Protein AF-0000000086967952 (afdb_homodimer)

Sequence (700 aa):
MKISDSVQDWIVLNVNISAYYRINYDQNYCRKLAKVLEDDPKVIPSVSRLQLIADATHLTWLNHTGYEAPLYLTKYLAKEDDPTVWTMALDALGISNRGFLLRDPELFPVVKQYLLPRIRPIFHYYANLFRESPEALQMNPYIIHDIEGILRTACWFGLRDCLDLASEFFNKWMNNSKHEAPVCFSSTICCYGVSLGNEEEWEFLWNIFQKNETEDEYKSNILFALSCTRIPWLLQRYLHSIHNYRTNEPFVVLRAIHYVVKSEIGFWTAWTFMSENWSDLSFGLTMEGLMTTITTDIQIQMVQVFLNNTLGPEEKIEATETMMKEKYENEKIKKILTRMVMWLKENMDNMKISDSVQDWIVLNVNISAYYRINYDQNYCRKLAKVLEDDPKVIPSVSRLQLIADATHLTWLNHTGYEAPLYLTKYLAKEDDPTVWTMALDALGISNRGFLLRDPELFPVVKQYLLPRIRPIFHYYANLFRESPEALQMNPYIIHDIEGILRTACWFGLRDCLDLASEFFNKWMNNSKHEAPVCFSSTICCYGVSLGNEEEWEFLWNIFQKNETEDEYKSNILFALSCTRIPWLLQRYLHSIHNYRTNEPFVVLRAIHYVVKSEIGFWTAWTFMSENWSDLSFGLTMEGLMTTITTDIQIQMVQVFLNNTLGPEEKIEATETMMKEKYENEKIKKILTRMVMWLKENMDN

InterPro domains:
  IPR024571 ERAP1-like C-terminal domain [PF11838] (10-283)
  IPR050344 Peptidase M1 family aminopeptidases [PTHR11533] (9-310)

Structure (mmCIF, N/CA/C/O backbone):
data_AF-0000000086967952-model_v1
#
loop_
_entity.id
_entity.type
_entity.pdbx_description
1 polymer 'Aminopeptidase Q-like'
#
loop_
_atom_site.group_PDB
_atom_site.id
_atom_site.type_symbol
_atom_site.label_atom_id
_atom_site.label_alt_id
_atom_site.label_comp_id
_atom_site.label_asym_id
_atom_site.label_entity_id
_atom_site.label_seq_id
_atom_site.pdbx_PDB_ins_code
_atom_site.Cartn_x
_atom_site.Cartn_y
_atom_site.Cartn_z
_atom_site.occupancy
_atom_site.B_iso_or_equiv
_atom_site.auth_seq_id
_atom_site.auth_comp_id
_atom_site.auth_asym_id
_atom_site.auth_atom_id
_atom_site.pdbx_PDB_model_num
ATOM 1 N N . MET A 1 1 ? 5.637 -47.875 -30.391 1 31.23 1 MET A N 1
ATOM 2 C CA . MET A 1 1 ? 5.082 -48.531 -29.203 1 31.23 1 MET A CA 1
ATOM 3 C C . MET A 1 1 ? 3.617 -48.125 -29.016 1 31.23 1 MET A C 1
ATOM 5 O O . MET A 1 1 ? 3.285 -46.938 -28.953 1 31.23 1 MET A O 1
ATOM 9 N N . LYS A 1 2 ? 2.775 -48.812 -29.344 1 41.47 2 LYS A N 1
ATOM 10 C CA . LYS A 1 2 ? 1.324 -48.719 -29.219 1 41.47 2 LYS A CA 1
ATOM 11 C C . LYS A 1 2 ? 0.904 -48.75 -27.75 1 41.47 2 LYS A C 1
ATOM 13 O O . LYS A 1 2 ? 1.16 -49.719 -27.031 1 41.47 2 LYS A O 1
ATOM 18 N N . ILE A 1 3 ? 0.894 -47.625 -27.031 1 41.28 3 ILE A N 1
ATOM 19 C CA . ILE A 1 3 ? 0.482 -47.469 -25.656 1 41.28 3 ILE A CA 1
ATOM 20 C C . ILE A 1 3 ? -0.929 -48.031 -25.453 1 41.28 3 ILE A C 1
ATOM 22 O O . ILE A 1 3 ? -1.86 -47.625 -26.156 1 41.28 3 ILE A O 1
ATOM 26 N N . SER A 1 4 ? -1.045 -49.188 -24.953 1 42.72 4 SER A N 1
ATOM 27 C CA . SER A 1 4 ? -2.348 -49.75 -24.594 1 42.72 4 SER A CA 1
ATOM 28 C C . SER A 1 4 ? -3.172 -48.75 -23.781 1 42.72 4 SER A C 1
ATOM 30 O O . SER A 1 4 ? -2.623 -47.812 -23.188 1 42.72 4 SER A O 1
ATOM 32 N N . ASP A 1 5 ? -4.496 -48.656 -23.891 1 46.09 5 ASP A N 1
ATOM 33 C CA . ASP A 1 5 ? -5.492 -47.781 -23.281 1 46.09 5 ASP A CA 1
ATOM 34 C C . ASP A 1 5 ? -5.383 -47.812 -21.75 1 46.09 5 ASP A C 1
ATOM 36 O O . ASP A 1 5 ? -6.219 -47.25 -21.047 1 46.09 5 ASP A O 1
ATOM 40 N N . SER A 1 6 ? -4.469 -48.688 -21.141 1 47.28 6 SER A N 1
ATOM 41 C CA . SER A 1 6 ? -4.418 -48.812 -19.688 1 47.28 6 SER A CA 1
ATOM 42 C C . SER A 1 6 ? -3.564 -47.688 -19.078 1 47.28 6 SER A C 1
ATOM 44 O O . SER A 1 6 ? -2.543 -47.312 -19.656 1 47.28 6 SER A O 1
ATOM 46 N N . VAL A 1 7 ? -3.992 -46.969 -18.078 1 51.47 7 VAL A N 1
ATOM 47 C CA . VAL A 1 7 ? -3.346 -45.906 -17.312 1 51.47 7 VAL A CA 1
ATOM 48 C C . VAL A 1 7 ? -1.919 -46.312 -16.969 1 51.47 7 VAL A C 1
ATOM 50 O O . VAL A 1 7 ? -0.998 -45.5 -17.016 1 51.47 7 VAL A O 1
ATOM 53 N N . GLN A 1 8 ? -1.688 -47.656 -16.641 1 50.16 8 GLN A N 1
ATOM 54 C CA . GLN A 1 8 ? -0.388 -48.156 -16.219 1 50.16 8 GLN A CA 1
ATOM 55 C C . GLN A 1 8 ? 0.634 -48.062 -17.344 1 50.16 8 GLN A C 1
ATOM 57 O O . GLN A 1 8 ? 1.801 -47.75 -17.109 1 50.16 8 GLN A O 1
ATOM 62 N N . ASP A 1 9 ? 0.24 -48.438 -18.359 1 50.38 9 ASP A N 1
ATOM 63 C CA . ASP A 1 9 ? 1.176 -48.469 -19.469 1 50.38 9 ASP A CA 1
ATOM 64 C C . ASP A 1 9 ? 1.677 -47.094 -19.828 1 50.38 9 ASP A C 1
ATOM 66 O O . ASP A 1 9 ? 2.848 -46.906 -20.172 1 50.38 9 ASP A O 1
ATOM 70 N N . TRP A 1 10 ? 0.834 -46.219 -19.656 1 48.19 10 TRP A N 1
ATOM 71 C CA . TRP A 1 10 ? 1.134 -44.875 -20.125 1 48.19 10 TRP A CA 1
ATOM 72 C C . TRP A 1 10 ? 2.035 -44.125 -19.125 1 48.19 10 TRP A C 1
ATOM 74 O O . TRP A 1 10 ? 2.854 -43.312 -19.531 1 48.19 10 TRP A O 1
ATOM 84 N N . ILE A 1 11 ? 1.85 -44.438 -17.891 1 51.56 11 ILE A N 1
ATOM 85 C CA . ILE A 1 11 ? 2.742 -43.906 -16.859 1 51.56 11 ILE A CA 1
ATOM 86 C C . ILE A 1 11 ? 4.184 -44.312 -17.172 1 51.56 11 ILE A C 1
ATOM 88 O O . ILE A 1 11 ? 5.098 -43.5 -17.062 1 51.56 11 ILE A O 1
ATOM 92 N N . VAL A 1 12 ? 4.363 -45.562 -17.531 1 48.16 12 VAL A N 1
ATOM 93 C CA . VAL A 1 12 ? 5.684 -46.125 -17.812 1 48.16 12 VAL A CA 1
ATOM 94 C C . VAL A 1 12 ? 6.293 -45.406 -19.016 1 48.16 12 VAL A C 1
ATOM 96 O O . VAL A 1 12 ? 7.5 -45.156 -19.047 1 48.16 12 VAL A O 1
ATOM 99 N N . LEU A 1 13 ? 5.484 -45.062 -19.875 1 46.88 13 LEU A N 1
ATOM 100 C CA . LEU A 1 13 ? 6.02 -44.438 -21.078 1 46.88 13 LEU A CA 1
ATOM 101 C C . LEU A 1 13 ? 6.574 -43.062 -20.797 1 46.88 13 LEU A C 1
ATOM 103 O O . LEU A 1 13 ? 7.605 -42.656 -21.344 1 46.88 13 LEU A O 1
ATOM 107 N N . ASN A 1 14 ? 5.871 -42.25 -20.078 1 49.47 14 ASN A N 1
ATOM 108 C CA . ASN A 1 14 ? 6.309 -40.875 -19.828 1 49.47 14 ASN A CA 1
ATOM 109 C C . ASN A 1 14 ? 7.523 -40.812 -18.906 1 49.47 14 ASN A C 1
ATOM 111 O O . ASN A 1 14 ? 8.266 -39.844 -18.906 1 49.47 14 ASN A O 1
ATOM 115 N N . VAL A 1 15 ? 7.672 -41.781 -17.969 1 48.03 15 VAL A N 1
ATOM 116 C CA . VAL A 1 15 ? 8.852 -41.781 -17.109 1 48.03 15 VAL A CA 1
ATOM 117 C C . VAL A 1 15 ? 10.094 -42.094 -17.938 1 48.03 15 VAL A C 1
ATOM 119 O O . VAL A 1 15 ? 11.188 -41.625 -17.625 1 48.03 15 VAL A O 1
ATOM 122 N N . ASN A 1 16 ? 10.055 -43.125 -18.797 1 42.69 16 ASN A N 1
ATOM 123 C CA . ASN A 1 16 ? 11.242 -43.594 -19.5 1 42.69 16 ASN A CA 1
ATOM 124 C C . ASN A 1 16 ? 11.508 -42.75 -20.75 1 42.69 16 ASN A C 1
ATOM 126 O O . ASN A 1 16 ? 12.445 -43.031 -21.5 1 42.69 16 ASN A O 1
ATOM 130 N N . ILE A 1 17 ? 10.531 -42.125 -21.328 1 40.09 17 ILE A N 1
ATOM 131 C CA . ILE A 1 17 ? 10.82 -41.5 -22.609 1 40.09 17 ILE A CA 1
ATOM 132 C C . ILE A 1 17 ? 11.547 -40.188 -22.406 1 40.09 17 ILE A C 1
ATOM 134 O O . ILE A 1 17 ? 10.984 -39.219 -21.859 1 40.09 17 ILE A O 1
ATOM 138 N N . SER A 1 18 ? 12.766 -40.219 -22.219 1 38.41 18 SER A N 1
ATOM 139 C CA . SER A 1 18 ? 13.703 -39.125 -22.234 1 38.41 18 SER A CA 1
ATOM 140 C C . SER A 1 18 ? 13.336 -38.094 -23.328 1 38.41 18 SER A C 1
ATOM 142 O O . SER A 1 18 ? 13.938 -37.031 -23.406 1 38.41 18 SER A O 1
ATOM 144 N N . ALA A 1 19 ? 13.102 -38.594 -24.719 1 35.44 19 ALA A N 1
ATOM 145 C CA . ALA A 1 19 ? 13.18 -37.781 -25.938 1 35.44 19 ALA A CA 1
ATOM 146 C C . ALA A 1 19 ? 12.023 -36.812 -26.016 1 35.44 19 ALA A C 1
ATOM 148 O O . ALA A 1 19 ? 10.984 -37 -25.391 1 35.44 19 ALA A O 1
ATOM 149 N N . TYR A 1 20 ? 12.203 -35.719 -26.906 1 36.72 20 TYR A N 1
ATOM 150 C CA . TYR A 1 20 ? 11.531 -34.5 -27.375 1 36.72 20 TYR A CA 1
ATOM 151 C C . TYR A 1 20 ? 10.086 -34.812 -27.766 1 36.72 20 TYR A C 1
ATOM 153 O O . TYR A 1 20 ? 9.406 -33.969 -28.359 1 36.72 20 TYR A O 1
ATOM 161 N N . TYR A 1 21 ? 9.672 -36.094 -27.828 1 37.47 21 TYR A N 1
ATOM 162 C CA . TYR A 1 21 ? 8.352 -36.156 -28.438 1 37.47 21 TYR A CA 1
ATOM 163 C C . TYR A 1 21 ? 7.289 -35.625 -27.484 1 37.47 21 TYR A C 1
ATOM 165 O O . TYR A 1 21 ? 7.121 -36.156 -26.375 1 37.47 21 TYR A O 1
ATOM 173 N N . ARG A 1 22 ? 7.086 -34.312 -27.5 1 46.03 22 ARG A N 1
ATOM 174 C CA . ARG A 1 22 ? 5.973 -33.656 -26.844 1 46.03 22 ARG A CA 1
ATOM 175 C C . ARG A 1 22 ? 4.668 -34.406 -27.062 1 46.03 22 ARG A C 1
ATOM 177 O O . ARG A 1 22 ? 4.219 -34.562 -28.188 1 46.03 22 ARG A O 1
ATOM 184 N N . ILE A 1 23 ? 4.398 -35.438 -26.344 1 45.5 23 ILE A N 1
ATOM 185 C CA . ILE A 1 23 ? 3.146 -36.188 -26.312 1 45.5 23 ILE A CA 1
ATOM 186 C C . ILE A 1 23 ? 1.966 -35.219 -26.312 1 45.5 23 ILE A C 1
ATOM 188 O O . ILE A 1 23 ? 1.955 -34.25 -25.562 1 45.5 23 ILE A O 1
ATOM 192 N N . ASN A 1 24 ? 1.401 -35.094 -27.484 1 51.66 24 ASN A N 1
ATOM 193 C CA . ASN A 1 24 ? 0.141 -34.375 -27.547 1 51.66 24 ASN A CA 1
ATOM 194 C C . ASN A 1 24 ? -0.802 -34.781 -26.422 1 51.66 24 ASN A C 1
ATOM 196 O O . ASN A 1 24 ? -1.411 -35.844 -26.469 1 51.66 24 ASN A O 1
ATOM 200 N N . TYR A 1 25 ? -0.466 -34.281 -25.281 1 56.78 25 TYR A N 1
ATOM 201 C CA . TYR A 1 25 ? -1.356 -34.531 -24.156 1 56.78 25 TYR A CA 1
ATOM 202 C C . TYR A 1 25 ? -2.758 -34 -24.453 1 56.78 25 TYR A C 1
ATOM 204 O O . TYR A 1 25 ? -3 -32.781 -24.391 1 56.78 25 TYR A O 1
ATOM 212 N N . ASP A 1 26 ? -3.555 -34.906 -25.141 1 66.06 26 ASP A N 1
ATOM 213 C CA . ASP A 1 26 ? -4.965 -34.562 -25.312 1 66.06 26 ASP A CA 1
ATOM 214 C C . ASP A 1 26 ? -5.656 -34.375 -23.969 1 66.06 26 ASP A C 1
ATOM 216 O O . ASP A 1 26 ? -5.156 -34.812 -22.938 1 66.06 26 ASP A O 1
ATOM 220 N N . GLN A 1 27 ? -6.582 -33.562 -23.859 1 73.5 27 GLN A N 1
ATOM 221 C CA . GLN A 1 27 ? -7.367 -33.219 -22.688 1 73.5 27 GLN A CA 1
ATOM 222 C C . GLN A 1 27 ? -7.867 -34.469 -21.953 1 73.5 27 GLN A C 1
ATOM 224 O O . GLN A 1 27 ? -7.852 -34.5 -20.719 1 73.5 27 GLN A O 1
ATOM 229 N N . ASN A 1 28 ? -8.211 -35.406 -22.719 1 75.44 28 ASN A N 1
ATOM 230 C CA . ASN A 1 28 ? -8.758 -36.625 -22.109 1 75.44 28 ASN A CA 1
ATOM 231 C C . ASN A 1 28 ? -7.68 -37.406 -21.359 1 75.44 28 ASN A C 1
ATOM 233 O O . ASN A 1 28 ? -7.941 -37.938 -20.297 1 75.44 28 ASN A O 1
ATOM 237 N N . TYR A 1 29 ? -6.562 -37.344 -21.969 1 75.88 29 TYR A N 1
ATOM 238 C CA . TYR A 1 29 ? -5.438 -38.031 -21.328 1 75.88 29 TYR A CA 1
ATOM 239 C C . TYR A 1 29 ? -5.09 -37.375 -20 1 75.88 29 TYR A C 1
ATOM 241 O O . TYR A 1 29 ? -4.926 -38.062 -18.984 1 75.88 29 TYR A O 1
ATOM 249 N N . CYS A 1 30 ? -5.059 -36.156 -19.969 1 79.19 30 CYS A N 1
ATOM 250 C CA . CYS A 1 30 ? -4.707 -35.406 -18.766 1 79.19 30 CYS A CA 1
ATOM 251 C C . CYS A 1 30 ? -5.766 -35.594 -17.672 1 79.19 30 CYS A C 1
ATOM 253 O O . CYS A 1 30 ? -5.441 -35.656 -16.5 1 79.19 30 CYS A O 1
ATOM 255 N N . ARG A 1 31 ? -6.91 -35.75 -18.078 1 82.94 31 ARG A N 1
ATOM 256 C CA . ARG A 1 31 ? -8 -35.969 -17.141 1 82.94 31 ARG A CA 1
ATOM 257 C C . ARG A 1 31 ? -7.871 -37.312 -16.453 1 82.94 31 ARG A C 1
ATOM 259 O O . ARG A 1 31 ? -8.086 -37.406 -15.234 1 82.94 31 ARG A O 1
ATOM 266 N N . LYS A 1 32 ? -7.559 -38.281 -17.188 1 83.62 32 LYS A N 1
ATOM 267 C CA . LYS A 1 32 ? -7.398 -39.625 -16.641 1 83.62 32 LYS A CA 1
ATOM 268 C C . LYS A 1 32 ? -6.203 -39.688 -15.688 1 83.62 32 LYS A C 1
ATOM 270 O O . LYS A 1 32 ? -6.285 -40.281 -14.609 1 83.62 32 LYS A O 1
ATOM 275 N N . LEU A 1 33 ? -5.188 -39.062 -16.172 1 84.88 33 LEU A N 1
ATOM 276 C CA . LEU A 1 33 ? -3.986 -39.062 -15.344 1 84.88 33 LEU A CA 1
ATOM 277 C C . LEU A 1 33 ? -4.238 -38.312 -14.039 1 84.88 33 LEU A C 1
ATOM 279 O O . LEU A 1 33 ? -3.725 -38.719 -12.984 1 84.88 33 LEU A O 1
ATOM 283 N N . ALA A 1 34 ? -4.973 -37.281 -14.125 1 88.25 34 ALA A N 1
ATOM 284 C CA . ALA A 1 34 ? -5.309 -36.5 -12.938 1 88.25 34 ALA A CA 1
ATOM 285 C C . ALA A 1 34 ? -6.043 -37.375 -11.906 1 88.25 34 ALA A C 1
ATOM 287 O O . ALA A 1 34 ? -5.766 -37.281 -10.711 1 88.25 34 ALA A O 1
ATOM 288 N N . LYS A 1 35 ? -6.895 -38.188 -12.359 1 88.94 35 LYS A N 1
ATOM 289 C CA . LYS A 1 35 ? -7.645 -39.062 -11.461 1 88.94 35 LYS A CA 1
ATOM 290 C C . LYS A 1 35 ? -6.727 -40.062 -10.766 1 88.94 35 LYS A C 1
ATOM 292 O O . LYS A 1 35 ? -6.887 -40.344 -9.57 1 88.94 35 LYS A O 1
ATOM 297 N N . VAL A 1 36 ? -5.824 -40.531 -11.508 1 88.81 36 VAL A N 1
ATOM 298 C CA . VAL A 1 36 ? -4.848 -41.469 -10.953 1 88.81 36 VAL A CA 1
ATOM 299 C C . VAL A 1 36 ? -4.023 -40.781 -9.875 1 88.81 36 VAL A C 1
ATOM 301 O O . VAL A 1 36 ? -3.801 -41.312 -8.797 1 88.81 36 VAL A O 1
ATOM 304 N N . LEU A 1 37 ? -3.656 -39.594 -10.219 1 92.19 37 LEU A N 1
ATOM 305 C CA . LEU A 1 37 ? -2.812 -38.844 -9.297 1 92.19 37 LEU A CA 1
ATOM 306 C C . LEU A 1 37 ? -3.604 -38.406 -8.07 1 92.19 37 LEU A C 1
ATOM 308 O O . LEU A 1 37 ? -3.049 -38.312 -6.973 1 92.19 37 LEU A O 1
ATOM 312 N N . GLU A 1 38 ? -4.84 -38.125 -8.203 1 92.75 38 GLU A N 1
ATOM 313 C CA . GLU A 1 38 ? -5.688 -37.781 -7.07 1 92.75 38 GLU A CA 1
ATOM 314 C C . GLU A 1 38 ? -5.812 -38.938 -6.086 1 92.75 38 GLU A C 1
ATOM 316 O O . GLU A 1 38 ? -5.965 -38.719 -4.883 1 92.75 38 GLU A O 1
ATOM 321 N N . ASP A 1 39 ? -5.73 -40.031 -6.676 1 91.75 39 ASP A N 1
ATOM 322 C CA . ASP A 1 39 ? -5.789 -41.219 -5.809 1 91.75 39 ASP A CA 1
ATOM 323 C C . ASP A 1 39 ? -4.457 -41.438 -5.094 1 91.75 39 ASP A C 1
ATOM 325 O O . ASP A 1 39 ? -4.426 -41.594 -3.873 1 91.75 39 ASP A O 1
ATOM 329 N N . ASP A 1 40 ? -3.387 -41.5 -5.902 1 93.44 40 ASP A N 1
ATOM 330 C CA . ASP A 1 40 ? -2.055 -41.625 -5.328 1 93.44 40 ASP A CA 1
ATOM 331 C C . ASP A 1 40 ? -0.988 -41.062 -6.25 1 93.44 40 ASP A C 1
ATOM 333 O O . ASP A 1 40 ? -0.538 -41.719 -7.188 1 93.44 40 ASP A O 1
ATOM 337 N N . PRO A 1 41 ? -0.465 -39.906 -5.863 1 93.38 41 PRO A N 1
ATOM 338 C CA . PRO A 1 41 ? 0.535 -39.281 -6.734 1 93.38 41 PRO A CA 1
ATOM 339 C C . PRO A 1 41 ? 1.824 -40.094 -6.824 1 93.38 41 PRO A C 1
ATOM 341 O O . PRO A 1 41 ? 2.561 -39.969 -7.809 1 93.38 41 PRO A O 1
ATOM 344 N N . LYS A 1 42 ? 2.049 -40.938 -5.918 1 92.12 42 LYS A N 1
ATOM 345 C CA . LYS A 1 42 ? 3.326 -41.656 -5.832 1 92.12 42 LYS A CA 1
ATOM 346 C C . LYS A 1 42 ? 3.41 -42.781 -6.867 1 92.12 42 LYS A C 1
ATOM 348 O O . LYS A 1 42 ? 4.488 -43.312 -7.121 1 92.12 42 LYS A O 1
ATOM 353 N N . VAL A 1 43 ? 2.248 -43.031 -7.484 1 89.19 43 VAL A N 1
ATOM 354 C CA . VAL A 1 43 ? 2.24 -44.062 -8.531 1 89.19 43 VAL A CA 1
ATOM 355 C C . VAL A 1 43 ? 3.1 -43.594 -9.711 1 89.19 43 VAL A C 1
ATOM 357 O O . VAL A 1 43 ? 3.623 -44.406 -10.461 1 89.19 43 VAL A O 1
ATOM 360 N N . ILE A 1 44 ? 3.234 -42.25 -9.828 1 88.31 44 ILE A N 1
ATOM 361 C CA . ILE A 1 44 ? 4.078 -41.656 -10.852 1 88.31 44 ILE A CA 1
ATOM 362 C C . ILE A 1 44 ? 5.258 -40.938 -10.188 1 88.31 44 ILE A C 1
ATOM 364 O O . ILE A 1 44 ? 5.074 -40.125 -9.289 1 88.31 44 ILE A O 1
ATOM 368 N N . PRO A 1 45 ? 6.434 -41.312 -10.609 1 91.44 45 PRO A N 1
ATOM 369 C CA . PRO A 1 45 ? 7.594 -40.656 -10.016 1 91.44 45 PRO A CA 1
ATOM 370 C C . PRO A 1 45 ? 7.543 -39.125 -10.141 1 91.44 45 PRO A C 1
ATOM 372 O O . PRO A 1 45 ? 6.957 -38.625 -11.094 1 91.44 45 PRO A O 1
ATOM 375 N N . SER A 1 46 ? 8.188 -38.438 -9.25 1 91.31 46 SER A N 1
ATOM 376 C CA . SER A 1 46 ? 8.148 -36.969 -9.18 1 91.31 46 SER A CA 1
ATOM 377 C C . SER A 1 46 ? 8.656 -36.344 -10.477 1 91.31 46 SER A C 1
ATOM 379 O O . SER A 1 46 ? 8.086 -35.375 -10.969 1 91.31 46 SER A O 1
ATOM 381 N N . VAL A 1 47 ? 9.766 -36.875 -11 1 90.19 47 VAL A N 1
ATOM 382 C CA . VAL A 1 47 ? 10.352 -36.344 -12.219 1 90.19 47 VAL A CA 1
ATOM 383 C C . VAL A 1 47 ? 9.336 -36.438 -13.359 1 90.19 47 VAL A C 1
ATOM 385 O O . VAL A 1 47 ? 9.227 -35.5 -14.164 1 90.19 47 VAL A O 1
ATOM 388 N N . SER A 1 48 ? 8.586 -37.5 -13.336 1 86.88 48 SER A N 1
ATOM 389 C CA . SER A 1 48 ? 7.578 -37.688 -14.375 1 86.88 48 SER A CA 1
ATOM 390 C C . SER A 1 48 ? 6.391 -36.75 -14.172 1 86.88 48 SER A C 1
ATOM 392 O O . SER A 1 48 ? 5.816 -36.25 -15.141 1 86.88 48 SER A O 1
ATOM 394 N N . ARG A 1 49 ? 5.996 -36.594 -12.992 1 91.38 49 ARG A N 1
ATOM 395 C CA . ARG A 1 49 ? 4.926 -35.656 -12.711 1 91.38 49 ARG A CA 1
ATOM 396 C C . ARG A 1 49 ? 5.32 -34.25 -13.125 1 91.38 49 ARG A C 1
ATOM 398 O O . ARG A 1 49 ? 4.512 -33.5 -13.695 1 91.38 49 ARG A O 1
ATOM 405 N N . LEU A 1 50 ? 6.586 -33.906 -12.883 1 90.69 50 LEU A N 1
ATOM 406 C CA . LEU A 1 50 ? 7.129 -32.625 -13.297 1 90.69 50 LEU A CA 1
ATOM 407 C C . LEU A 1 50 ? 7.047 -32.438 -14.812 1 90.69 50 LEU A C 1
ATOM 409 O O . LEU A 1 50 ? 6.598 -31.406 -15.305 1 90.69 50 LEU A O 1
ATOM 413 N N . GLN A 1 51 ? 7.441 -33.438 -15.453 1 85.94 51 GLN A N 1
ATOM 414 C CA . GLN A 1 51 ? 7.445 -33.406 -16.922 1 85.94 51 GLN A CA 1
ATOM 415 C C . GLN A 1 51 ? 6.023 -33.344 -17.469 1 85.94 51 GLN A C 1
ATOM 417 O O . GLN A 1 51 ? 5.781 -32.688 -18.469 1 85.94 51 GLN A O 1
ATOM 422 N N . LEU A 1 52 ? 5.156 -34.062 -16.844 1 85.12 52 LEU A N 1
ATOM 423 C CA . LEU A 1 52 ? 3.758 -34.094 -17.25 1 85.12 52 LEU A CA 1
ATOM 424 C C . LEU A 1 52 ? 3.176 -32.656 -17.219 1 85.12 52 LEU A C 1
ATOM 426 O O . LEU A 1 52 ? 2.543 -32.219 -18.188 1 85.12 52 LEU A O 1
ATOM 430 N N . ILE A 1 53 ? 3.4 -31.938 -16.156 1 88.06 53 ILE A N 1
ATOM 431 C CA . ILE A 1 53 ? 2.871 -30.578 -16.016 1 88.06 53 ILE A CA 1
ATOM 432 C C . ILE A 1 53 ? 3.561 -29.656 -17 1 88.06 53 ILE A C 1
ATOM 434 O O . ILE A 1 53 ? 2.904 -28.844 -17.656 1 88.06 53 ILE A O 1
ATOM 438 N N . ALA A 1 54 ? 4.828 -29.812 -17.172 1 85.25 54 ALA A N 1
ATOM 439 C CA . ALA A 1 54 ? 5.59 -28.984 -18.109 1 85.25 54 ALA A CA 1
ATOM 440 C C . ALA A 1 54 ? 5.09 -29.172 -19.531 1 85.25 54 ALA A C 1
ATOM 442 O O . ALA A 1 54 ? 4.859 -28.188 -20.25 1 85.25 54 ALA A O 1
ATOM 443 N N . ASP A 1 55 ? 4.91 -30.359 -19.906 1 81.31 55 ASP A N 1
ATOM 444 C CA . ASP A 1 55 ? 4.469 -30.672 -21.266 1 81.31 55 ASP A CA 1
ATOM 445 C C . ASP A 1 55 ? 3.047 -30.172 -21.516 1 81.31 55 ASP A C 1
ATOM 447 O O . ASP A 1 55 ? 2.756 -29.609 -22.562 1 81.31 55 ASP A O 1
ATOM 451 N N . ALA A 1 56 ? 2.199 -30.469 -20.562 1 81.19 56 ALA A N 1
ATOM 452 C CA . ALA A 1 56 ? 0.814 -30.031 -20.703 1 81.19 56 ALA A CA 1
ATOM 453 C C . ALA A 1 56 ? 0.728 -28.516 -20.828 1 81.19 56 ALA A C 1
ATOM 455 O O . ALA A 1 56 ? -0.107 -28 -21.562 1 81.19 56 ALA A O 1
ATOM 456 N N . THR A 1 57 ? 1.565 -27.797 -20.125 1 81.75 57 THR A N 1
ATOM 457 C CA . THR A 1 57 ? 1.557 -26.344 -20.125 1 81.75 57 THR A CA 1
ATOM 458 C C . THR A 1 57 ? 2.115 -25.812 -21.453 1 81.75 57 THR A C 1
ATOM 460 O O . THR A 1 57 ? 1.602 -24.828 -22 1 81.75 57 THR A O 1
ATOM 463 N N 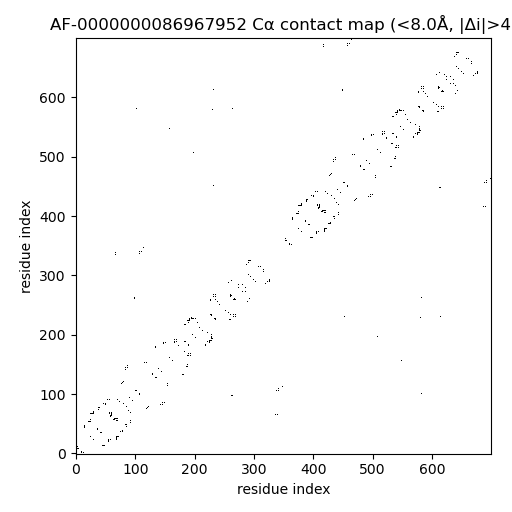. HIS A 1 58 ? 3.121 -26.359 -21.891 1 75.25 58 HIS A N 1
ATOM 464 C CA . HIS A 1 58 ? 3.738 -25.953 -23.141 1 75.25 58 HIS A CA 1
ATOM 465 C C . HIS A 1 58 ? 2.754 -26.062 -24.312 1 75.25 58 HIS A C 1
ATOM 467 O O . HIS A 1 58 ? 2.686 -25.172 -25.156 1 75.25 58 HIS A O 1
ATOM 473 N N . LEU A 1 59 ? 2.018 -27.016 -24.344 1 65.38 59 LEU A N 1
ATOM 474 C CA . LEU A 1 59 ? 1.069 -27.25 -25.438 1 65.38 59 LEU A CA 1
ATOM 475 C C . LEU A 1 59 ? -0.067 -26.234 -25.391 1 65.38 59 LEU A C 1
ATOM 477 O O . LEU A 1 59 ? -0.529 -25.766 -26.438 1 65.38 59 LEU A O 1
ATOM 481 N N . THR A 1 60 ? -0.483 -25.906 -24.141 1 65.25 60 THR A N 1
ATOM 482 C CA . THR A 1 60 ? -1.578 -24.953 -23.969 1 65.25 60 THR A CA 1
ATOM 483 C C . THR A 1 60 ? -1.152 -23.547 -24.391 1 65.25 60 THR A C 1
ATOM 485 O O . THR A 1 60 ? -1.897 -22.844 -25.078 1 65.25 60 THR A O 1
ATOM 488 N N . TRP A 1 61 ? 0.017 -23.188 -24.031 1 64 61 TRP A N 1
ATOM 489 C CA . TRP A 1 61 ? 0.482 -21.828 -24.312 1 64 61 TRP A CA 1
ATOM 490 C C . TRP A 1 61 ? 0.832 -21.672 -25.797 1 64 61 TRP A C 1
ATOM 492 O O . TRP A 1 61 ? 0.647 -20.594 -26.359 1 64 61 TRP A O 1
ATOM 502 N N . LEU A 1 62 ? 1.345 -22.75 -26.375 1 56.59 62 LEU A N 1
ATOM 503 C CA . LEU A 1 62 ? 1.732 -22.703 -27.781 1 56.59 62 LEU A CA 1
ATOM 504 C C . LEU A 1 62 ? 0.505 -22.734 -28.688 1 56.59 62 LEU A C 1
ATOM 506 O O . LEU A 1 62 ? 0.451 -22.016 -29.688 1 56.59 62 LEU A O 1
ATOM 510 N N . ASN A 1 63 ? -0.323 -23.609 -28.422 1 55.47 63 ASN A N 1
ATOM 511 C CA . ASN A 1 63 ? -1.359 -23.844 -29.422 1 55.47 63 ASN A CA 1
ATOM 512 C C . ASN A 1 63 ? -2.658 -23.125 -29.062 1 55.47 63 ASN A C 1
ATOM 514 O O . ASN A 1 63 ? -3.625 -23.172 -29.828 1 55.47 63 ASN A O 1
ATOM 518 N N . HIS A 1 64 ? -2.594 -22.344 -28.047 1 56.72 64 HIS A N 1
ATOM 519 C CA . HIS A 1 64 ? -3.783 -21.641 -27.578 1 56.72 64 HIS A CA 1
ATOM 520 C C . HIS A 1 64 ? -4.988 -22.578 -27.531 1 56.72 64 HIS A C 1
ATOM 522 O O . HIS A 1 64 ? -6.125 -22.141 -27.734 1 56.72 64 HIS A O 1
ATOM 528 N N . THR A 1 65 ? -4.703 -23.906 -27.844 1 54.47 65 THR A N 1
ATOM 529 C CA . THR A 1 65 ? -5.777 -24.891 -27.781 1 54.47 65 THR A CA 1
ATOM 530 C C . THR A 1 65 ? -5.598 -25.812 -26.578 1 54.47 65 THR A C 1
ATOM 532 O O . THR A 1 65 ? -4.477 -26.016 -26.109 1 54.47 65 THR A O 1
ATOM 535 N N . GLY A 1 66 ? -6.719 -26.156 -25.922 1 59.38 66 GLY A N 1
ATOM 536 C CA . GLY A 1 66 ? -6.727 -27.188 -24.891 1 59.38 66 GLY A CA 1
ATOM 537 C C . GLY A 1 66 ? -6.309 -26.672 -23.531 1 59.38 66 GLY A C 1
ATOM 538 O O . GLY A 1 66 ? -5.531 -27.312 -22.828 1 59.38 66 GLY A O 1
ATOM 539 N N . TYR A 1 67 ? -6.734 -25.516 -23.203 1 65.56 67 TYR A N 1
ATOM 540 C CA . TYR A 1 67 ? -6.34 -24.734 -22.031 1 65.56 67 TYR A CA 1
ATOM 541 C C . TYR A 1 67 ? -6.688 -25.484 -20.75 1 65.56 67 TYR A C 1
ATOM 543 O O . TYR A 1 67 ? -6.117 -25.219 -19.688 1 65.56 67 TYR A O 1
ATOM 551 N N . GLU A 1 68 ? -7.25 -26.594 -20.969 1 77.44 68 GLU A N 1
ATOM 552 C CA . GLU A 1 68 ? -7.773 -27.203 -19.75 1 77.44 68 GLU A CA 1
ATOM 553 C C . GLU A 1 68 ? -6.852 -28.312 -19.25 1 77.44 68 GLU A C 1
ATOM 555 O O . GLU A 1 68 ? -6.887 -28.672 -18.062 1 77.44 68 GLU A O 1
ATOM 560 N N . ALA A 1 69 ? -5.988 -28.828 -20.125 1 78 69 ALA A N 1
ATOM 561 C CA . ALA A 1 69 ? -5.211 -30.016 -19.781 1 78 69 ALA A CA 1
ATOM 562 C C . ALA A 1 69 ? -4.336 -29.766 -18.562 1 78 69 ALA A C 1
ATOM 564 O O . ALA A 1 69 ? -4.402 -30.516 -17.578 1 78 69 ALA A O 1
ATOM 565 N N . PRO A 1 70 ? -3.596 -28.719 -18.594 1 82.69 70 PRO A N 1
ATOM 566 C CA . PRO A 1 70 ? -2.768 -28.5 -17.406 1 82.69 70 PRO A CA 1
ATOM 567 C C . PRO A 1 70 ? -3.596 -28.234 -16.141 1 82.69 70 PRO A C 1
ATOM 569 O O . PRO A 1 70 ? -3.164 -28.562 -15.039 1 82.69 70 PRO A O 1
ATOM 572 N N . LEU A 1 71 ? -4.73 -27.781 -16.328 1 88.94 71 LEU A N 1
ATOM 573 C CA . LEU A 1 71 ? -5.57 -27.406 -15.195 1 88.94 71 LEU A CA 1
ATOM 574 C C . LEU A 1 71 ? -6.105 -28.641 -14.484 1 88.94 71 LEU A C 1
ATOM 576 O O . LEU A 1 71 ? -6.215 -28.672 -13.258 1 88.94 71 LEU A O 1
ATOM 580 N N . TYR A 1 72 ? -6.332 -29.703 -15.242 1 88.25 72 TYR A N 1
ATOM 581 C CA . TYR A 1 72 ? -6.77 -30.953 -14.625 1 88.25 72 TYR A CA 1
ATOM 582 C C . TYR A 1 72 ? -5.688 -31.531 -13.719 1 88.25 72 TYR A C 1
ATOM 584 O O . TYR A 1 72 ? -5.984 -32.125 -12.688 1 88.25 72 TYR A O 1
ATOM 592 N N . LEU A 1 73 ? -4.5 -31.25 -14.102 1 89.94 73 LEU A N 1
ATOM 593 C CA . LEU A 1 73 ? -3.375 -31.812 -13.352 1 89.94 73 LEU A CA 1
ATOM 594 C C . LEU A 1 73 ? -3.152 -31.047 -12.055 1 89.94 73 LEU A C 1
ATOM 596 O O . LEU A 1 73 ? -2.348 -31.453 -11.219 1 89.94 73 LEU A O 1
ATOM 600 N N . THR A 1 74 ? -3.859 -29.984 -11.859 1 93.12 74 THR A N 1
ATOM 601 C CA . THR A 1 74 ? -3.711 -29.234 -10.617 1 93.12 74 THR A CA 1
ATOM 602 C C . THR A 1 74 ? -4.637 -29.781 -9.539 1 93.12 74 THR A C 1
ATOM 604 O O . THR A 1 74 ? -4.488 -29.469 -8.352 1 93.12 74 THR A O 1
ATOM 607 N N . LYS A 1 75 ? -5.5 -30.641 -9.867 1 92.81 75 LYS A N 1
ATOM 608 C CA . LYS A 1 75 ? -6.516 -31.141 -8.945 1 92.81 75 LYS A CA 1
ATOM 609 C C . LYS A 1 75 ? -5.883 -31.984 -7.836 1 92.81 75 LYS A C 1
ATOM 611 O O . LYS A 1 75 ? -6.379 -31.984 -6.707 1 92.81 75 LYS A O 1
ATOM 616 N N . TYR A 1 76 ? -4.758 -32.594 -8.102 1 94.69 76 TYR A N 1
ATOM 617 C CA . TYR A 1 76 ? -4.199 -33.531 -7.117 1 94.69 76 TYR A CA 1
ATOM 618 C C . TYR A 1 76 ? -3.17 -32.812 -6.234 1 94.69 76 TYR A C 1
ATOM 620 O O . TYR A 1 76 ? -2.582 -33.438 -5.344 1 94.69 76 TYR A O 1
ATOM 628 N N . LEU A 1 77 ? -3.01 -31.547 -6.422 1 96.19 77 LEU A N 1
ATOM 629 C CA . LEU A 1 77 ? -1.886 -30.828 -5.836 1 96.19 77 LEU A CA 1
ATOM 630 C C . LEU A 1 77 ? -1.959 -30.859 -4.312 1 96.19 77 LEU A C 1
ATOM 632 O O . LEU A 1 77 ? -0.944 -30.672 -3.637 1 96.19 77 LEU A O 1
ATOM 636 N N . ALA A 1 78 ? -3.049 -31.078 -3.717 1 95.81 78 ALA A N 1
ATOM 637 C CA . ALA A 1 78 ? -3.184 -31.141 -2.264 1 95.81 78 ALA A CA 1
ATOM 638 C C . ALA A 1 78 ? -2.357 -32.281 -1.692 1 95.81 78 ALA A C 1
ATOM 640 O O . ALA A 1 78 ? -1.949 -32.25 -0.529 1 95.81 78 ALA A O 1
ATOM 641 N N . LYS A 1 79 ? -2.082 -33.281 -2.572 1 96.5 79 LYS A N 1
ATOM 642 C CA . LYS A 1 79 ? -1.353 -34.469 -2.127 1 96.5 79 LYS A CA 1
ATOM 643 C C . LYS A 1 79 ? 0.084 -34.438 -2.643 1 96.5 79 LYS A C 1
ATOM 645 O O . LYS A 1 79 ? 0.851 -35.375 -2.385 1 96.5 79 LYS A O 1
ATOM 650 N N . GLU A 1 80 ? 0.471 -33.438 -3.436 1 97.19 80 GLU A N 1
ATOM 651 C CA . GLU A 1 80 ? 1.829 -33.312 -3.957 1 97.19 80 GLU A CA 1
ATOM 652 C C . GLU A 1 80 ? 2.789 -32.812 -2.887 1 97.19 80 GLU A C 1
ATOM 654 O O . GLU A 1 80 ? 2.564 -31.734 -2.301 1 97.19 80 GLU A O 1
ATOM 659 N N . ASP A 1 81 ? 3.873 -33.531 -2.65 1 94.81 81 ASP A N 1
ATOM 660 C CA . ASP A 1 81 ? 4.777 -33.125 -1.578 1 94.81 81 ASP A CA 1
ATOM 661 C C . ASP A 1 81 ? 6.152 -32.75 -2.131 1 94.81 81 ASP A C 1
ATOM 663 O O . ASP A 1 81 ? 7.09 -32.5 -1.365 1 94.81 81 ASP A O 1
ATOM 667 N N . ASP A 1 82 ? 6.324 -32.812 -3.453 1 94.88 82 ASP A N 1
ATOM 668 C CA . ASP A 1 82 ? 7.566 -32.375 -4.086 1 94.88 82 ASP A CA 1
ATOM 669 C C . ASP A 1 82 ? 7.523 -30.875 -4.418 1 94.88 82 ASP A C 1
ATOM 671 O O . ASP A 1 82 ? 6.723 -30.438 -5.246 1 94.88 82 ASP A O 1
ATOM 675 N N . PRO A 1 83 ? 8.422 -30.125 -3.814 1 94.25 83 PRO A N 1
ATOM 676 C CA . PRO A 1 83 ? 8.375 -28.688 -4.027 1 94.25 83 PRO A CA 1
ATOM 677 C C . PRO A 1 83 ? 8.68 -28.281 -5.469 1 94.25 83 PRO A C 1
ATOM 679 O O . PRO A 1 83 ? 8.172 -27.281 -5.957 1 94.25 83 PRO A O 1
ATOM 682 N N . THR A 1 84 ? 9.445 -29.078 -6.16 1 93.5 84 THR A N 1
ATOM 683 C CA . THR A 1 84 ? 9.781 -28.781 -7.543 1 93.5 84 THR A CA 1
ATOM 684 C C . THR A 1 84 ? 8.555 -28.922 -8.445 1 93.5 84 THR A C 1
ATOM 686 O O . THR A 1 84 ? 8.352 -28.109 -9.359 1 93.5 84 THR A O 1
ATOM 689 N N . VAL A 1 85 ? 7.789 -29.922 -8.188 1 94.62 85 VAL A N 1
ATOM 690 C CA . VAL A 1 85 ? 6.555 -30.125 -8.938 1 94.62 85 VAL A CA 1
ATOM 691 C C . VAL A 1 85 ? 5.59 -28.969 -8.664 1 94.62 85 VAL A C 1
ATOM 693 O O . VAL A 1 85 ? 4.941 -28.469 -9.586 1 94.62 85 VAL A O 1
ATOM 696 N N . TRP A 1 86 ? 5.551 -28.531 -7.43 1 95.44 86 TRP A N 1
ATOM 697 C CA . TRP A 1 86 ? 4.707 -27.406 -7.059 1 95.44 86 TRP A CA 1
ATOM 698 C C . TRP A 1 86 ? 5.129 -26.141 -7.805 1 95.44 86 TRP A C 1
ATOM 700 O O . TRP A 1 86 ? 4.285 -25.406 -8.305 1 95.44 86 TRP A O 1
ATOM 710 N N . THR A 1 87 ? 6.406 -25.938 -7.883 1 93.19 87 THR A N 1
ATOM 711 C CA . THR A 1 87 ? 6.906 -24.75 -8.586 1 93.19 87 THR A CA 1
ATOM 712 C C . THR A 1 87 ? 6.469 -24.781 -10.047 1 93.19 87 THR A C 1
ATOM 714 O O . THR A 1 87 ? 6.027 -23.766 -10.578 1 93.19 87 THR A O 1
ATOM 717 N N . MET A 1 88 ? 6.574 -25.906 -10.609 1 91.38 88 MET A N 1
ATOM 718 C CA . MET A 1 88 ? 6.152 -26.062 -11.992 1 91.38 88 MET A CA 1
ATOM 719 C C . MET A 1 88 ? 4.66 -25.797 -12.141 1 91.38 88 MET A C 1
ATOM 721 O O . MET A 1 88 ? 4.23 -25.141 -13.094 1 91.38 88 MET A O 1
ATOM 725 N N . ALA A 1 89 ? 3.865 -26.312 -11.273 1 93.06 89 ALA A N 1
ATOM 726 C CA . ALA A 1 89 ? 2.418 -26.125 -11.312 1 93.06 89 ALA A CA 1
ATOM 727 C C . ALA A 1 89 ? 2.049 -24.656 -11.141 1 93.06 89 ALA A C 1
ATOM 729 O O . ALA A 1 89 ? 1.182 -24.141 -11.852 1 93.06 89 ALA A O 1
ATOM 730 N N . LEU A 1 90 ? 2.723 -23.953 -10.211 1 92.81 90 LEU A N 1
ATOM 731 C CA . LEU A 1 90 ? 2.461 -22.531 -9.977 1 92.81 90 LEU A CA 1
ATOM 732 C C . LEU A 1 90 ? 2.82 -21.703 -11.203 1 92.81 90 LEU A C 1
ATOM 734 O O . LEU A 1 90 ? 2.084 -20.781 -11.578 1 92.81 90 LEU A O 1
ATOM 738 N N . ASP A 1 91 ? 3.842 -22.047 -11.805 1 87.94 91 ASP A N 1
ATOM 739 C CA . ASP A 1 91 ? 4.242 -21.359 -13.039 1 87.94 91 ASP A CA 1
ATOM 740 C C . ASP A 1 91 ? 3.227 -21.609 -14.148 1 87.94 91 ASP A C 1
ATOM 742 O O . ASP A 1 91 ? 2.895 -20.688 -14.906 1 87.94 91 ASP A O 1
ATOM 746 N N . ALA A 1 92 ? 2.807 -22.812 -14.25 1 83.88 92 ALA A N 1
ATOM 747 C CA . ALA A 1 92 ? 1.83 -23.188 -15.266 1 83.88 92 ALA A CA 1
ATOM 748 C C . ALA A 1 92 ? 0.531 -22.406 -15.094 1 83.88 92 ALA A C 1
ATOM 750 O O . ALA A 1 92 ? -0.134 -22.062 -16.078 1 83.88 92 ALA A O 1
ATOM 751 N N . LEU A 1 93 ? 0.199 -22.094 -13.867 1 86.19 93 LEU A N 1
ATOM 752 C CA . LEU A 1 93 ? -1.025 -21.359 -13.562 1 86.19 93 LEU A CA 1
ATOM 753 C C . LEU A 1 93 ? -0.804 -19.859 -13.695 1 86.19 93 LEU A C 1
ATOM 755 O O . LEU A 1 93 ? -1.743 -19.062 -13.547 1 86.19 93 LEU A O 1
ATOM 759 N N . GLY A 1 94 ? 0.408 -19.422 -13.961 1 82.38 94 GLY A N 1
ATOM 760 C CA . GLY A 1 94 ? 0.706 -18 -14.156 1 82.38 94 GLY A CA 1
ATOM 761 C C . GLY A 1 94 ? 0.694 -17.203 -12.867 1 82.38 94 GLY A C 1
ATOM 762 O O . GLY A 1 94 ? 0.392 -16.016 -12.875 1 82.38 94 GLY A O 1
ATOM 763 N N . ILE A 1 95 ? 1.021 -17.812 -11.727 1 84.81 95 ILE A N 1
ATOM 764 C CA . ILE A 1 95 ? 0.986 -17.172 -10.422 1 84.81 95 ILE A CA 1
ATOM 765 C C . ILE A 1 95 ? 2.035 -16.062 -10.367 1 84.81 95 ILE A C 1
ATOM 767 O O . ILE A 1 95 ? 1.886 -15.086 -9.625 1 84.81 95 ILE A O 1
ATOM 771 N N . SER A 1 96 ? 3.033 -16.219 -11.25 1 76.81 96 SER A N 1
ATOM 772 C CA . SER A 1 96 ? 4.086 -15.219 -11.312 1 76.81 96 SER A CA 1
ATOM 773 C C . SER A 1 96 ? 3.58 -13.922 -11.945 1 76.81 96 SER A C 1
ATOM 775 O O . SER A 1 96 ? 4.223 -12.875 -11.828 1 76.81 96 SER A O 1
ATOM 777 N N . ASN A 1 97 ? 2.459 -13.992 -12.594 1 73.25 97 ASN A N 1
ATOM 778 C CA . ASN A 1 97 ? 1.862 -12.805 -13.203 1 73.25 97 ASN A CA 1
ATOM 779 C C . ASN A 1 97 ? 0.927 -12.094 -12.234 1 73.25 97 ASN A C 1
ATOM 781 O O . ASN A 1 97 ? -0.22 -11.797 -12.57 1 73.25 97 ASN A O 1
ATOM 785 N N . ARG A 1 98 ? 1.458 -11.672 -11.203 1 72.19 98 ARG A N 1
ATOM 786 C CA . ARG A 1 98 ? 0.688 -11.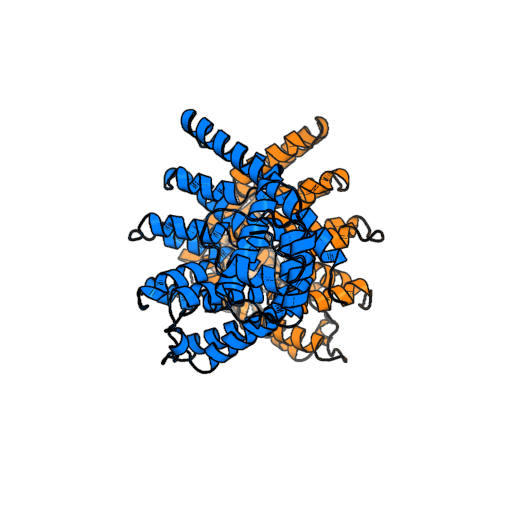109 -10.102 1 72.19 98 ARG A CA 1
ATOM 787 C C . ARG A 1 98 ? -0.005 -9.812 -10.523 1 72.19 98 ARG A C 1
ATOM 789 O O . ARG A 1 98 ? -1.143 -9.555 -10.125 1 72.19 98 ARG A O 1
ATOM 796 N N . GLY A 1 99 ? 0.649 -9.133 -11.344 1 72.19 99 GLY A N 1
ATOM 797 C CA . GLY A 1 99 ? 0.067 -7.867 -11.766 1 72.19 99 GLY A CA 1
ATOM 798 C C . GLY A 1 99 ? -1.277 -8.031 -12.453 1 72.19 99 GLY A C 1
ATOM 799 O O . GLY A 1 99 ? -2.219 -7.285 -12.164 1 72.19 99 GLY A O 1
ATOM 800 N N . PHE A 1 100 ? -1.406 -9.07 -13.219 1 72.56 100 PHE A N 1
ATOM 801 C CA . PHE A 1 100 ? -2.658 -9.328 -13.922 1 72.56 100 PHE A CA 1
ATOM 802 C C . PHE A 1 100 ? -3.707 -9.898 -12.969 1 72.56 100 PHE A C 1
ATOM 804 O O . PHE A 1 100 ? -4.879 -9.508 -13.023 1 72.56 100 PHE A O 1
ATOM 811 N N . LEU A 1 101 ? -3.236 -10.688 -12.195 1 77.56 101 LEU A N 1
ATOM 812 C CA . LEU A 1 101 ? -4.16 -11.352 -11.289 1 77.56 101 LEU A CA 1
ATOM 813 C C . LEU A 1 101 ? -4.777 -10.359 -10.312 1 77.56 101 LEU A C 1
ATOM 815 O O . LEU A 1 101 ? -5.949 -10.477 -9.953 1 77.56 101 LEU A O 1
ATOM 819 N N . LEU A 1 102 ? -4.012 -9.359 -9.984 1 74.56 102 LEU A N 1
ATOM 820 C CA . LEU A 1 102 ? -4.453 -8.414 -8.961 1 74.56 102 LEU A CA 1
ATOM 821 C C . LEU A 1 102 ? -5.352 -7.34 -9.57 1 74.56 102 LEU A C 1
ATOM 823 O O . LEU A 1 102 ? -6.156 -6.727 -8.867 1 74.56 102 LEU A O 1
ATOM 827 N N . ARG A 1 103 ? -5.199 -7.156 -10.75 1 69.56 103 ARG A N 1
ATOM 828 C CA . ARG A 1 103 ? -5.926 -6.062 -11.391 1 69.56 103 ARG A CA 1
ATOM 829 C C . ARG A 1 103 ? -7.395 -6.426 -11.594 1 69.56 103 ARG A C 1
ATOM 831 O O . ARG A 1 103 ? -8.273 -5.566 -11.508 1 69.56 103 ARG A O 1
ATOM 838 N N . ASP A 1 104 ? -7.508 -7.648 -11.875 1 70.31 104 ASP A N 1
ATOM 839 C CA . ASP A 1 104 ? -8.891 -8.094 -12.047 1 70.31 104 ASP A CA 1
ATOM 840 C C . ASP A 1 104 ? -9.484 -8.555 -10.727 1 70.31 104 ASP A C 1
ATOM 842 O O . ASP A 1 104 ? -8.992 -9.508 -10.117 1 70.31 104 ASP A O 1
ATOM 846 N N . PRO A 1 105 ? -10.5 -7.801 -10.305 1 73.94 105 PRO A N 1
ATOM 847 C CA . PRO A 1 105 ? -11.07 -8.109 -8.992 1 73.94 105 PRO A CA 1
ATOM 848 C C . PRO A 1 105 ? -11.602 -9.539 -8.906 1 73.94 105 PRO A C 1
ATOM 850 O O . PRO A 1 105 ? -11.828 -10.047 -7.801 1 73.94 105 PRO A O 1
ATOM 853 N N . GLU A 1 106 ? -11.758 -10.164 -10.008 1 77.38 106 GLU A N 1
ATOM 854 C CA . GLU A 1 106 ? -12.367 -11.484 -9.984 1 77.38 106 GLU A CA 1
ATOM 855 C C . GLU A 1 106 ? -11.312 -12.578 -10.117 1 77.38 106 GLU A C 1
ATOM 857 O O . GLU A 1 106 ? -11.531 -13.719 -9.703 1 77.38 106 GLU A O 1
ATOM 862 N N . LEU A 1 107 ? -10.242 -12.234 -10.648 1 85.38 107 LEU A N 1
ATOM 863 C CA . LEU A 1 107 ? -9.266 -13.266 -10.977 1 85.38 107 LEU A CA 1
ATOM 864 C C . LEU A 1 107 ? -8.555 -13.773 -9.727 1 85.38 107 LEU A C 1
ATOM 866 O O . LEU A 1 107 ? -8.617 -14.961 -9.406 1 85.38 107 LEU A O 1
ATOM 870 N N . PHE A 1 108 ? -8.094 -12.867 -8.93 1 89.19 108 PHE A N 1
ATOM 871 C CA . PHE A 1 108 ? -7.273 -13.227 -7.773 1 89.19 108 PHE A CA 1
ATOM 872 C C . PHE A 1 108 ? -8.094 -14.008 -6.758 1 89.19 108 PHE A C 1
ATOM 874 O O . PHE A 1 108 ? -7.664 -15.07 -6.293 1 89.19 108 PHE A O 1
ATOM 881 N N . PRO A 1 109 ? -9.32 -13.57 -6.461 1 89.69 109 PRO A N 1
ATOM 882 C CA . PRO A 1 109 ? -10.086 -14.305 -5.457 1 89.69 109 PRO A CA 1
ATOM 883 C C . PRO A 1 109 ? -10.367 -15.75 -5.867 1 89.69 109 PRO A C 1
ATOM 885 O O . PRO A 1 109 ? -10.359 -16.656 -5.023 1 89.69 109 PRO A O 1
ATOM 888 N N . VAL A 1 110 ? -10.586 -15.969 -7.117 1 91.88 110 VAL A N 1
ATOM 889 C CA . VAL A 1 110 ? -10.898 -17.312 -7.605 1 91.88 110 VAL A CA 1
ATOM 890 C C . VAL A 1 110 ? -9.656 -18.188 -7.516 1 91.88 110 VAL A C 1
ATOM 892 O O . VAL A 1 110 ? -9.727 -19.328 -7.043 1 91.88 110 VAL A O 1
ATOM 895 N N . VAL A 1 111 ? -8.57 -17.688 -7.977 1 92.62 111 VAL A N 1
ATOM 896 C CA . VAL A 1 111 ? -7.312 -18.438 -7.926 1 92.62 111 VAL A CA 1
ATOM 897 C C . VAL A 1 111 ? -6.965 -18.75 -6.473 1 92.62 111 VAL A C 1
ATOM 899 O O . VAL A 1 111 ? -6.59 -19.875 -6.152 1 92.62 111 VAL A O 1
ATOM 902 N N . LYS A 1 112 ? -7.102 -17.766 -5.648 1 92.88 112 LYS A N 1
ATOM 903 C CA . LYS A 1 112 ? -6.836 -17.922 -4.223 1 92.88 112 LYS A CA 1
ATOM 904 C C . LYS A 1 112 ? -7.699 -19.016 -3.619 1 92.88 112 LYS A C 1
ATOM 906 O O . LYS A 1 112 ? -7.188 -19.922 -2.949 1 92.88 112 LYS A O 1
ATOM 911 N N . GLN A 1 113 ? -8.938 -18.969 -3.848 1 93.44 113 GLN A N 1
ATOM 912 C CA . GLN A 1 113 ? -9.883 -19.938 -3.289 1 93.44 113 GLN A CA 1
ATOM 913 C C . GLN A 1 113 ? -9.562 -21.359 -3.762 1 93.44 113 GLN A C 1
ATOM 915 O O . GLN A 1 113 ? -9.695 -22.312 -3 1 93.44 113 GLN A O 1
ATOM 920 N N . TYR A 1 114 ? -9.133 -21.484 -4.922 1 94.75 114 TYR A N 1
ATOM 921 C CA . TYR A 1 114 ? -8.859 -22.781 -5.527 1 94.75 114 TYR A CA 1
ATOM 922 C C . TYR A 1 114 ? -7.551 -23.359 -5.004 1 94.75 114 TYR A C 1
ATOM 924 O O . TYR A 1 114 ? -7.48 -24.547 -4.684 1 94.75 114 TYR A O 1
ATOM 932 N N . LEU A 1 115 ? -6.555 -22.547 -4.922 1 95.38 115 LEU A N 1
ATOM 933 C CA . LEU A 1 115 ? -5.207 -23.062 -4.695 1 95.38 115 LEU A CA 1
ATOM 934 C C . LEU A 1 115 ? -4.895 -23.125 -3.205 1 95.38 115 LEU A C 1
ATOM 936 O O . LEU A 1 115 ? -4.055 -23.922 -2.777 1 95.38 115 LEU A O 1
ATOM 940 N N . LEU A 1 116 ? -5.531 -22.328 -2.371 1 95.88 116 LEU A N 1
ATOM 941 C CA . LEU A 1 116 ? -5.195 -22.219 -0.956 1 95.88 116 LEU A CA 1
ATOM 942 C C . LEU A 1 116 ? -5.344 -23.562 -0.262 1 95.88 116 LEU A C 1
ATOM 944 O O . LEU A 1 116 ? -4.426 -24.031 0.42 1 95.88 116 LEU A O 1
ATOM 948 N N . PRO A 1 117 ? -6.473 -24.266 -0.458 1 95.56 117 PRO A N 1
ATOM 949 C CA . PRO A 1 117 ? -6.594 -25.578 0.198 1 95.56 117 PRO A CA 1
ATOM 950 C C . PRO A 1 117 ? -5.559 -26.578 -0.302 1 95.56 117 PRO A C 1
ATOM 952 O O . PRO A 1 117 ? -5.211 -27.516 0.418 1 95.56 117 PRO A O 1
ATOM 955 N N . ARG A 1 118 ? -5.102 -26.406 -1.46 1 96.56 118 ARG A N 1
ATOM 956 C CA . ARG A 1 118 ? -4.176 -27.344 -2.078 1 96.56 118 ARG A CA 1
ATOM 957 C C . ARG A 1 118 ? -2.742 -27.078 -1.628 1 96.56 118 ARG A C 1
ATOM 959 O O . ARG A 1 118 ? -1.96 -28.016 -1.457 1 96.56 118 ARG A O 1
ATOM 966 N N . ILE A 1 119 ? -2.426 -25.859 -1.388 1 97.44 119 ILE A N 1
ATOM 967 C CA . ILE A 1 119 ? -1.047 -25.516 -1.062 1 97.44 119 ILE A CA 1
ATOM 968 C C . ILE A 1 119 ? -0.819 -25.656 0.44 1 97.44 119 ILE A C 1
ATOM 970 O O . ILE A 1 119 ? 0.324 -25.734 0.896 1 97.44 119 ILE A O 1
ATOM 974 N N . ARG A 1 120 ? -1.799 -25.703 1.261 1 97.38 120 ARG A N 1
ATOM 975 C CA . ARG A 1 120 ? -1.75 -25.688 2.719 1 97.38 120 ARG A CA 1
ATOM 976 C C . ARG A 1 120 ? -0.919 -26.844 3.252 1 97.38 120 ARG A C 1
ATOM 978 O O . ARG A 1 120 ? -0.041 -26.656 4.094 1 97.38 120 ARG A O 1
ATOM 985 N N . PRO A 1 121 ? -1.159 -28.078 2.721 1 97.56 121 PRO A N 1
ATOM 986 C CA . PRO A 1 121 ? -0.415 -29.203 3.297 1 97.56 121 PRO A CA 1
ATOM 987 C C . PRO A 1 121 ? 1.096 -29.062 3.123 1 97.56 121 PRO A C 1
ATOM 989 O O . PRO A 1 121 ? 1.852 -29.234 4.082 1 97.56 121 PRO A O 1
ATOM 992 N N . ILE A 1 122 ? 1.546 -28.766 1.938 1 97 122 ILE A N 1
ATOM 993 C CA . ILE A 1 122 ? 2.984 -28.688 1.71 1 97 122 ILE A CA 1
ATOM 994 C C . ILE A 1 122 ? 3.549 -27.453 2.43 1 97 122 ILE A C 1
ATOM 996 O O . ILE A 1 122 ? 4.672 -27.5 2.941 1 97 122 ILE A O 1
ATOM 1000 N N . PHE A 1 123 ? 2.85 -26.422 2.496 1 97.12 123 PHE A N 1
ATOM 1001 C CA . PHE A 1 123 ? 3.273 -25.25 3.25 1 97.12 123 PHE A CA 1
ATOM 1002 C C . PHE A 1 123 ? 3.531 -25.609 4.711 1 97.12 123 PHE A C 1
ATOM 1004 O O . PHE A 1 123 ? 4.578 -25.281 5.262 1 97.12 123 PHE A O 1
ATOM 1011 N N . HIS A 1 124 ? 2.566 -26.25 5.332 1 97 124 HIS A N 1
ATOM 1012 C CA . HIS A 1 124 ? 2.684 -26.562 6.754 1 97 124 HIS A CA 1
ATOM 1013 C C . HIS A 1 124 ? 3.871 -27.484 7.023 1 97 124 HIS A C 1
ATOM 1015 O O . HIS A 1 124 ? 4.531 -27.359 8.055 1 97 124 HIS A O 1
ATOM 1021 N N . TYR A 1 125 ? 4.094 -28.328 6.07 1 93.69 125 TYR A N 1
ATOM 1022 C CA . TYR A 1 125 ? 5.258 -29.188 6.215 1 93.69 125 TYR A CA 1
ATOM 1023 C C . TYR A 1 125 ? 6.535 -28.359 6.344 1 93.69 125 TYR A C 1
ATOM 1025 O O . TYR A 1 125 ? 7.301 -28.547 7.297 1 93.69 125 TYR A O 1
ATOM 1033 N N . TYR A 1 126 ? 6.699 -27.469 5.469 1 91.69 126 TYR A N 1
ATOM 1034 C CA . TYR A 1 126 ? 7.945 -26.703 5.461 1 91.69 126 TYR A CA 1
ATOM 1035 C C . TYR A 1 126 ? 7.938 -25.641 6.551 1 91.69 126 TYR A C 1
ATOM 1037 O O . TYR A 1 126 ? 8.984 -25.312 7.121 1 91.69 126 TYR A O 1
ATOM 1045 N N . ALA A 1 127 ? 6.801 -25.031 6.824 1 92.56 127 ALA A N 1
ATOM 1046 C CA . ALA A 1 127 ? 6.703 -24.078 7.934 1 92.56 127 ALA A CA 1
ATOM 1047 C C . ALA A 1 127 ? 7.152 -24.719 9.242 1 92.56 127 ALA A C 1
ATOM 1049 O O . ALA A 1 127 ? 7.883 -24.109 10.023 1 92.56 127 ALA A O 1
ATOM 1050 N N . ASN A 1 128 ? 6.703 -25.969 9.43 1 91.31 128 ASN A N 1
ATOM 1051 C CA . ASN A 1 128 ? 7.102 -26.688 10.625 1 91.31 128 ASN A CA 1
ATOM 1052 C C . ASN A 1 128 ? 8.602 -26.984 10.625 1 91.31 128 ASN A C 1
ATOM 1054 O O . ASN A 1 128 ? 9.25 -26.922 11.672 1 91.31 128 ASN A O 1
ATOM 1058 N N . LEU A 1 129 ? 9.062 -27.281 9.484 1 88.19 129 LEU A N 1
ATOM 1059 C CA . LEU A 1 129 ? 10.492 -27.516 9.367 1 88.19 129 LEU A CA 1
ATOM 1060 C C . LEU A 1 129 ? 11.289 -26.266 9.711 1 88.19 129 LEU A C 1
ATOM 1062 O O . LEU A 1 129 ? 12.328 -26.344 10.367 1 88.19 129 LEU A O 1
ATOM 1066 N N . PHE A 1 130 ? 10.836 -25.109 9.281 1 85.75 130 PHE A N 1
ATOM 1067 C CA . PHE A 1 130 ? 11.492 -23.844 9.578 1 85.75 130 PHE A CA 1
ATOM 1068 C C . PHE A 1 130 ? 11.484 -23.562 11.078 1 85.75 130 PHE A C 1
ATOM 1070 O O . PHE A 1 130 ? 12.477 -23.078 11.625 1 85.75 130 PHE A O 1
ATOM 1077 N N . ARG A 1 131 ? 10.43 -23.891 11.695 1 85.31 131 ARG A N 1
ATOM 1078 C CA . ARG A 1 131 ? 10.305 -23.641 13.125 1 85.31 131 ARG A CA 1
ATOM 1079 C C . ARG A 1 131 ? 11.234 -24.547 13.93 1 85.31 131 ARG A C 1
ATOM 1081 O O . ARG A 1 131 ? 11.844 -24.125 14.906 1 85.31 131 ARG A O 1
ATOM 1088 N N . GLU A 1 132 ? 11.281 -25.766 13.516 1 83.56 132 GLU A N 1
ATOM 1089 C CA . GLU A 1 132 ? 12.031 -26.766 14.266 1 83.56 132 GLU A CA 1
ATOM 1090 C C . GLU A 1 132 ? 13.531 -26.656 14.008 1 83.56 132 GLU A C 1
ATOM 1092 O O . GLU A 1 132 ? 14.336 -26.875 14.914 1 83.56 132 GLU A O 1
ATOM 1097 N N . SER A 1 133 ? 13.914 -26.438 12.766 1 75.88 133 SER A N 1
ATOM 1098 C CA . SER A 1 133 ? 15.336 -26.422 12.422 1 75.88 133 SER A CA 1
ATOM 1099 C C . SER A 1 133 ? 15.656 -25.312 11.43 1 75.88 133 SER A C 1
ATOM 1101 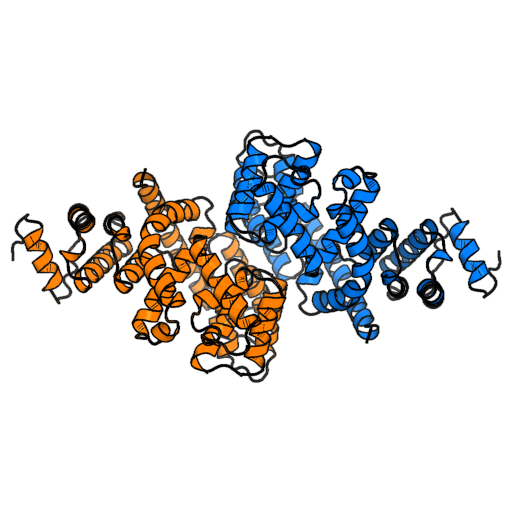O O . SER A 1 133 ? 15.672 -25.531 10.219 1 75.88 133 SER A O 1
ATOM 1103 N N . PRO A 1 134 ? 15.961 -24.219 12.023 1 63.75 134 PRO A N 1
ATOM 1104 C CA . PRO A 1 134 ? 16.297 -23.156 11.07 1 63.75 134 PRO A CA 1
ATOM 1105 C C . PRO A 1 134 ? 17.5 -23.5 10.195 1 63.75 134 PRO A C 1
ATOM 1107 O O . PRO A 1 134 ? 17.625 -22.969 9.086 1 63.75 134 PRO A O 1
ATOM 1110 N N . GLU A 1 135 ? 18.297 -24.531 10.664 1 62.44 135 GLU A N 1
ATOM 1111 C CA . GLU A 1 135 ? 19.453 -25 9.898 1 62.44 135 GLU A CA 1
ATOM 1112 C C . GLU A 1 135 ? 19 -25.797 8.672 1 62.44 135 GLU A C 1
ATOM 1114 O O . GLU A 1 135 ? 19.781 -25.984 7.73 1 62.44 135 GLU A O 1
ATOM 1119 N N . ALA A 1 136 ? 17.906 -26.344 8.867 1 58.25 136 ALA A N 1
ATOM 1120 C CA . ALA A 1 136 ? 17.359 -27.078 7.734 1 58.25 136 ALA A CA 1
ATOM 1121 C C . ALA A 1 136 ? 17.375 -26.234 6.465 1 58.25 136 ALA A C 1
ATOM 1123 O O . ALA A 1 136 ? 17.266 -26.766 5.355 1 58.25 136 ALA A O 1
ATOM 1124 N N . LEU A 1 137 ? 17.625 -24.906 6.73 1 59.25 137 LEU A N 1
ATOM 1125 C CA . LEU A 1 137 ? 17.781 -23.922 5.664 1 59.25 137 LEU A CA 1
ATOM 1126 C C . LEU A 1 137 ? 19.047 -24.219 4.848 1 59.25 137 LEU A C 1
ATOM 1128 O O . LEU A 1 137 ? 19.234 -23.656 3.768 1 59.25 137 LEU A O 1
ATOM 1132 N N . GLN A 1 138 ? 19.797 -25.031 5.531 1 59.34 138 GLN A N 1
ATOM 1133 C CA . GLN A 1 138 ? 21.016 -25.406 4.812 1 59.34 138 GLN A CA 1
ATOM 1134 C C . GLN A 1 138 ? 20.734 -26.453 3.748 1 59.34 138 GLN A C 1
ATOM 1136 O O . GLN A 1 138 ? 21.656 -27.094 3.24 1 59.34 138 GLN A O 1
ATOM 1141 N N . MET A 1 139 ? 19.594 -26.422 3.379 1 59.97 139 MET A N 1
ATOM 1142 C CA . MET A 1 139 ? 19.109 -27.328 2.336 1 59.97 139 MET A CA 1
ATOM 1143 C C . MET A 1 139 ? 19.672 -26.938 0.975 1 59.97 139 MET A C 1
ATOM 1145 O O . MET A 1 139 ? 20.25 -25.859 0.826 1 59.97 139 MET A O 1
ATOM 1149 N N . ASN A 1 140 ? 19.703 -27.859 0.089 1 67.81 140 ASN A N 1
ATOM 1150 C CA . ASN A 1 140 ? 20.047 -27.656 -1.312 1 67.81 140 ASN A CA 1
ATOM 1151 C C . ASN A 1 140 ? 19.438 -26.375 -1.867 1 67.81 140 ASN A C 1
ATOM 1153 O O . ASN A 1 140 ? 18.234 -26.156 -1.735 1 67.81 140 ASN A O 1
ATOM 1157 N N . PRO A 1 141 ? 20.297 -25.516 -2.293 1 71.56 141 PRO A N 1
ATOM 1158 C CA . PRO A 1 141 ? 19.844 -24.219 -2.791 1 71.56 141 PRO A CA 1
ATOM 1159 C C . PRO A 1 141 ? 18.672 -24.344 -3.766 1 71.56 141 PRO A C 1
ATOM 1161 O O . PRO A 1 141 ? 17.812 -23.469 -3.824 1 71.56 141 PRO A O 1
ATOM 1164 N N . TYR A 1 142 ? 18.672 -25.438 -4.484 1 71.44 142 TYR A N 1
ATOM 1165 C CA . TYR A 1 142 ? 17.609 -25.609 -5.469 1 71.44 142 TYR A CA 1
ATOM 1166 C C . TYR A 1 142 ? 16.281 -25.859 -4.785 1 71.44 142 TYR A C 1
ATOM 1168 O O . TYR A 1 142 ? 15.242 -25.344 -5.223 1 71.44 142 TYR A O 1
ATOM 1176 N N . ILE A 1 143 ? 16.359 -26.5 -3.777 1 81.56 143 ILE A N 1
ATOM 1177 C CA . ILE A 1 143 ? 15.125 -26.844 -3.082 1 81.56 143 ILE A CA 1
ATOM 1178 C C . ILE A 1 143 ? 14.617 -25.625 -2.312 1 81.56 143 ILE A C 1
ATOM 1180 O O . ILE A 1 143 ? 13.406 -25.438 -2.172 1 81.56 143 ILE A O 1
ATOM 1184 N N . ILE A 1 144 ? 15.562 -24.781 -2.059 1 85.19 144 ILE A N 1
ATOM 1185 C CA . ILE A 1 144 ? 15.203 -23.594 -1.283 1 85.19 144 ILE A CA 1
ATOM 1186 C C . ILE A 1 144 ? 14.375 -22.641 -2.146 1 85.19 144 ILE A C 1
ATOM 1188 O O . ILE A 1 144 ? 13.43 -22.016 -1.665 1 85.19 144 ILE A O 1
ATOM 1192 N N . HIS A 1 145 ? 14.797 -22.578 -3.387 1 88.38 145 HIS A N 1
ATOM 1193 C CA . HIS A 1 145 ? 14.062 -21.734 -4.324 1 88.38 145 HIS A CA 1
ATOM 1194 C C . HIS A 1 145 ? 12.609 -22.172 -4.441 1 88.38 145 HIS A C 1
ATOM 1196 O O . HIS A 1 145 ? 11.695 -21.344 -4.434 1 88.38 145 HIS A O 1
ATOM 1202 N N . ASP A 1 146 ? 12.445 -23.5 -4.539 1 92.44 146 ASP A N 1
ATOM 1203 C CA . ASP A 1 146 ? 11.109 -24.062 -4.676 1 92.44 146 ASP A CA 1
ATOM 1204 C C . ASP A 1 146 ? 10.289 -23.844 -3.408 1 92.44 146 ASP A C 1
ATOM 1206 O O . ASP A 1 146 ? 9.109 -23.484 -3.475 1 92.44 146 ASP A O 1
ATOM 1210 N N . ILE A 1 147 ? 10.938 -24.016 -2.34 1 92.44 147 ILE A N 1
ATOM 1211 C CA . ILE A 1 147 ? 10.273 -23.828 -1.056 1 92.44 147 ILE A CA 1
ATOM 1212 C C . ILE A 1 147 ? 9.859 -22.375 -0.891 1 92.44 147 ILE A C 1
ATOM 1214 O O . ILE A 1 147 ? 8.742 -22.078 -0.453 1 92.44 147 ILE A O 1
ATOM 1218 N N . GLU A 1 148 ? 10.711 -21.453 -1.311 1 91.88 148 GLU A N 1
ATOM 1219 C CA . GLU A 1 148 ? 10.406 -20.031 -1.247 1 91.88 148 GLU A CA 1
ATOM 1220 C C . GLU A 1 148 ? 9.18 -19.688 -2.092 1 91.88 148 GLU A C 1
ATOM 1222 O O . GLU A 1 148 ? 8.359 -18.844 -1.697 1 91.88 148 GLU A O 1
ATOM 1227 N N . GLY A 1 149 ? 9.125 -20.344 -3.24 1 93.12 149 GLY A N 1
ATOM 1228 C CA . GLY A 1 149 ? 7.965 -20.125 -4.09 1 93.12 149 GLY A CA 1
ATOM 1229 C C . GLY A 1 149 ? 6.66 -20.531 -3.434 1 93.12 149 GLY A C 1
ATOM 1230 O O . GLY A 1 149 ? 5.656 -19.828 -3.551 1 93.12 149 GLY A O 1
ATOM 1231 N N . ILE A 1 150 ? 6.695 -21.625 -2.75 1 95.31 150 ILE A N 1
ATOM 1232 C CA . ILE A 1 150 ? 5.523 -22.141 -2.055 1 95.31 150 ILE A CA 1
ATOM 1233 C C . ILE A 1 150 ? 5.148 -21.203 -0.911 1 95.31 150 ILE A C 1
ATOM 1235 O O . ILE A 1 150 ? 3.98 -20.828 -0.761 1 95.31 150 ILE A O 1
ATOM 1239 N N . LEU A 1 151 ? 6.156 -20.797 -0.156 1 95.56 151 LEU A N 1
ATOM 1240 C CA . LEU A 1 151 ? 5.914 -19.891 0.962 1 95.56 151 LEU A CA 1
ATOM 1241 C C . LEU A 1 151 ? 5.371 -18.562 0.472 1 95.56 151 LEU A C 1
ATOM 1243 O O . LEU A 1 151 ? 4.402 -18.031 1.027 1 95.56 151 LEU A O 1
ATOM 1247 N N . ARG A 1 152 ? 5.93 -18.062 -0.563 1 94.94 152 ARG A N 1
ATOM 1248 C CA . ARG A 1 152 ? 5.523 -16.781 -1.124 1 94.94 152 ARG A CA 1
ATOM 1249 C C . ARG A 1 152 ? 4.07 -16.812 -1.583 1 94.94 152 ARG A C 1
ATOM 1251 O O . ARG A 1 152 ? 3.309 -15.883 -1.322 1 94.94 152 ARG A O 1
ATOM 1258 N N . THR A 1 153 ? 3.734 -17.859 -2.213 1 96.12 153 THR A N 1
ATOM 1259 C CA . THR A 1 153 ? 2.371 -18 -2.711 1 96.12 153 THR A CA 1
ATOM 1260 C C . THR A 1 153 ? 1.381 -18.094 -1.556 1 96.12 153 THR A C 1
ATOM 1262 O O . THR A 1 153 ? 0.335 -17.453 -1.566 1 96.12 153 THR A O 1
ATOM 1265 N N . ALA A 1 154 ? 1.728 -18.891 -0.558 1 96.94 154 ALA A N 1
ATOM 1266 C CA . ALA A 1 154 ? 0.856 -19.062 0.604 1 96.94 154 ALA A CA 1
ATOM 1267 C C . ALA A 1 154 ? 0.653 -17.734 1.326 1 96.94 154 ALA A C 1
ATOM 1269 O O . ALA A 1 154 ? -0.472 -17.375 1.691 1 96.94 154 ALA A O 1
ATOM 1270 N N . CYS A 1 155 ? 1.715 -16.984 1.503 1 96.25 155 CYS A N 1
ATOM 1271 C CA . CYS A 1 155 ? 1.632 -15.688 2.172 1 96.25 155 CYS A CA 1
ATOM 1272 C C . CYS A 1 155 ? 0.867 -14.68 1.321 1 96.25 155 CYS A C 1
ATOM 1274 O O . CYS A 1 155 ? 0.066 -13.906 1.842 1 96.25 155 CYS A O 1
ATOM 1276 N N . TRP A 1 156 ? 1.095 -14.719 0.069 1 93.44 156 TRP A N 1
ATOM 1277 C CA . TRP A 1 156 ? 0.405 -13.805 -0.84 1 93.44 156 TRP A CA 1
ATOM 1278 C C . TRP A 1 156 ? -1.103 -14.031 -0.794 1 93.44 156 TRP A C 1
ATOM 1280 O O . TRP A 1 156 ? -1.88 -13.078 -0.847 1 93.44 156 TRP A O 1
ATOM 1290 N N . PHE A 1 157 ? -1.488 -15.289 -0.639 1 94.25 157 PHE A N 1
ATOM 1291 C CA . PHE A 1 157 ? -2.904 -15.625 -0.565 1 94.25 157 PHE A CA 1
ATOM 1292 C C . PHE A 1 157 ? -3.49 -15.219 0.782 1 94.25 157 PHE A C 1
ATOM 1294 O O . PHE A 1 157 ? -4.707 -15.273 0.979 1 94.25 157 PHE A O 1
ATOM 1301 N N . GLY A 1 158 ? -2.676 -14.836 1.704 1 93.06 158 GLY A N 1
ATOM 1302 C CA . GLY A 1 158 ? -3.162 -14.375 2.996 1 93.06 158 GLY A CA 1
ATOM 1303 C C . GLY A 1 158 ? -3.355 -15.5 3.994 1 93.06 158 GLY A C 1
ATOM 1304 O O . GLY A 1 158 ? -4.129 -15.367 4.945 1 93.06 158 GLY A O 1
ATOM 1305 N N . LEU A 1 159 ? -2.701 -16.641 3.725 1 96.38 159 LEU A N 1
ATOM 1306 C CA . LEU A 1 159 ? -2.768 -17.703 4.711 1 96.38 159 LEU A CA 1
ATOM 1307 C C . LEU A 1 159 ? -2.256 -17.234 6.066 1 96.38 159 LEU A C 1
ATOM 1309 O O . LEU A 1 159 ? -1.075 -16.922 6.211 1 96.38 159 LEU A O 1
ATOM 1313 N N . ARG A 1 160 ? -3.061 -17.266 7.066 1 94.69 160 ARG A N 1
ATOM 1314 C CA . ARG A 1 160 ? -2.748 -16.703 8.375 1 94.69 160 ARG A CA 1
ATOM 1315 C C . ARG A 1 160 ? -1.51 -17.375 8.977 1 94.69 160 ARG A C 1
ATOM 1317 O O . ARG A 1 160 ? -0.66 -16.688 9.562 1 94.69 160 ARG A O 1
ATOM 1324 N N . ASP A 1 161 ? -1.402 -18.641 8.797 1 96.5 161 ASP A N 1
ATOM 1325 C CA . ASP A 1 161 ? -0.264 -19.359 9.352 1 96.5 161 ASP A CA 1
ATOM 1326 C C . ASP A 1 161 ? 1.049 -18.875 8.742 1 96.5 161 ASP A C 1
ATOM 1328 O O . ASP A 1 161 ? 2.084 -18.859 9.414 1 96.5 161 ASP A O 1
ATOM 1332 N N . CYS A 1 162 ? 0.974 -18.594 7.52 1 97.44 162 CYS A N 1
ATOM 1333 C CA . CYS A 1 162 ? 2.176 -18.078 6.863 1 97.44 162 CYS A CA 1
ATOM 1334 C C . CYS A 1 162 ? 2.533 -16.688 7.375 1 97.44 162 CYS A C 1
ATOM 1336 O O . CYS A 1 162 ? 3.699 -16.422 7.668 1 97.44 162 CYS A O 1
ATOM 1338 N N . LEU A 1 163 ? 1.546 -15.859 7.465 1 96.69 163 LEU A N 1
ATOM 1339 C CA . LEU A 1 163 ? 1.754 -14.508 7.969 1 96.69 163 LEU A CA 1
ATOM 1340 C C . LEU A 1 163 ? 2.254 -14.531 9.406 1 96.69 163 LEU A C 1
ATOM 1342 O O . LEU A 1 163 ? 3.158 -13.773 9.766 1 96.69 163 LEU A O 1
ATOM 1346 N N . ASP A 1 164 ? 1.721 -15.414 10.188 1 95.56 164 ASP A N 1
ATOM 1347 C CA . ASP A 1 164 ? 2.176 -15.586 11.562 1 95.56 164 ASP A CA 1
ATOM 1348 C C . ASP A 1 164 ? 3.631 -16.047 11.602 1 95.56 164 ASP A C 1
ATOM 1350 O O . ASP A 1 164 ? 4.406 -15.586 12.445 1 95.56 164 ASP A O 1
ATOM 1354 N N . LEU A 1 165 ? 3.961 -16.984 10.734 1 95.31 165 LEU A N 1
ATOM 1355 C CA . LEU A 1 165 ? 5.332 -17.484 10.664 1 95.31 165 LEU A CA 1
ATOM 1356 C C . LEU A 1 165 ? 6.309 -16.344 10.422 1 95.31 165 LEU A C 1
ATOM 1358 O O . LEU A 1 165 ? 7.332 -16.234 11.102 1 95.31 165 LEU A O 1
ATOM 1362 N N . ALA A 1 166 ? 5.984 -15.492 9.461 1 95.81 166 ALA A N 1
ATOM 1363 C CA . ALA A 1 166 ? 6.832 -14.344 9.133 1 95.81 166 ALA A CA 1
ATOM 1364 C C . ALA A 1 166 ? 6.973 -13.414 10.336 1 95.81 166 ALA A C 1
ATOM 1366 O O . ALA A 1 166 ? 8.078 -12.992 10.68 1 95.81 166 ALA A O 1
ATOM 1367 N N . SER A 1 167 ? 5.852 -13.094 10.969 1 94.25 167 SER A N 1
ATOM 1368 C CA . SER A 1 167 ? 5.852 -12.195 12.117 1 94.25 167 SER A CA 1
ATOM 1369 C C . SER A 1 167 ? 6.648 -12.789 13.273 1 94.25 167 SER A C 1
ATOM 1371 O O . SER A 1 167 ? 7.359 -12.062 13.977 1 94.25 167 SER A O 1
ATOM 1373 N N . GLU A 1 168 ? 6.523 -14.062 13.484 1 92.81 168 GLU A N 1
ATOM 1374 C CA . GLU A 1 168 ? 7.238 -14.758 14.562 1 92.81 168 GLU A CA 1
ATOM 1375 C C . GLU A 1 168 ? 8.75 -14.625 14.391 1 92.81 168 GLU A C 1
ATOM 1377 O O . GLU A 1 168 ? 9.453 -14.25 15.328 1 92.81 168 GLU A O 1
ATOM 1382 N N . PHE A 1 169 ? 9.227 -14.969 13.242 1 91.5 169 PHE A N 1
ATOM 1383 C CA . PHE A 1 169 ? 10.656 -14.898 12.984 1 91.5 169 PHE A CA 1
ATOM 1384 C C . PHE A 1 169 ? 11.156 -13.461 13.07 1 91.5 169 PHE A C 1
ATOM 1386 O O . PHE A 1 169 ? 12.203 -13.195 13.664 1 91.5 169 PHE A O 1
ATOM 1393 N N . PHE A 1 170 ? 10.43 -12.578 12.523 1 93.31 170 PHE A N 1
ATOM 1394 C CA . PHE A 1 170 ? 10.867 -11.188 12.508 1 93.31 170 PHE A CA 1
ATOM 1395 C C . PHE A 1 170 ? 10.922 -10.625 13.922 1 93.31 170 PHE A C 1
ATOM 1397 O O . PHE A 1 170 ? 11.844 -9.883 14.266 1 93.31 170 PHE A O 1
ATOM 1404 N N . ASN A 1 171 ? 9.883 -10.922 14.695 1 92.25 171 ASN A N 1
ATOM 1405 C CA . ASN A 1 171 ? 9.883 -10.5 16.094 1 92.25 171 ASN A CA 1
ATOM 1406 C C . ASN A 1 171 ? 11.102 -11.047 16.844 1 92.25 171 ASN A C 1
ATOM 1408 O O . ASN A 1 171 ? 11.703 -10.344 17.656 1 92.25 171 ASN A O 1
ATOM 1412 N N . LYS A 1 172 ? 11.461 -12.258 16.578 1 90.56 172 LYS A N 1
ATOM 1413 C CA . LYS A 1 172 ? 12.641 -12.852 17.188 1 90.56 172 LYS A CA 1
ATOM 1414 C C . LYS A 1 172 ? 13.914 -12.125 16.75 1 90.56 172 LYS A C 1
ATOM 1416 O O . LYS A 1 172 ? 14.805 -11.875 17.562 1 90.56 172 LYS A O 1
ATOM 1421 N N . TRP A 1 173 ? 14.031 -11.82 15.492 1 90.25 173 TRP A N 1
ATOM 1422 C CA . TRP A 1 173 ? 15.195 -11.117 14.977 1 90.25 173 TRP A CA 1
ATOM 1423 C C . TRP A 1 173 ? 15.344 -9.75 15.641 1 90.25 173 TRP A C 1
ATOM 1425 O O . TRP A 1 173 ? 16.453 -9.32 15.961 1 90.25 173 TRP A O 1
ATOM 1435 N N . MET A 1 174 ? 14.297 -9.102 15.828 1 92.12 174 MET A N 1
ATOM 1436 C CA . MET A 1 174 ? 14.328 -7.738 16.344 1 92.12 174 MET A CA 1
ATOM 1437 C C . MET A 1 174 ? 14.586 -7.734 17.844 1 92.12 174 MET A C 1
ATOM 1439 O O . MET A 1 174 ? 15.203 -6.801 18.375 1 92.12 174 MET A O 1
ATOM 1443 N N . ASN A 1 175 ? 14.102 -8.68 18.562 1 89.44 175 ASN A N 1
ATOM 1444 C CA . ASN A 1 175 ? 14.156 -8.656 20.031 1 89.44 175 ASN A CA 1
ATOM 1445 C C . ASN A 1 175 ? 15.328 -9.484 20.562 1 89.44 175 ASN A C 1
ATOM 1447 O O . ASN A 1 175 ? 15.695 -9.367 21.719 1 89.44 175 ASN A O 1
ATOM 1451 N N . ASN A 1 176 ? 15.789 -10.391 19.781 1 77.5 176 ASN A N 1
ATOM 1452 C CA . ASN A 1 176 ? 16.859 -11.242 20.297 1 77.5 176 ASN A CA 1
ATOM 1453 C C . ASN A 1 176 ? 18.188 -10.961 19.594 1 77.5 176 ASN A C 1
ATOM 1455 O O . ASN A 1 176 ? 18.219 -10.82 18.375 1 77.5 176 ASN A O 1
ATOM 1459 N N . SER A 1 177 ? 19.141 -10.688 20.359 1 65.5 177 SER A N 1
ATOM 1460 C CA . SER A 1 177 ? 20.469 -10.422 19.812 1 65.5 177 SER A CA 1
ATOM 1461 C C . SER A 1 177 ? 21.109 -11.695 19.281 1 65.5 177 SER A C 1
ATOM 1463 O O . SER A 1 177 ? 21.906 -11.648 18.344 1 65.5 177 SER A O 1
ATOM 1465 N N . LYS A 1 178 ? 20.938 -12.82 19.938 1 66.44 178 LYS A N 1
ATOM 1466 C CA . LYS A 1 178 ? 21.5 -14.078 19.453 1 66.44 178 LYS A CA 1
ATOM 1467 C C . LYS A 1 178 ? 20.531 -14.805 18.516 1 66.44 178 LYS A C 1
ATOM 1469 O O . LYS A 1 178 ? 19.531 -15.352 18.969 1 66.44 178 LYS A O 1
ATOM 1474 N N . HIS A 1 179 ? 20.734 -14.344 17.203 1 61.56 179 HIS A N 1
ATOM 1475 C CA . HIS A 1 179 ? 19.781 -14.844 16.219 1 61.56 179 HIS A CA 1
ATOM 1476 C C . HIS A 1 179 ? 19.922 -16.344 16.031 1 61.56 179 HIS A C 1
ATOM 1478 O O . HIS A 1 179 ? 20.984 -16.828 15.625 1 61.56 179 HIS A O 1
ATOM 1484 N N . GLU A 1 180 ? 18.906 -17.109 16.469 1 67.19 180 GLU A N 1
ATOM 1485 C CA . GLU A 1 180 ? 18.875 -18.531 16.188 1 67.19 180 GLU A CA 1
ATOM 1486 C C . GLU A 1 180 ? 18.969 -18.812 14.695 1 67.19 180 GLU A C 1
ATOM 1488 O O . GLU A 1 180 ? 19.594 -19.797 14.273 1 67.19 180 GLU A O 1
ATOM 1493 N N . ALA A 1 181 ? 18.359 -17.969 13.906 1 77.06 181 ALA A N 1
ATOM 1494 C CA . ALA A 1 181 ? 18.422 -18 12.453 1 77.06 181 ALA A CA 1
ATOM 1495 C C . ALA A 1 181 ? 18.984 -16.703 11.898 1 77.06 181 ALA A C 1
ATOM 1497 O O . ALA A 1 181 ? 18.688 -15.617 12.422 1 77.06 181 ALA A O 1
ATOM 1498 N N . PRO A 1 182 ? 19.781 -16.891 10.969 1 83.75 182 PRO A N 1
ATOM 1499 C CA . PRO A 1 182 ? 20.297 -15.641 10.398 1 83.75 182 PRO A CA 1
ATOM 1500 C C . PRO A 1 182 ? 19.188 -14.703 9.906 1 83.75 182 PRO A C 1
ATOM 1502 O O . PRO A 1 182 ? 18.172 -15.164 9.391 1 83.75 182 PRO A O 1
ATOM 1505 N N . VAL A 1 183 ? 19.422 -13.516 10.078 1 88 183 VAL A N 1
ATOM 1506 C CA . VAL A 1 183 ? 18.453 -12.523 9.641 1 88 183 VAL A CA 1
ATOM 1507 C C . VAL A 1 183 ? 18.234 -12.641 8.133 1 88 183 VAL A C 1
ATOM 1509 O O . VAL A 1 183 ? 19.203 -12.695 7.363 1 88 183 VAL A O 1
ATOM 1512 N N . CYS A 1 184 ? 16.984 -12.82 7.762 1 90.06 184 CYS A N 1
ATOM 1513 C CA . CYS A 1 184 ? 16.547 -12.898 6.375 1 90.06 184 CYS A CA 1
ATOM 1514 C C . CYS A 1 184 ? 17.125 -14.133 5.684 1 90.06 184 CYS A C 1
ATOM 1516 O O . CYS A 1 184 ? 17.578 -14.047 4.543 1 90.06 184 CYS A O 1
ATOM 1518 N N . PHE A 1 185 ? 17.172 -15.227 6.359 1 87.62 185 PHE A N 1
ATOM 1519 C CA . PHE A 1 185 ? 17.562 -16.5 5.746 1 87.62 185 PHE A CA 1
ATOM 1520 C C . PHE A 1 185 ? 16.562 -16.891 4.672 1 87.62 185 PHE A C 1
ATOM 1522 O O . PHE A 1 185 ? 16.906 -17.609 3.73 1 87.62 185 PHE A O 1
ATOM 1529 N N . SER A 1 186 ? 15.43 -16.516 4.816 1 90.69 186 SER A N 1
ATOM 1530 C CA . SER A 1 186 ? 14.367 -16.703 3.84 1 90.69 186 SER A CA 1
ATOM 1531 C C . SER A 1 186 ? 13.891 -15.367 3.279 1 90.69 186 SER A C 1
ATOM 1533 O O . SER A 1 186 ? 13.453 -14.492 4.031 1 90.69 186 SER A O 1
ATOM 1535 N N . SER A 1 187 ? 13.906 -15.258 2.018 1 92.62 187 SER A N 1
ATOM 1536 C CA . SER A 1 187 ? 13.477 -14.023 1.371 1 92.62 187 SER A CA 1
ATOM 1537 C C . SER A 1 187 ? 12 -13.75 1.61 1 92.62 187 SER A C 1
ATOM 1539 O O . SER A 1 187 ? 11.594 -12.609 1.819 1 92.62 187 SER A O 1
ATOM 1541 N N . THR A 1 188 ? 11.203 -14.812 1.669 1 95 188 THR A N 1
ATOM 1542 C CA . THR A 1 188 ? 9.766 -14.68 1.843 1 95 188 THR A CA 1
ATOM 1543 C C . THR A 1 188 ? 9.43 -14.258 3.271 1 95 188 THR A C 1
ATOM 1545 O O . THR A 1 188 ? 8.641 -13.336 3.482 1 95 188 THR A O 1
ATOM 1548 N N . ILE A 1 189 ? 10.047 -14.938 4.211 1 93.75 189 ILE A N 1
ATOM 1549 C CA . ILE A 1 189 ? 9.789 -14.617 5.609 1 93.75 189 ILE A CA 1
ATOM 1550 C C . ILE A 1 189 ? 10.211 -13.172 5.895 1 93.75 189 ILE A C 1
ATOM 1552 O O . ILE A 1 189 ? 9.484 -12.43 6.555 1 93.75 189 ILE A O 1
ATOM 1556 N N . CYS A 1 190 ? 11.305 -12.828 5.359 1 95.38 190 CYS A N 1
ATOM 1557 C CA . CYS A 1 190 ? 11.805 -11.477 5.559 1 95.38 190 CYS A CA 1
ATOM 1558 C C . CYS A 1 190 ? 10.898 -10.453 4.891 1 95.38 190 CYS A C 1
ATOM 1560 O O . CYS A 1 190 ? 10.57 -9.422 5.48 1 95.38 190 CYS A O 1
ATOM 1562 N N . CYS A 1 191 ? 10.477 -10.727 3.693 1 97.31 191 CYS A N 1
ATOM 1563 C CA . CYS A 1 191 ? 9.586 -9.844 2.938 1 97.31 191 CYS A CA 1
ATOM 1564 C C . CYS A 1 191 ? 8.281 -9.617 3.686 1 97.31 191 CYS A C 1
ATOM 1566 O O . CYS A 1 191 ? 7.859 -8.477 3.877 1 97.31 191 CYS A O 1
ATOM 1568 N N . TYR A 1 192 ? 7.688 -10.641 4.141 1 97.12 192 TYR A N 1
ATOM 1569 C CA . TYR A 1 192 ? 6.391 -10.5 4.793 1 97.12 192 TYR A CA 1
ATOM 1570 C C . TYR A 1 192 ? 6.555 -10 6.227 1 97.12 192 TYR A C 1
ATOM 1572 O O . TYR A 1 192 ? 5.617 -9.445 6.809 1 97.12 192 TYR A O 1
ATOM 1580 N N . GLY A 1 193 ? 7.734 -10.203 6.809 1 96 193 GLY A N 1
ATOM 1581 C CA . GLY A 1 193 ? 8.016 -9.523 8.062 1 96 193 GLY A CA 1
ATOM 1582 C C . GLY A 1 193 ? 7.969 -8.016 7.953 1 96 193 GLY A C 1
ATOM 1583 O O . GLY A 1 193 ? 7.422 -7.34 8.828 1 96 193 GLY A O 1
ATOM 1584 N N . VAL A 1 194 ? 8.477 -7.512 6.848 1 97.06 194 VAL A N 1
ATOM 1585 C CA . VAL A 1 194 ? 8.492 -6.074 6.594 1 97.06 194 VAL A CA 1
ATOM 1586 C C . VAL A 1 194 ? 7.098 -5.621 6.152 1 97.06 194 VAL A C 1
ATOM 1588 O O . VAL A 1 194 ? 6.609 -4.578 6.602 1 97.06 194 VAL A O 1
ATOM 1591 N N . SER A 1 195 ? 6.5 -6.406 5.312 1 96.25 195 SER A N 1
ATOM 1592 C CA . SER A 1 195 ? 5.191 -6.078 4.754 1 96.25 195 SER A CA 1
ATOM 1593 C C . SER A 1 195 ? 4.145 -5.918 5.855 1 96.25 195 SER A C 1
ATOM 1595 O O . SER A 1 195 ? 3.275 -5.051 5.77 1 96.25 195 SER A O 1
ATOM 1597 N N . LEU A 1 196 ? 4.219 -6.715 6.867 1 94.06 196 LEU A N 1
ATOM 1598 C CA . LEU A 1 196 ? 3.223 -6.734 7.93 1 94.06 196 LEU A CA 1
ATOM 1599 C C . LEU A 1 196 ? 3.561 -5.715 9.016 1 94.06 196 LEU A C 1
ATOM 1601 O O . LEU A 1 196 ? 2.723 -5.402 9.859 1 94.06 196 LEU A O 1
ATOM 1605 N N . GLY A 1 197 ? 4.727 -5.199 8.898 1 92.38 197 GLY A N 1
ATOM 1606 C CA . GLY A 1 197 ? 5.176 -4.273 9.922 1 92.38 197 GLY A CA 1
ATOM 1607 C C . GLY A 1 197 ? 5.016 -2.818 9.531 1 92.38 197 GLY A C 1
ATOM 1608 O O . GLY A 1 197 ? 4.277 -2.5 8.594 1 92.38 197 GLY A O 1
ATOM 1609 N N . ASN A 1 198 ? 5.559 -2.004 10.391 1 92.56 198 ASN A N 1
ATOM 1610 C CA . ASN A 1 198 ? 5.574 -0.562 10.172 1 92.56 198 ASN A CA 1
ATOM 1611 C C . ASN A 1 198 ? 6.996 -0.038 9.992 1 92.56 198 ASN A C 1
ATOM 1613 O O . ASN A 1 198 ? 7.871 -0.752 9.5 1 92.56 198 ASN A O 1
ATOM 1617 N N . GLU A 1 199 ? 7.168 1.204 10.242 1 93.31 199 GLU A N 1
ATOM 1618 C CA . GLU A 1 199 ? 8.461 1.857 10.047 1 93.31 199 GLU A CA 1
ATOM 1619 C C . GLU A 1 199 ? 9.547 1.196 10.883 1 93.31 199 GLU A C 1
ATOM 1621 O O . GLU A 1 199 ? 10.695 1.077 10.445 1 93.31 199 GLU A O 1
ATOM 1626 N N . GLU A 1 200 ? 9.211 0.747 12.039 1 93.38 200 GLU A N 1
ATOM 1627 C CA . GLU A 1 200 ? 10.195 0.158 12.938 1 93.38 200 GLU A CA 1
ATOM 1628 C C . GLU A 1 200 ? 10.82 -1.094 12.336 1 93.38 200 GLU A C 1
ATOM 1630 O O . GLU A 1 200 ? 12.039 -1.28 12.398 1 93.38 200 GLU A O 1
ATOM 1635 N N . GLU A 1 201 ? 10.07 -1.995 11.812 1 95 201 GLU A N 1
ATOM 1636 C CA . GLU A 1 201 ? 10.562 -3.215 11.188 1 95 201 GLU A CA 1
ATOM 1637 C C . GLU A 1 201 ? 11.438 -2.895 9.977 1 95 201 GLU A C 1
ATOM 1639 O O . GLU A 1 201 ? 12.484 -3.52 9.773 1 95 201 GLU A O 1
ATOM 1644 N N . TRP A 1 202 ? 11.031 -1.915 9.203 1 96.56 202 TRP A N 1
ATOM 1645 C CA . TRP A 1 202 ? 11.789 -1.502 8.023 1 96.56 202 TRP A CA 1
ATOM 1646 C C . TRP A 1 202 ? 13.141 -0.925 8.422 1 96.56 202 TRP A C 1
ATOM 1648 O O . TRP A 1 202 ? 14.164 -1.265 7.82 1 96.56 202 TRP A O 1
ATOM 1658 N N . GLU A 1 203 ? 13.086 -0.081 9.492 1 95.38 203 GLU A N 1
ATOM 1659 C CA . GLU A 1 203 ? 14.32 0.532 9.977 1 95.38 203 GLU A CA 1
ATOM 1660 C C . GLU A 1 203 ? 15.289 -0.522 10.492 1 95.38 203 GLU A C 1
ATOM 1662 O O . GLU A 1 203 ? 16.5 -0.382 10.336 1 95.38 203 GLU A O 1
ATOM 1667 N N . PHE A 1 204 ? 14.812 -1.487 11.109 1 94.81 204 PHE A N 1
ATOM 1668 C CA . PHE A 1 204 ? 15.641 -2.582 11.602 1 94.81 204 PHE A CA 1
ATOM 1669 C C . PHE A 1 204 ? 16.453 -3.195 10.469 1 94.81 204 PHE A C 1
ATOM 1671 O O . PHE A 1 204 ? 17.672 -3.314 10.57 1 94.81 204 PHE A O 1
ATOM 1678 N N . LEU A 1 205 ? 15.828 -3.566 9.359 1 94.94 205 LEU A N 1
ATOM 1679 C CA . LEU A 1 205 ? 16.516 -4.176 8.219 1 94.94 205 LEU A CA 1
ATOM 1680 C C . LEU A 1 205 ? 17.406 -3.162 7.516 1 94.94 205 LEU A C 1
ATOM 1682 O O . LEU A 1 205 ? 18.5 -3.506 7.051 1 94.94 205 LEU A O 1
ATOM 1686 N N . TRP A 1 206 ? 16.922 -1.936 7.398 1 94.44 206 TRP A N 1
ATOM 1687 C CA . TRP A 1 206 ? 17.703 -0.886 6.746 1 94.44 206 TRP A CA 1
ATOM 1688 C C . TRP A 1 206 ? 19.031 -0.68 7.449 1 94.44 206 TRP A C 1
ATOM 1690 O O . TRP A 1 206 ? 20.078 -0.544 6.793 1 94.44 206 TRP A O 1
ATOM 1700 N N . ASN A 1 207 ? 18.969 -0.678 8.781 1 92.81 207 ASN A N 1
ATOM 1701 C CA . ASN A 1 207 ? 20.188 -0.523 9.562 1 92.81 207 ASN A CA 1
ATOM 1702 C C . ASN A 1 207 ? 21.172 -1.677 9.32 1 92.81 207 ASN A C 1
ATOM 1704 O O . ASN A 1 207 ? 22.375 -1.463 9.203 1 92.81 207 ASN A O 1
ATOM 1708 N N . ILE A 1 208 ? 20.688 -2.818 9.266 1 90.88 208 ILE A N 1
ATOM 1709 C CA . ILE A 1 208 ? 21.516 -3.984 8.984 1 90.88 208 ILE A CA 1
ATOM 1710 C C . ILE A 1 208 ? 22.125 -3.863 7.59 1 90.88 208 ILE A C 1
ATOM 1712 O O . ILE A 1 208 ? 23.312 -4.152 7.391 1 90.88 208 ILE A O 1
ATOM 1716 N N . PHE A 1 209 ? 21.344 -3.445 6.637 1 90.38 209 PHE A N 1
ATOM 1717 C CA . PHE A 1 209 ? 21.797 -3.301 5.258 1 90.38 209 PHE A CA 1
ATOM 1718 C C . PHE A 1 209 ? 22.922 -2.273 5.156 1 90.38 209 PHE A C 1
ATOM 1720 O O . PHE A 1 209 ? 23.922 -2.51 4.492 1 90.38 209 PHE A O 1
ATOM 1727 N N . GLN A 1 210 ? 22.75 -1.19 5.836 1 87.19 210 GLN A N 1
ATOM 1728 C CA . GLN A 1 210 ? 23.719 -0.097 5.77 1 87.19 210 GLN A CA 1
ATOM 1729 C C . GLN A 1 210 ? 25.031 -0.49 6.426 1 87.19 210 GLN A C 1
ATOM 1731 O O . GLN A 1 210 ? 26.109 -0.114 5.945 1 87.19 210 GLN A O 1
ATOM 1736 N N . LYS A 1 211 ? 24.938 -1.147 7.48 1 84.38 211 LYS A N 1
ATOM 1737 C CA . LYS A 1 211 ? 26.141 -1.507 8.242 1 84.38 211 LYS A CA 1
ATOM 1738 C C . LYS A 1 211 ? 26.844 -2.709 7.625 1 84.38 211 LYS A C 1
ATOM 1740 O O . LYS A 1 211 ? 27.953 -3.057 8.023 1 84.38 211 LYS A O 1
ATOM 1745 N N . ASN A 1 212 ? 26.25 -3.27 6.633 1 75 212 ASN A N 1
ATOM 1746 C CA . ASN A 1 212 ? 26.797 -4.445 5.969 1 75 212 ASN A CA 1
ATOM 1747 C C . ASN A 1 212 ? 27.094 -5.562 6.965 1 75 212 ASN A C 1
ATOM 1749 O O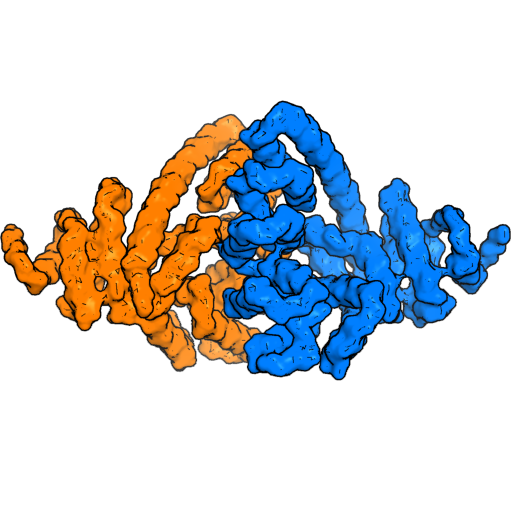 . ASN A 1 212 ? 28.141 -6.211 6.887 1 75 212 ASN A O 1
ATOM 1753 N N . GLU A 1 213 ? 26.328 -5.734 7.898 1 68.56 213 GLU A N 1
ATOM 1754 C CA . GLU A 1 213 ? 26.547 -6.66 9.008 1 68.56 213 GLU A CA 1
ATOM 1755 C C . GLU A 1 213 ? 26.016 -8.055 8.672 1 68.56 213 GLU A C 1
ATOM 1757 O O . GLU A 1 213 ? 26.125 -8.977 9.492 1 68.56 213 GLU A O 1
ATOM 1762 N N . THR A 1 214 ? 25.531 -8.18 7.438 1 68.75 214 THR A N 1
ATOM 1763 C CA . THR A 1 214 ? 24.938 -9.469 7.109 1 68.75 214 THR A CA 1
ATOM 1764 C C . THR A 1 214 ? 25.812 -10.234 6.129 1 68.75 214 THR A C 1
ATOM 1766 O O . THR A 1 214 ? 26.625 -9.633 5.414 1 68.75 214 THR A O 1
ATOM 1769 N N . GLU A 1 215 ? 25.656 -11.523 6.324 1 73.69 215 GLU A N 1
ATOM 1770 C CA . GLU A 1 215 ? 26.375 -12.383 5.371 1 73.69 215 GLU A CA 1
ATOM 1771 C C . GLU A 1 215 ? 25.969 -12.055 3.936 1 73.69 215 GLU A C 1
ATOM 1773 O O . GLU A 1 215 ? 24.812 -11.734 3.668 1 73.69 215 GLU A O 1
ATOM 1778 N N . ASP A 1 216 ? 26.859 -12.172 3.086 1 73.69 216 ASP A N 1
ATOM 1779 C CA . ASP A 1 216 ? 26.703 -11.797 1.685 1 73.69 216 ASP A CA 1
ATOM 1780 C C . ASP A 1 216 ? 25.516 -12.516 1.055 1 73.69 216 ASP A C 1
ATOM 1782 O O . ASP A 1 216 ? 24.797 -11.938 0.232 1 73.69 216 ASP A O 1
ATOM 1786 N N . GLU A 1 217 ? 25.328 -13.688 1.646 1 75.62 217 GLU A N 1
ATOM 1787 C CA . GLU A 1 217 ? 24.312 -14.531 1.035 1 75.62 217 GLU A CA 1
ATOM 1788 C C . GLU A 1 217 ? 22.906 -13.977 1.276 1 75.62 217 GLU A C 1
ATOM 1790 O O . GLU A 1 217 ? 22 -14.219 0.489 1 75.62 217 GLU A O 1
ATOM 1795 N N . TYR A 1 218 ? 22.844 -13.133 2.324 1 82.69 218 TYR A N 1
ATOM 1796 C CA . TYR A 1 218 ? 21.5 -12.703 2.689 1 82.69 218 TYR A CA 1
ATOM 1797 C C . TYR A 1 218 ? 21.297 -11.234 2.361 1 82.69 218 TYR A C 1
ATOM 1799 O O . TYR A 1 218 ? 20.188 -10.703 2.518 1 82.69 218 TYR A O 1
ATOM 1807 N N . LYS A 1 219 ? 22.25 -10.602 1.795 1 86.31 219 LYS A N 1
ATOM 1808 C CA . LYS A 1 219 ? 22.156 -9.188 1.453 1 86.31 219 LYS A CA 1
ATOM 1809 C C . LYS A 1 219 ? 21.078 -8.945 0.399 1 86.31 219 LYS A C 1
ATOM 1811 O O . LYS A 1 219 ? 20.328 -7.973 0.481 1 86.31 219 LYS A O 1
ATOM 1816 N N . SER A 1 220 ? 21.078 -9.898 -0.476 1 89.75 220 SER A N 1
ATOM 1817 C CA . SER A 1 220 ? 20.078 -9.773 -1.526 1 89.75 220 SER A CA 1
ATOM 1818 C C . SER A 1 220 ? 18.672 -9.938 -0.964 1 89.75 220 SER A C 1
ATOM 1820 O O . SER A 1 220 ? 17.734 -9.266 -1.413 1 89.75 220 SER A O 1
ATOM 1822 N N . ASN A 1 221 ? 18.547 -10.836 0.042 1 93 221 ASN A N 1
ATOM 1823 C CA . ASN A 1 221 ? 17.25 -11.023 0.68 1 93 221 ASN A CA 1
ATOM 1824 C C . ASN A 1 221 ? 16.812 -9.773 1.439 1 93 221 ASN A C 1
ATOM 1826 O O . ASN A 1 221 ? 15.625 -9.422 1.437 1 93 221 ASN A O 1
ATOM 1830 N N . ILE A 1 222 ? 17.766 -9.133 2.004 1 94.69 222 ILE A N 1
ATOM 1831 C CA . ILE A 1 222 ? 17.469 -7.922 2.764 1 94.69 222 ILE A CA 1
ATOM 1832 C C . ILE A 1 222 ? 17.047 -6.805 1.809 1 94.69 222 ILE A C 1
ATOM 1834 O O . ILE A 1 222 ? 16.047 -6.125 2.039 1 94.69 222 ILE A O 1
ATOM 1838 N N . LEU A 1 223 ? 17.844 -6.68 0.706 1 94.31 223 LEU A N 1
ATOM 1839 C CA . LEU A 1 223 ? 17.5 -5.684 -0.302 1 94.31 223 LEU A CA 1
ATOM 1840 C C . LEU A 1 223 ? 16.094 -5.91 -0.841 1 94.31 223 LEU A C 1
ATOM 1842 O O . LEU A 1 223 ? 15.312 -4.965 -0.977 1 94.31 223 LEU A O 1
ATOM 1846 N N . PHE A 1 224 ? 15.766 -7.137 -1.074 1 95.56 224 PHE A N 1
ATOM 1847 C CA . PHE A 1 224 ? 14.445 -7.5 -1.573 1 95.56 224 PHE A CA 1
ATOM 1848 C C . PHE A 1 224 ? 13.367 -7.199 -0.534 1 95.56 224 PHE A C 1
ATOM 1850 O O . PHE A 1 224 ? 12.344 -6.598 -0.853 1 95.56 224 PHE A O 1
ATOM 1857 N N . ALA A 1 225 ? 13.578 -7.531 0.694 1 97.38 225 ALA A N 1
ATOM 1858 C CA . ALA A 1 225 ? 12.602 -7.387 1.767 1 97.38 225 ALA A CA 1
ATOM 1859 C C . ALA A 1 225 ? 12.266 -5.918 2.012 1 97.38 225 ALA A C 1
ATOM 1861 O O . ALA A 1 225 ? 11.125 -5.578 2.328 1 97.38 225 ALA A O 1
ATOM 1862 N N . LEU A 1 226 ? 13.234 -5.059 1.853 1 97.12 226 LEU A N 1
ATOM 1863 C CA . LEU A 1 226 ? 13.016 -3.633 2.053 1 97.12 226 LEU A CA 1
ATOM 1864 C C . LEU A 1 226 ? 12.016 -3.088 1.038 1 97.12 226 LEU A C 1
ATOM 1866 O O . LEU A 1 226 ? 11.305 -2.123 1.32 1 97.12 226 LEU A O 1
ATOM 1870 N N . SER A 1 227 ? 11.898 -3.701 -0.126 1 96.69 227 SER A N 1
ATOM 1871 C CA . SER A 1 227 ? 10.969 -3.273 -1.164 1 96.69 227 SER A CA 1
ATOM 1872 C C . SER A 1 227 ? 9.57 -3.838 -0.921 1 96.69 227 SER A C 1
ATOM 1874 O O . SER A 1 227 ? 8.625 -3.5 -1.638 1 96.69 227 SER A O 1
ATOM 1876 N N . CYS A 1 228 ? 9.406 -4.641 0.116 1 96.75 228 CYS A N 1
ATOM 1877 C CA . CYS A 1 228 ? 8.148 -5.328 0.36 1 96.75 228 CYS A CA 1
ATOM 1878 C C . CYS A 1 228 ? 7.242 -4.5 1.266 1 96.75 228 CYS A C 1
ATOM 1880 O O . CYS A 1 228 ? 6.102 -4.887 1.533 1 96.75 228 CYS A O 1
ATOM 1882 N N . THR A 1 229 ? 7.672 -3.33 1.733 1 96.25 229 THR A N 1
ATOM 1883 C CA . THR A 1 229 ? 6.895 -2.508 2.652 1 96.25 229 THR A CA 1
ATOM 1884 C C . THR A 1 229 ? 5.602 -2.035 1.993 1 96.25 229 THR A C 1
ATOM 1886 O O . THR A 1 229 ? 5.578 -1.741 0.796 1 96.25 229 THR A O 1
ATOM 1889 N N . ARG A 1 230 ? 4.598 -1.962 2.807 1 93.31 230 ARG A N 1
ATOM 1890 C CA . ARG A 1 230 ? 3.305 -1.479 2.33 1 93.31 230 ARG A CA 1
ATOM 1891 C C . ARG A 1 230 ? 3.146 0.014 2.596 1 93.31 230 ARG A C 1
ATOM 1893 O O . ARG A 1 230 ? 2.039 0.551 2.514 1 93.31 230 ARG A O 1
ATOM 1900 N N . ILE A 1 231 ? 4.184 0.675 2.932 1 91.12 231 ILE A N 1
ATOM 1901 C CA . ILE A 1 231 ? 4.191 2.102 3.238 1 91.12 231 ILE A CA 1
ATOM 1902 C C . ILE A 1 231 ? 4.883 2.867 2.111 1 91.12 231 ILE A C 1
ATOM 1904 O O . ILE A 1 231 ? 6.102 2.785 1.955 1 91.12 231 ILE A O 1
ATOM 1908 N N . PRO A 1 232 ? 4.203 3.686 1.402 1 88.5 232 PRO A N 1
ATOM 1909 C CA . PRO A 1 232 ? 4.719 4.285 0.171 1 88.5 232 PRO A CA 1
ATOM 1910 C C . PRO A 1 232 ? 5.941 5.168 0.415 1 88.5 232 PRO A C 1
ATOM 1912 O O . PRO A 1 232 ? 6.902 5.129 -0.361 1 88.5 232 PRO A O 1
ATOM 1915 N N . TRP A 1 233 ? 5.945 6 1.466 1 88.69 233 TRP A N 1
ATOM 1916 C CA . TRP A 1 233 ? 7.074 6.902 1.652 1 88.69 233 TRP A CA 1
ATOM 1917 C C . TRP A 1 233 ? 8.359 6.121 1.924 1 88.69 233 TRP A C 1
ATOM 1919 O O . TRP A 1 233 ? 9.453 6.574 1.576 1 88.69 233 TRP A O 1
ATOM 1929 N N . LEU A 1 234 ? 8.227 4.977 2.512 1 92.88 234 LEU A N 1
ATOM 1930 C CA . LEU A 1 234 ? 9.398 4.148 2.748 1 92.88 234 LEU A CA 1
ATOM 1931 C C . LEU A 1 234 ? 9.93 3.574 1.438 1 92.88 234 LEU A C 1
ATOM 1933 O O . LEU A 1 234 ? 11.141 3.389 1.281 1 92.88 234 LEU A O 1
ATOM 1937 N N . LEU A 1 235 ? 9.047 3.254 0.469 1 92.81 235 LEU A N 1
ATOM 1938 C CA . LEU A 1 235 ? 9.484 2.805 -0.849 1 92.81 235 LEU A CA 1
ATOM 1939 C C . LEU A 1 235 ? 10.242 3.908 -1.573 1 92.81 235 LEU A C 1
ATOM 1941 O O . LEU A 1 235 ? 11.25 3.639 -2.24 1 92.81 235 LEU A O 1
ATOM 1945 N N . GLN A 1 236 ? 9.75 5.094 -1.394 1 89.75 236 GLN A N 1
ATOM 1946 C CA . GLN A 1 236 ? 10.453 6.23 -1.972 1 89.75 236 GLN A CA 1
ATOM 1947 C C . GLN A 1 236 ? 11.844 6.391 -1.354 1 89.75 236 GLN A C 1
ATOM 1949 O O . GLN A 1 236 ? 12.828 6.582 -2.07 1 89.75 236 GLN A O 1
ATOM 1954 N N . ARG A 1 237 ? 11.844 6.355 -0.092 1 91.19 237 ARG A N 1
ATOM 1955 C CA . ARG A 1 237 ? 13.125 6.441 0.608 1 91.19 237 ARG A CA 1
ATOM 1956 C C . ARG A 1 237 ? 14.062 5.32 0.175 1 91.19 237 ARG A C 1
ATOM 1958 O O . ARG A 1 237 ? 15.258 5.543 -0.004 1 91.19 237 ARG A O 1
ATOM 1965 N N . TYR A 1 238 ? 13.555 4.133 0.047 1 94.88 238 TYR A N 1
ATOM 1966 C CA . TYR A 1 238 ? 14.305 2.963 -0.397 1 94.88 238 TYR A CA 1
ATOM 1967 C C . TYR A 1 238 ? 14.992 3.227 -1.732 1 94.88 238 TYR A C 1
ATOM 1969 O O . TYR A 1 238 ? 16.203 3.07 -1.854 1 94.88 238 TYR A O 1
ATOM 1977 N N . LEU A 1 239 ? 14.281 3.736 -2.725 1 92.06 239 LEU A N 1
ATOM 1978 C CA . LEU A 1 239 ? 14.82 3.977 -4.059 1 92.06 239 LEU A CA 1
ATOM 1979 C C . LEU A 1 239 ? 15.852 5.102 -4.031 1 92.06 239 LEU A C 1
ATOM 1981 O O . LEU A 1 239 ? 16.938 4.961 -4.59 1 92.06 239 LEU A O 1
ATOM 1985 N N . HIS A 1 240 ? 15.523 6.133 -3.312 1 90 240 HIS A N 1
ATOM 1986 C CA . HIS A 1 240 ? 16.422 7.285 -3.281 1 90 240 HIS A CA 1
ATOM 1987 C C . HIS A 1 240 ? 17.703 6.969 -2.516 1 90 240 HIS A C 1
ATOM 1989 O O . HIS A 1 240 ? 18.797 7.355 -2.936 1 90 240 HIS A O 1
ATOM 1995 N N . SER A 1 241 ? 17.562 6.277 -1.414 1 90.44 241 SER A N 1
ATOM 1996 C CA . SER A 1 241 ? 18.719 5.938 -0.606 1 90.44 241 SER A CA 1
ATOM 1997 C C . SER A 1 241 ? 19.656 5 -1.357 1 90.44 241 SER A C 1
ATOM 1999 O O . SER A 1 241 ? 20.891 5.164 -1.303 1 90.44 241 SER A O 1
ATOM 2001 N N . ILE A 1 242 ? 19.094 4.031 -2.033 1 90.75 242 ILE A N 1
ATOM 2002 C CA . ILE A 1 242 ? 19.906 3.088 -2.789 1 90.75 242 ILE A CA 1
ATOM 2003 C C . ILE A 1 242 ? 20.578 3.803 -3.965 1 90.75 242 ILE A C 1
ATOM 2005 O O . ILE A 1 242 ? 21.734 3.535 -4.293 1 90.75 242 ILE A O 1
ATOM 2009 N N . HIS A 1 243 ? 19.875 4.715 -4.605 1 88.81 243 HIS A N 1
ATOM 2010 C CA . HIS A 1 243 ? 20.391 5.465 -5.742 1 88.81 243 HIS A CA 1
ATOM 2011 C C . HIS A 1 243 ? 21.516 6.414 -5.312 1 88.81 243 HIS A C 1
ATOM 2013 O O . HIS A 1 243 ? 22.5 6.59 -6.035 1 88.81 243 HIS A O 1
ATOM 2019 N N . ASN A 1 244 ? 21.328 7.039 -4.199 1 83.38 244 ASN A N 1
ATOM 2020 C CA . ASN A 1 244 ? 22.266 8.047 -3.738 1 83.38 244 ASN A CA 1
ATOM 2021 C C . ASN A 1 244 ? 23.516 7.406 -3.115 1 83.38 244 ASN A C 1
ATOM 2023 O O . ASN A 1 244 ? 24.531 8.07 -2.922 1 83.38 244 ASN A O 1
ATOM 2027 N N . TYR A 1 245 ? 23.328 6.238 -2.791 1 75.25 245 TYR A N 1
ATOM 2028 C CA . TYR A 1 245 ? 24.469 5.586 -2.172 1 75.25 245 TYR A CA 1
ATOM 2029 C C . TYR A 1 245 ? 25.562 5.312 -3.199 1 75.25 245 TYR A C 1
ATOM 2031 O O . TYR A 1 245 ? 25.375 4.52 -4.125 1 75.25 245 TYR A O 1
ATOM 2039 N N . ARG A 1 246 ? 26.484 6.188 -3.197 1 61.03 246 ARG A N 1
ATOM 2040 C CA . ARG A 1 246 ? 27.562 6.316 -4.164 1 61.03 246 ARG A CA 1
ATOM 2041 C C . ARG A 1 246 ? 28.234 4.973 -4.41 1 61.03 246 ARG A C 1
ATOM 2043 O O . ARG A 1 246 ? 28.734 4.707 -5.512 1 61.03 246 ARG A O 1
ATOM 2050 N N . THR A 1 247 ? 28.219 4.215 -3.428 1 63.28 247 THR A N 1
ATOM 2051 C CA . THR A 1 247 ? 29.016 2.998 -3.615 1 63.28 247 THR A CA 1
ATOM 2052 C C . THR A 1 247 ? 28.172 1.905 -4.27 1 63.28 247 THR A C 1
ATOM 2054 O O . THR A 1 247 ? 28.688 0.846 -4.629 1 63.28 247 THR A O 1
ATOM 2057 N N . ASN A 1 248 ? 26.984 2.328 -4.5 1 63.81 248 ASN A N 1
ATOM 2058 C CA . ASN A 1 248 ? 26.172 1.244 -5.059 1 63.81 248 ASN A CA 1
ATOM 2059 C C . ASN A 1 248 ? 26.391 1.104 -6.562 1 63.81 248 ASN A C 1
ATOM 2061 O O . ASN A 1 248 ? 26.438 2.104 -7.281 1 63.81 248 ASN A O 1
ATOM 2065 N N . GLU A 1 249 ? 26.625 -0.104 -6.82 1 73.5 249 GLU A N 1
ATOM 2066 C CA . GLU A 1 249 ? 26.734 -0.484 -8.227 1 73.5 249 GLU A CA 1
ATOM 2067 C C . GLU A 1 249 ? 25.422 -0.258 -8.969 1 73.5 249 GLU A C 1
ATOM 2069 O O . GLU A 1 249 ? 24.344 -0.423 -8.398 1 73.5 249 GLU A O 1
ATOM 2074 N N . PRO A 1 250 ? 25.516 0.217 -10.109 1 78.06 250 PRO A N 1
ATOM 2075 C CA . PRO A 1 250 ? 24.328 0.435 -10.945 1 78.06 250 PRO A CA 1
ATOM 2076 C C . PRO A 1 250 ? 23.391 -0.767 -10.961 1 78.06 250 PRO A C 1
ATOM 2078 O O . PRO A 1 250 ? 22.172 -0.6 -11.031 1 78.06 250 PRO A O 1
ATOM 2081 N N . PHE A 1 251 ? 24.016 -1.872 -10.75 1 81.56 251 PHE A N 1
ATOM 2082 C CA . PHE A 1 251 ? 23.219 -3.086 -10.797 1 81.56 251 PHE A CA 1
ATOM 2083 C C . PHE A 1 251 ? 22.297 -3.184 -9.578 1 81.56 251 PHE A C 1
ATOM 2085 O O . PHE A 1 251 ? 21.188 -3.688 -9.672 1 81.56 251 PHE A O 1
ATOM 2092 N N . VAL A 1 252 ? 22.75 -2.646 -8.469 1 86.12 252 VAL A N 1
ATOM 2093 C CA . VAL A 1 252 ? 21.969 -2.691 -7.238 1 86.12 252 VAL A CA 1
ATOM 2094 C C . VAL A 1 252 ? 20.766 -1.762 -7.363 1 86.12 252 VAL A C 1
ATOM 2096 O O . VAL A 1 252 ? 19.656 -2.1 -6.922 1 86.12 252 VAL A O 1
ATOM 2099 N N . VAL A 1 253 ? 20.984 -0.627 -8.016 1 86.44 253 VAL A N 1
ATOM 2100 C CA . VAL A 1 253 ? 19.906 0.332 -8.227 1 86.44 253 VAL A CA 1
ATOM 2101 C C . VAL A 1 253 ? 18.859 -0.264 -9.164 1 86.44 253 VAL A C 1
ATOM 2103 O O . VAL A 1 253 ? 17.656 -0.162 -8.906 1 86.44 253 VAL A O 1
ATOM 2106 N N . LEU A 1 254 ? 19.344 -0.928 -10.172 1 84.19 254 LEU A N 1
ATOM 2107 C CA . LEU A 1 254 ? 18.438 -1.54 -11.133 1 84.19 254 LEU A CA 1
ATOM 2108 C C . LEU A 1 254 ? 17.625 -2.646 -10.484 1 84.19 254 LEU A C 1
ATOM 2110 O O . LEU A 1 254 ? 16.422 -2.758 -10.727 1 84.19 254 LEU A O 1
ATOM 2114 N N . ARG A 1 255 ? 18.219 -3.404 -9.68 1 88 255 ARG A N 1
ATOM 2115 C CA . ARG A 1 255 ? 17.531 -4.473 -8.969 1 88 255 ARG A CA 1
ATOM 2116 C C . ARG A 1 255 ? 16.484 -3.906 -8.016 1 88 255 ARG A C 1
ATOM 2118 O O . ARG A 1 255 ? 15.375 -4.438 -7.918 1 88 255 ARG A O 1
ATOM 2125 N N . ALA A 1 256 ? 16.812 -2.832 -7.363 1 91.56 256 ALA A N 1
ATOM 2126 C CA . ALA A 1 256 ? 15.891 -2.186 -6.438 1 91.56 256 ALA A CA 1
ATOM 2127 C C . ALA A 1 256 ? 14.648 -1.68 -7.168 1 91.56 256 ALA A C 1
ATOM 2129 O O . ALA A 1 256 ? 13.531 -1.87 -6.695 1 91.56 256 ALA A O 1
ATOM 2130 N N . ILE A 1 257 ? 14.852 -1.13 -8.32 1 89.06 257 ILE A N 1
ATOM 2131 C CA . ILE A 1 257 ? 13.734 -0.626 -9.117 1 89.06 257 ILE A CA 1
ATOM 2132 C C . ILE A 1 257 ? 12.852 -1.789 -9.562 1 89.06 257 ILE A C 1
ATOM 2134 O O . ILE A 1 257 ? 11.617 -1.698 -9.508 1 89.06 257 ILE A O 1
ATOM 2138 N N . HIS A 1 258 ? 13.492 -2.877 -9.898 1 87 258 HIS A N 1
ATOM 2139 C CA . HIS A 1 258 ? 12.758 -4.062 -10.328 1 87 258 HIS A CA 1
ATOM 2140 C C . HIS A 1 258 ? 11.906 -4.625 -9.188 1 87 258 HIS A C 1
ATOM 2142 O O . HIS A 1 258 ? 10.758 -5.02 -9.406 1 87 258 HIS A O 1
ATOM 2148 N N . TYR A 1 259 ? 12.469 -4.629 -8.023 1 90.88 259 TYR A N 1
ATOM 2149 C CA . TYR A 1 259 ? 11.727 -5.117 -6.863 1 90.88 259 TYR A CA 1
ATOM 2150 C C . TYR A 1 259 ? 10.508 -4.246 -6.59 1 90.88 259 TYR A C 1
ATOM 2152 O O . TYR A 1 259 ? 9.422 -4.758 -6.328 1 90.88 259 TYR A O 1
ATOM 2160 N N . VAL A 1 260 ? 10.633 -2.934 -6.742 1 91.44 260 VAL A N 1
ATOM 2161 C CA . VAL A 1 260 ? 9.555 -2 -6.406 1 91.44 260 VAL A CA 1
ATOM 2162 C C . VAL A 1 260 ? 8.469 -2.055 -7.48 1 91.44 260 VAL A C 1
ATOM 2164 O O . VAL A 1 260 ? 7.281 -2.064 -7.164 1 91.44 260 VAL A O 1
ATOM 2167 N N . VAL A 1 261 ? 8.883 -2.188 -8.711 1 85.25 261 VAL A N 1
ATOM 2168 C CA . VAL A 1 261 ? 7.906 -2.205 -9.797 1 85.25 261 VAL A CA 1
ATOM 2169 C C . VAL A 1 261 ? 7.047 -3.463 -9.695 1 85.25 261 VAL A C 1
ATOM 2171 O O . VAL A 1 261 ? 5.859 -3.438 -10.023 1 85.25 261 VAL A O 1
ATOM 2174 N N . LYS A 1 262 ? 7.645 -4.496 -9.195 1 82.88 262 LYS A N 1
ATOM 2175 C CA . LYS A 1 262 ? 6.949 -5.777 -9.133 1 82.88 262 LYS A CA 1
ATOM 2176 C C . LYS A 1 262 ? 6.145 -5.902 -7.84 1 82.88 262 LYS A C 1
ATOM 2178 O O . LYS A 1 262 ? 5.324 -6.809 -7.699 1 82.88 262 LYS A O 1
ATOM 2183 N N . SER A 1 263 ? 6.418 -4.984 -6.957 1 87.81 263 SER A N 1
ATOM 2184 C CA . SER A 1 263 ? 5.656 -5.008 -5.711 1 87.81 263 SER A CA 1
ATOM 2185 C C . SER A 1 263 ? 4.215 -4.566 -5.938 1 87.81 263 SER A C 1
ATOM 2187 O O . SER A 1 263 ? 3.91 -3.908 -6.934 1 87.81 263 SER A O 1
ATOM 2189 N N . GLU A 1 264 ? 3.367 -4.918 -5.07 1 82.44 264 GLU A N 1
ATOM 2190 C CA . GLU A 1 264 ? 1.938 -4.688 -5.258 1 82.44 264 GLU A CA 1
ATOM 2191 C C . GLU A 1 264 ? 1.609 -3.199 -5.219 1 82.44 264 GLU A C 1
ATOM 2193 O O . GLU A 1 264 ? 0.671 -2.748 -5.879 1 82.44 264 GLU A O 1
ATOM 2198 N N . ILE A 1 265 ? 2.363 -2.402 -4.473 1 87.88 265 ILE A N 1
ATOM 2199 C CA . ILE A 1 265 ? 1.988 -1.003 -4.305 1 87.88 265 ILE A CA 1
ATOM 2200 C C . ILE A 1 265 ? 3.055 -0.104 -4.93 1 87.88 265 ILE A C 1
ATOM 2202 O O . ILE A 1 265 ? 2.957 1.123 -4.859 1 87.88 265 ILE A O 1
ATOM 2206 N N . GLY A 1 266 ? 4.047 -0.667 -5.504 1 86.81 266 GLY A N 1
ATOM 2207 C CA . GLY A 1 266 ? 5.246 0.096 -5.805 1 86.81 266 GLY A CA 1
ATOM 2208 C C . GLY A 1 266 ? 5.258 0.662 -7.211 1 86.81 266 GLY A C 1
ATOM 2209 O O . GLY A 1 266 ? 6.16 1.422 -7.574 1 86.81 266 GLY A O 1
ATOM 2210 N N . PHE A 1 267 ? 4.285 0.323 -7.992 1 78.81 267 PHE A N 1
ATOM 2211 C CA . PHE A 1 267 ? 4.324 0.691 -9.406 1 78.81 267 PHE A CA 1
ATOM 2212 C C . PHE A 1 267 ? 4.438 2.203 -9.57 1 78.81 267 PHE A C 1
ATOM 2214 O O . PHE A 1 267 ? 5.324 2.691 -10.266 1 78.81 267 PHE A O 1
ATOM 2221 N N . TRP A 1 268 ? 3.627 2.846 -8.906 1 79 268 TRP A N 1
ATOM 2222 C CA . TRP A 1 268 ? 3.596 4.297 -9.055 1 79 268 TRP A CA 1
ATOM 2223 C C . TRP A 1 268 ? 4.875 4.926 -8.508 1 79 268 TRP A C 1
ATOM 2225 O O . TRP A 1 268 ? 5.418 5.859 -9.109 1 79 268 TRP A O 1
ATOM 2235 N N . THR A 1 269 ? 5.297 4.43 -7.449 1 84.56 269 THR A N 1
ATOM 2236 C CA . THR A 1 269 ? 6.535 4.914 -6.848 1 84.56 269 THR A CA 1
ATOM 2237 C C . THR A 1 269 ? 7.715 4.703 -7.793 1 84.56 269 THR A C 1
ATOM 2239 O O . THR A 1 269 ? 8.523 5.613 -7.992 1 84.56 269 THR A O 1
ATOM 2242 N N . ALA A 1 270 ? 7.781 3.521 -8.359 1 84.81 270 ALA A N 1
ATOM 2243 C CA . ALA A 1 270 ? 8.867 3.207 -9.289 1 84.81 270 ALA A CA 1
ATOM 2244 C C . ALA A 1 270 ? 8.797 4.09 -10.531 1 84.81 270 ALA A C 1
ATOM 2246 O O . ALA A 1 270 ? 9.82 4.609 -10.984 1 84.81 270 ALA A O 1
ATOM 2247 N N . TRP A 1 271 ? 7.621 4.215 -11.016 1 78.56 271 TRP A N 1
ATOM 2248 C CA . TRP A 1 271 ? 7.418 5.039 -12.203 1 78.56 271 TRP A CA 1
ATOM 2249 C C . TRP A 1 271 ? 7.848 6.477 -11.945 1 78.56 271 TRP A C 1
ATOM 2251 O O . TRP A 1 271 ? 8.531 7.086 -12.773 1 78.56 271 TRP A O 1
ATOM 2261 N N . THR A 1 272 ? 7.398 7.051 -10.906 1 78.88 272 THR A N 1
ATOM 2262 C CA . THR A 1 272 ? 7.758 8.422 -10.547 1 78.88 272 THR A CA 1
ATOM 2263 C C . THR A 1 272 ? 9.266 8.555 -10.375 1 78.88 272 THR A C 1
ATOM 2265 O O . THR A 1 272 ? 9.867 9.5 -10.891 1 78.88 272 THR A O 1
ATOM 2268 N N . PHE A 1 273 ? 9.82 7.668 -9.719 1 85.06 273 PHE A N 1
ATOM 2269 C CA . PHE A 1 273 ? 11.258 7.691 -9.484 1 85.06 273 PHE A CA 1
ATOM 2270 C C . PHE A 1 273 ? 12.023 7.633 -10.797 1 85.06 273 PHE A C 1
ATOM 2272 O O . PHE A 1 273 ? 12.961 8.414 -11.016 1 85.06 273 PHE A O 1
ATOM 2279 N N . MET A 1 274 ? 11.648 6.711 -11.641 1 82.38 274 MET A N 1
ATOM 2280 C CA . MET A 1 274 ? 12.336 6.523 -12.906 1 82.38 274 MET A CA 1
ATOM 2281 C C . MET A 1 274 ? 12.172 7.746 -13.805 1 82.38 274 MET A C 1
ATOM 2283 O O . MET A 1 274 ? 13.109 8.141 -14.508 1 82.38 274 MET A O 1
ATOM 2287 N N . SER A 1 275 ? 11 8.289 -13.805 1 77.12 275 SER A N 1
ATOM 2288 C CA . SER A 1 275 ? 10.742 9.461 -14.625 1 77.12 275 SER A CA 1
ATOM 2289 C C . SER A 1 275 ? 11.57 10.656 -14.156 1 77.12 275 SER A C 1
ATOM 2291 O O . SER A 1 275 ? 12.023 11.461 -14.969 1 77.12 275 SER A O 1
ATOM 2293 N N . GLU A 1 276 ? 11.719 10.781 -12.906 1 78.62 276 GLU A N 1
ATOM 2294 C CA . GLU A 1 276 ? 12.438 11.922 -12.352 1 78.62 276 GLU A CA 1
ATOM 2295 C C . GLU A 1 276 ? 13.945 11.719 -12.43 1 78.62 276 GLU A C 1
ATOM 2297 O O . GLU A 1 276 ? 14.711 12.688 -12.414 1 78.62 276 GLU A O 1
ATOM 2302 N N . ASN A 1 277 ? 14.375 10.5 -12.477 1 80.94 277 ASN A N 1
ATOM 2303 C CA . ASN A 1 277 ? 15.805 10.195 -12.492 1 80.94 277 ASN A CA 1
ATOM 2304 C C . ASN A 1 277 ? 16.219 9.508 -13.789 1 80.94 277 ASN A C 1
ATOM 2306 O O . ASN A 1 277 ? 17.188 8.742 -13.805 1 80.94 277 ASN A O 1
ATOM 2310 N N . TRP A 1 278 ? 15.57 9.805 -14.797 1 77.94 278 TRP A N 1
ATOM 2311 C CA . TRP A 1 278 ? 15.742 9.109 -16.062 1 77.94 278 TRP A CA 1
ATOM 2312 C C . TRP A 1 278 ? 17.156 9.297 -16.609 1 77.94 278 TRP A C 1
ATOM 2314 O O . TRP A 1 278 ? 17.719 8.375 -17.203 1 77.94 278 TRP A O 1
ATOM 2324 N N . SER A 1 279 ? 17.703 10.367 -16.391 1 77.69 279 SER A N 1
ATOM 2325 C CA . SER A 1 279 ? 19.016 10.688 -16.938 1 77.69 279 SER A CA 1
ATOM 2326 C C . SER A 1 279 ? 20.109 9.836 -16.297 1 77.69 279 SER A C 1
ATOM 2328 O O . SER A 1 279 ? 21.141 9.57 -16.906 1 77.69 279 SER A O 1
ATOM 2330 N N . ASP A 1 280 ? 19.844 9.367 -15.109 1 79.44 280 ASP A N 1
ATOM 2331 C CA . ASP A 1 280 ? 20.844 8.625 -14.344 1 79.44 280 ASP A CA 1
ATOM 2332 C C . ASP A 1 280 ? 20.672 7.117 -14.523 1 79.44 280 ASP A C 1
ATOM 2334 O O . ASP A 1 280 ? 21.516 6.328 -14.117 1 79.44 280 ASP A O 1
ATOM 2338 N N . LEU A 1 281 ? 19.578 6.758 -15.203 1 82.25 281 LEU A N 1
ATOM 2339 C CA . LEU A 1 281 ? 19.25 5.34 -15.305 1 82.25 281 LEU A CA 1
ATOM 2340 C C . LEU A 1 281 ? 19.469 4.832 -16.719 1 82.25 281 LEU A C 1
ATOM 2342 O O . LEU A 1 281 ? 19.344 5.594 -17.688 1 82.25 281 LEU A O 1
ATOM 2346 N N . SER A 1 282 ? 19.922 3.57 -16.812 1 78.25 282 SER A N 1
ATOM 2347 C CA . SER A 1 282 ? 20.078 2.979 -18.141 1 78.25 282 SER A CA 1
ATOM 2348 C C . SER A 1 282 ? 18.734 2.834 -18.844 1 78.25 282 SER A C 1
ATOM 2350 O O . SER A 1 282 ? 17.734 2.527 -18.219 1 78.25 282 SER A O 1
ATOM 2352 N N . PHE A 1 283 ? 18.781 3.092 -20.125 1 76.19 283 PHE A N 1
ATOM 2353 C CA . PHE A 1 283 ? 17.578 3.043 -20.969 1 76.19 283 PHE A CA 1
ATOM 2354 C C . PHE A 1 283 ? 16.938 1.665 -20.906 1 76.19 283 PHE A C 1
ATOM 2356 O O . PHE A 1 283 ? 15.727 1.551 -20.734 1 76.19 283 PHE A O 1
ATOM 2363 N N . GLY A 1 284 ? 17.734 0.648 -21.047 1 71.19 284 GLY A N 1
ATOM 2364 C CA . GLY A 1 284 ? 17.203 -0.71 -21.078 1 71.19 284 GLY A CA 1
ATOM 2365 C C . GLY A 1 284 ? 16.453 -1.089 -19.812 1 71.19 284 GLY A C 1
ATOM 2366 O O . GLY A 1 284 ? 15.375 -1.676 -19.875 1 71.19 284 GLY A O 1
ATOM 2367 N N . LEU A 1 285 ? 16.938 -0.658 -18.781 1 70.88 285 LEU A N 1
ATOM 2368 C CA . LEU A 1 285 ? 16.344 -1.008 -17.484 1 70.88 285 LEU A CA 1
ATOM 2369 C C . LEU A 1 285 ? 15.07 -0.21 -17.234 1 70.88 285 LEU A C 1
ATOM 2371 O O . LEU A 1 285 ? 14.078 -0.753 -16.734 1 70.88 285 LEU A O 1
ATOM 2375 N N . THR A 1 286 ? 15.188 1.003 -17.578 1 74.06 286 THR A N 1
ATOM 2376 C CA . THR A 1 286 ? 14.016 1.856 -17.406 1 74.06 286 THR A CA 1
ATOM 2377 C C . THR A 1 286 ? 12.852 1.347 -18.234 1 74.06 286 THR A C 1
ATOM 2379 O O . THR A 1 286 ? 11.719 1.265 -17.75 1 74.06 286 THR A O 1
ATOM 2382 N N . MET A 1 287 ? 13.219 0.909 -19.375 1 76.19 287 MET A N 1
ATOM 2383 C CA . MET A 1 287 ? 12.172 0.421 -20.266 1 76.19 287 MET A CA 1
ATOM 2384 C C . MET A 1 287 ? 11.555 -0.867 -19.734 1 76.19 287 MET A C 1
ATOM 2386 O O . MET A 1 287 ? 10.336 -1.026 -19.75 1 76.19 287 MET A O 1
ATOM 2390 N N . GLU A 1 288 ? 12.352 -1.701 -19.266 1 73.5 288 GLU A N 1
ATOM 2391 C CA . GLU A 1 288 ? 11.859 -2.965 -18.719 1 73.5 288 GLU A CA 1
ATOM 2392 C C . GLU A 1 288 ? 10.938 -2.736 -17.531 1 73.5 288 GLU A C 1
ATOM 2394 O O . GLU A 1 288 ? 9.875 -3.357 -17.422 1 73.5 288 GLU A O 1
ATOM 2399 N N . GLY A 1 289 ? 11.383 -1.875 -16.703 1 73 289 GLY A N 1
ATOM 2400 C CA . GLY A 1 289 ? 10.586 -1.545 -15.531 1 73 289 GLY A CA 1
ATOM 2401 C C . GLY A 1 289 ? 9.242 -0.932 -15.883 1 73 289 GLY A C 1
ATOM 2402 O O . GLY A 1 289 ? 8.211 -1.295 -15.305 1 73 289 GLY A O 1
ATOM 2403 N N . LEU A 1 290 ? 9.234 -0.107 -16.875 1 73.19 290 LEU A N 1
ATOM 2404 C CA . LEU A 1 290 ? 8.016 0.581 -17.281 1 73.19 290 LEU A CA 1
ATOM 2405 C C . LEU A 1 290 ? 7.055 -0.383 -17.969 1 73.19 290 LEU A C 1
ATOM 2407 O O . LEU A 1 290 ? 5.844 -0.334 -17.734 1 73.19 290 LEU A O 1
ATOM 2411 N N . MET A 1 291 ? 7.637 -1.317 -18.688 1 73.44 291 MET A N 1
ATOM 2412 C CA . MET A 1 291 ? 6.809 -2.18 -19.531 1 73.44 291 MET A CA 1
ATOM 2413 C C . MET A 1 291 ? 6.168 -3.289 -18.703 1 73.44 291 MET A C 1
ATOM 2415 O O . MET A 1 291 ? 5.078 -3.766 -19.031 1 73.44 291 MET A O 1
ATOM 2419 N N . THR A 1 292 ? 6.84 -3.727 -17.703 1 66.81 292 THR A N 1
ATOM 2420 C CA . THR A 1 292 ? 6.371 -4.84 -16.875 1 66.81 292 THR A CA 1
ATOM 2421 C C . THR A 1 292 ? 5.031 -4.508 -16.234 1 66.81 292 THR A C 1
ATOM 2423 O O . THR A 1 292 ? 4.23 -5.402 -15.953 1 66.81 292 THR A O 1
ATOM 2426 N N . THR A 1 293 ? 4.719 -3.293 -16.188 1 62.91 293 THR A N 1
ATOM 2427 C CA . THR A 1 293 ? 3.559 -2.926 -15.383 1 62.91 293 THR A CA 1
ATOM 2428 C C . THR A 1 293 ? 2.369 -2.582 -16.281 1 62.91 293 THR A C 1
ATOM 2430 O O . THR A 1 293 ? 1.267 -2.334 -15.789 1 62.91 293 THR A O 1
ATOM 2433 N N . ILE A 1 294 ? 2.629 -2.643 -17.547 1 70.31 294 ILE A N 1
ATOM 2434 C CA . ILE A 1 294 ? 1.589 -2.217 -18.484 1 70.31 294 ILE A CA 1
ATOM 2435 C C . ILE A 1 294 ? 0.556 -3.33 -18.641 1 70.31 294 ILE A C 1
ATOM 2437 O O . ILE A 1 294 ? 0.854 -4.383 -19.219 1 70.31 294 ILE A O 1
ATOM 2441 N N . THR A 1 295 ? -0.589 -3.16 -17.969 1 68.12 295 THR A N 1
ATOM 2442 C CA . THR A 1 295 ? -1.629 -4.176 -18.094 1 68.12 295 THR A CA 1
ATOM 2443 C C . THR A 1 295 ? -2.893 -3.58 -18.719 1 68.12 295 THR A C 1
ATOM 2445 O O . THR A 1 295 ? -3.82 -4.312 -19.062 1 68.12 295 THR A O 1
ATOM 2448 N N . THR A 1 296 ? -2.941 -2.264 -18.828 1 70.81 296 THR A N 1
ATOM 2449 C CA . THR A 1 296 ? -4.141 -1.61 -19.344 1 70.81 296 THR A CA 1
ATOM 2450 C C . THR A 1 296 ? -3.791 -0.641 -20.469 1 70.81 296 THR A C 1
ATOM 2452 O O . THR A 1 296 ? -2.639 -0.227 -20.594 1 70.81 296 THR A O 1
ATOM 2455 N N . ASP A 1 297 ? -4.777 -0.326 -21.203 1 70.69 297 ASP A N 1
ATOM 2456 C CA . ASP A 1 297 ? -4.582 0.605 -22.312 1 70.69 297 ASP A CA 1
ATOM 2457 C C . ASP A 1 297 ? -4.152 1.979 -21.812 1 70.69 297 ASP A C 1
ATOM 2459 O O . ASP A 1 297 ? -3.311 2.639 -22.422 1 70.69 297 ASP A O 1
ATOM 2463 N N . ILE A 1 298 ? -4.672 2.299 -20.797 1 69.44 298 ILE A N 1
ATOM 2464 C CA . ILE A 1 298 ? -4.348 3.623 -20.266 1 69.44 298 ILE A CA 1
ATOM 2465 C C . ILE A 1 298 ? -2.887 3.654 -19.828 1 69.44 298 ILE A C 1
ATOM 2467 O O . ILE A 1 298 ? -2.203 4.668 -19.984 1 69.44 298 ILE A O 1
ATOM 2471 N N . GLN A 1 299 ? -2.436 2.602 -19.234 1 74.25 299 GLN A N 1
ATOM 2472 C CA . GLN A 1 299 ? -1.037 2.535 -18.828 1 74.25 299 GLN A CA 1
ATOM 2473 C C . GLN A 1 299 ? -0.105 2.605 -20.031 1 74.25 299 GLN A C 1
ATOM 2475 O O . GLN A 1 299 ? 0.957 3.229 -19.969 1 74.25 299 GLN A O 1
ATOM 2480 N N . ILE A 1 300 ? -0.563 2.006 -21.062 1 77.5 300 ILE A N 1
ATOM 2481 C CA . ILE A 1 300 ? 0.212 2.057 -22.297 1 77.5 300 ILE A CA 1
ATOM 2482 C C . ILE A 1 300 ? 0.307 3.5 -22.797 1 77.5 300 ILE A C 1
ATOM 2484 O O . ILE A 1 300 ? 1.375 3.951 -23.219 1 77.5 300 ILE A O 1
ATOM 2488 N N . GLN A 1 301 ? -0.73 4.086 -22.703 1 77 301 GLN A N 1
ATOM 2489 C CA . GLN A 1 301 ? -0.76 5.473 -23.156 1 77 301 GLN A CA 1
ATOM 2490 C C . GLN A 1 301 ? 0.124 6.355 -22.281 1 77 301 GLN A C 1
ATOM 2492 O O . GLN A 1 301 ? 0.798 7.258 -22.766 1 77 301 GLN A O 1
ATOM 2497 N N . MET A 1 302 ? 0.126 6.043 -21.078 1 73.88 302 MET A N 1
ATOM 2498 C CA . MET A 1 302 ? 0.942 6.805 -20.141 1 73.88 302 MET A CA 1
ATOM 2499 C C . MET A 1 302 ? 2.428 6.617 -20.438 1 73.88 302 MET A C 1
ATOM 2501 O O . MET A 1 302 ? 3.189 7.586 -20.453 1 73.88 302 MET A O 1
ATOM 2505 N N . VAL A 1 303 ? 2.729 5.426 -20.641 1 77.31 303 VAL A N 1
ATOM 2506 C CA . VAL A 1 303 ? 4.125 5.133 -20.938 1 77.31 303 VAL A CA 1
ATOM 2507 C C . VAL A 1 303 ? 4.516 5.789 -22.266 1 77.31 303 VAL A C 1
ATOM 2509 O O . VAL A 1 303 ? 5.633 6.293 -22.406 1 77.31 303 VAL A O 1
ATOM 2512 N N . GLN A 1 304 ? 3.615 5.785 -23.156 1 79.81 304 GLN A N 1
ATOM 2513 C CA . GLN A 1 304 ? 3.877 6.395 -24.453 1 79.81 304 GLN A CA 1
ATOM 2514 C C . GLN A 1 304 ? 4.148 7.891 -24.312 1 79.81 304 GLN A C 1
ATOM 2516 O O . GLN A 1 304 ? 5.027 8.43 -25 1 79.81 304 GLN A O 1
ATOM 2521 N N . VAL A 1 305 ? 3.434 8.523 -23.547 1 76.75 305 VAL A N 1
ATOM 2522 C CA . VAL A 1 305 ? 3.627 9.953 -23.328 1 76.75 305 VAL A CA 1
ATOM 2523 C C . VAL A 1 305 ? 4.996 10.195 -22.688 1 76.75 305 VAL A C 1
ATOM 2525 O O . VAL A 1 305 ? 5.711 11.125 -23.078 1 76.75 305 VAL A O 1
ATOM 2528 N N . PHE A 1 306 ? 5.281 9.438 -21.719 1 75.62 306 PHE A N 1
ATOM 2529 C CA . PHE A 1 306 ? 6.582 9.562 -21.078 1 75.62 306 PHE A CA 1
ATOM 2530 C C . PHE A 1 306 ? 7.711 9.375 -22.078 1 75.62 306 PHE A C 1
ATOM 2532 O O . PHE A 1 306 ? 8.672 10.148 -22.094 1 75.62 306 PHE A O 1
ATOM 2539 N N . LEU A 1 307 ? 7.586 8.406 -22.859 1 79.69 307 LEU A N 1
ATOM 2540 C CA . LEU A 1 307 ? 8.617 8.109 -23.859 1 79.69 307 LEU A CA 1
ATOM 2541 C C . LEU A 1 307 ? 8.75 9.25 -24.859 1 79.69 307 LEU A C 1
ATOM 2543 O O . LEU A 1 307 ? 9.859 9.641 -25.219 1 79.69 307 LEU A O 1
ATOM 2547 N N . ASN A 1 308 ? 7.684 9.727 -25.25 1 78.94 308 ASN A N 1
ATOM 2548 C CA . ASN A 1 308 ? 7.668 10.789 -26.25 1 78.94 308 ASN A CA 1
ATOM 2549 C C . ASN A 1 308 ? 8.312 12.07 -25.719 1 78.94 308 ASN A C 1
ATOM 2551 O O . ASN A 1 308 ? 8.93 12.82 -26.469 1 78.94 308 ASN A O 1
ATOM 2555 N N . ASN A 1 309 ? 8.211 12.234 -24.469 1 75.81 309 ASN A N 1
ATOM 2556 C CA . ASN A 1 309 ? 8.672 13.484 -23.891 1 75.81 309 ASN A CA 1
ATOM 2557 C C . ASN A 1 309 ? 10.117 13.375 -23.406 1 75.81 309 ASN A C 1
ATOM 2559 O O . ASN A 1 309 ? 10.773 14.391 -23.156 1 75.81 309 ASN A O 1
ATOM 2563 N N . THR A 1 310 ? 10.562 12.242 -23.281 1 75.38 310 THR A N 1
ATOM 2564 C CA . THR A 1 310 ? 11.852 12.086 -22.609 1 75.38 310 THR A CA 1
ATOM 2565 C C . THR A 1 310 ? 12.898 11.523 -23.562 1 75.38 310 THR A C 1
ATOM 2567 O O . THR A 1 310 ? 14.078 11.859 -23.453 1 75.38 310 THR A O 1
ATOM 2570 N N . LEU A 1 311 ? 12.492 10.727 -24.531 1 79.06 311 LEU A N 1
ATOM 2571 C CA . LEU A 1 311 ? 13.461 9.977 -25.328 1 79.06 311 LEU A CA 1
ATOM 2572 C C . LEU A 1 311 ? 13.734 10.688 -26.656 1 79.06 311 LEU A C 1
ATOM 2574 O O . LEU A 1 311 ? 12.891 11.438 -27.141 1 79.06 311 LEU A O 1
ATOM 2578 N N . GLY A 1 312 ? 14.961 10.445 -27.125 1 80.75 312 GLY A N 1
ATOM 2579 C CA . GLY A 1 312 ? 15.305 10.875 -28.484 1 80.75 312 GLY A CA 1
ATOM 2580 C C . GLY A 1 312 ? 14.641 10.031 -29.562 1 80.75 312 GLY A C 1
ATOM 2581 O O . GLY A 1 312 ? 14.039 9 -29.25 1 80.75 312 GLY A O 1
ATOM 2582 N N . PRO A 1 313 ? 14.742 10.445 -30.781 1 83.75 313 PRO A N 1
ATOM 2583 C CA . PRO A 1 313 ? 14.039 9.781 -31.875 1 83.75 313 PRO A CA 1
ATOM 2584 C C . PRO A 1 313 ? 14.383 8.297 -31.984 1 83.75 313 PRO A C 1
ATOM 2586 O O . PRO A 1 313 ? 13.492 7.465 -32.156 1 83.75 313 PRO A O 1
ATOM 2589 N N . GLU A 1 314 ? 15.672 7.945 -31.938 1 82.62 314 GLU A N 1
ATOM 2590 C CA . GLU A 1 314 ? 16.062 6.543 -32.062 1 82.62 314 GLU A CA 1
ATOM 2591 C C . GLU A 1 314 ? 15.547 5.73 -30.859 1 82.62 314 GLU A C 1
ATOM 2593 O O . GLU A 1 314 ? 15.023 4.629 -31.047 1 82.62 314 GLU A O 1
ATOM 2598 N N . GLU A 1 315 ? 15.711 6.25 -29.703 1 82.12 315 GLU A N 1
ATOM 2599 C CA . GLU A 1 315 ? 15.242 5.582 -28.5 1 82.12 315 GLU A CA 1
ATOM 2600 C C . GLU A 1 315 ? 13.727 5.426 -28.5 1 82.12 315 GLU A C 1
ATOM 2602 O O . GLU A 1 315 ? 13.203 4.434 -27.984 1 82.12 315 GLU A O 1
ATOM 2607 N N . LYS A 1 316 ? 13.125 6.324 -29.156 1 84.56 316 LYS A N 1
ATOM 2608 C CA . LYS A 1 316 ? 11.664 6.297 -29.234 1 84.56 316 LYS A CA 1
ATOM 2609 C C . LYS A 1 316 ? 11.18 5.113 -30.062 1 84.56 316 LYS A C 1
ATOM 2611 O O . LYS A 1 316 ? 10.195 4.465 -29.719 1 84.56 316 LYS A O 1
ATOM 2616 N N . ILE A 1 317 ? 11.914 4.926 -31.125 1 86.06 317 ILE A N 1
ATOM 2617 C CA . ILE A 1 317 ? 11.547 3.82 -32 1 86.06 317 ILE A CA 1
ATOM 2618 C C . ILE A 1 317 ? 11.68 2.498 -31.25 1 86.06 317 ILE A C 1
ATOM 2620 O O . ILE A 1 317 ? 10.766 1.673 -31.25 1 86.06 317 ILE A O 1
ATOM 2624 N N . GLU A 1 318 ? 12.781 2.328 -30.594 1 83.75 318 GLU A N 1
ATOM 2625 C CA . GLU A 1 318 ? 13.023 1.102 -29.844 1 83.75 318 GLU A CA 1
ATOM 2626 C C . GLU A 1 318 ? 12 0.935 -28.719 1 83.75 318 GLU A C 1
ATOM 2628 O O . GLU A 1 318 ? 11.516 -0.17 -28.469 1 83.75 318 GLU A O 1
ATOM 2633 N N . ALA A 1 319 ? 11.758 1.98 -28.062 1 82.88 319 ALA A N 1
ATOM 2634 C CA . ALA A 1 319 ? 10.805 1.958 -26.953 1 82.88 319 ALA A CA 1
ATOM 2635 C C . ALA A 1 319 ? 9.406 1.601 -27.438 1 82.88 319 ALA A C 1
ATOM 2637 O O . ALA A 1 319 ? 8.688 0.833 -26.797 1 82.88 319 ALA A O 1
ATOM 2638 N N . THR A 1 320 ? 9.062 2.133 -28.578 1 82.75 320 THR A N 1
ATOM 2639 C CA . THR A 1 320 ? 7.746 1.871 -29.141 1 82.75 320 THR A CA 1
ATOM 2640 C C . THR A 1 320 ? 7.609 0.404 -29.531 1 82.75 320 THR A C 1
ATOM 2642 O O . THR A 1 320 ? 6.566 -0.211 -29.312 1 82.75 320 THR A O 1
ATOM 2645 N N . GLU A 1 321 ? 8.625 -0.104 -30.078 1 84.69 321 GLU A N 1
ATOM 2646 C CA . GLU A 1 321 ? 8.617 -1.514 -30.469 1 84.69 321 GLU A CA 1
ATOM 2647 C C . GLU A 1 321 ? 8.469 -2.414 -29.234 1 84.69 321 GLU A C 1
ATOM 2649 O O . GLU A 1 321 ? 7.711 -3.385 -29.266 1 84.69 321 GLU A O 1
ATOM 2654 N N . THR A 1 322 ? 9.195 -2.064 -28.266 1 82.31 322 THR A N 1
ATOM 2655 C CA . THR A 1 322 ? 9.125 -2.836 -27.031 1 82.31 322 THR A CA 1
ATOM 2656 C C . THR A 1 322 ? 7.73 -2.75 -26.422 1 82.31 322 THR A C 1
ATOM 2658 O O . THR A 1 322 ? 7.191 -3.754 -25.953 1 82.31 322 THR A O 1
ATOM 2661 N N . MET A 1 323 ? 7.164 -1.607 -26.453 1 82.62 323 MET A N 1
ATOM 2662 C CA . MET A 1 323 ? 5.832 -1.384 -25.891 1 82.62 323 MET A CA 1
ATOM 2663 C C . MET A 1 323 ? 4.785 -2.191 -26.656 1 82.62 323 MET A C 1
ATOM 2665 O O . MET A 1 323 ? 3.9 -2.795 -26.047 1 82.62 323 MET A O 1
ATOM 2669 N N . MET A 1 324 ? 4.875 -2.221 -27.969 1 82.88 324 MET A N 1
ATOM 2670 C CA . MET A 1 324 ? 3.916 -2.953 -28.781 1 82.88 324 MET A CA 1
ATOM 2671 C C . MET A 1 324 ? 4.027 -4.453 -28.547 1 82.88 324 MET A C 1
ATOM 2673 O O . MET A 1 324 ? 3.018 -5.16 -28.5 1 82.88 324 MET A O 1
ATOM 2677 N N . LYS A 1 325 ? 5.238 -4.852 -28.391 1 83.19 325 LYS A N 1
ATOM 2678 C CA . LYS A 1 325 ? 5.461 -6.262 -28.078 1 83.19 325 LYS A CA 1
ATOM 2679 C C . LYS A 1 325 ? 4.852 -6.637 -26.734 1 83.19 325 LYS A C 1
ATOM 2681 O O . LYS A 1 325 ? 4.195 -7.672 -26.609 1 83.19 325 LYS A O 1
ATOM 2686 N N . GLU A 1 326 ? 5.113 -5.812 -25.734 1 79.94 326 GLU A N 1
ATOM 2687 C CA . GLU A 1 326 ? 4.59 -6.066 -24.406 1 79.94 326 GLU A CA 1
ATOM 2688 C C . GLU A 1 326 ? 3.062 -6.023 -24.391 1 79.94 326 GLU A C 1
ATOM 2690 O O . GLU A 1 326 ? 2.418 -6.801 -23.688 1 79.94 326 GLU A O 1
ATOM 2695 N N . LYS A 1 327 ? 2.523 -5.059 -25.078 1 79.69 327 LYS A N 1
ATOM 2696 C CA . LYS A 1 327 ? 1.07 -4.961 -25.188 1 79.69 327 LYS A CA 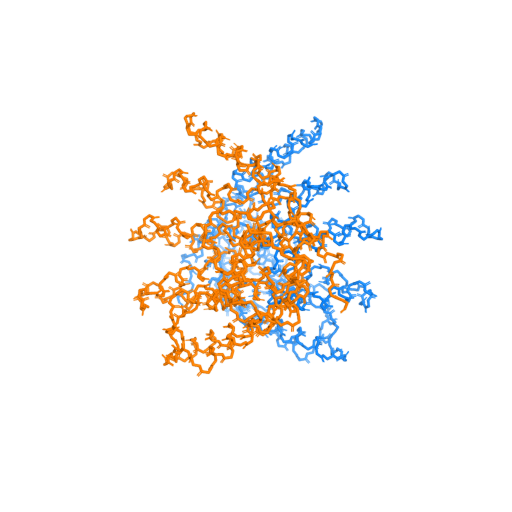1
ATOM 2697 C C . LYS A 1 327 ? 0.471 -6.246 -25.75 1 79.69 327 LYS A C 1
ATOM 2699 O O . LYS A 1 327 ? -0.539 -6.738 -25.234 1 79.69 327 LYS A O 1
ATOM 2704 N N . TYR A 1 328 ? 1.111 -6.727 -26.766 1 82.06 328 TYR A N 1
ATOM 2705 C CA . TYR A 1 328 ? 0.641 -7.953 -27.406 1 82.06 328 TYR A CA 1
ATOM 2706 C C . TYR A 1 328 ? 0.724 -9.133 -26.438 1 82.06 328 TYR A C 1
ATOM 2708 O O . TYR A 1 328 ? -0.219 -9.922 -26.328 1 82.06 328 TYR A O 1
ATOM 2716 N N . GLU A 1 329 ? 1.755 -9.266 -25.75 1 78.38 329 GLU A N 1
ATOM 2717 C CA . GLU A 1 329 ? 1.946 -10.344 -24.797 1 78.38 329 GLU A CA 1
ATOM 2718 C C . GLU A 1 329 ? 0.942 -10.25 -23.656 1 78.38 329 GLU A C 1
ATOM 2720 O O . GLU A 1 329 ? 0.423 -11.266 -23.188 1 78.38 329 GLU A O 1
ATOM 2725 N N . ASN A 1 330 ? 0.722 -9.086 -23.234 1 76.81 330 ASN A N 1
ATOM 2726 C CA . ASN A 1 330 ? -0.223 -8.867 -22.141 1 76.81 330 ASN A CA 1
ATOM 2727 C C . ASN A 1 330 ? -1.639 -9.281 -22.547 1 76.81 330 ASN A C 1
ATOM 2729 O O . ASN A 1 330 ? -2.381 -9.828 -21.719 1 76.81 330 ASN A O 1
ATOM 2733 N N . GLU A 1 331 ? -1.982 -8.977 -23.703 1 78.88 331 GLU A N 1
ATOM 2734 C CA . GLU A 1 331 ? -3.301 -9.375 -24.203 1 78.88 331 GLU A CA 1
ATOM 2735 C C . GLU A 1 331 ? -3.445 -10.891 -24.219 1 78.88 331 GLU A C 1
ATOM 2737 O O . GLU A 1 331 ? -4.512 -11.422 -23.906 1 78.88 331 GLU A O 1
ATOM 2742 N N . LYS A 1 332 ? -2.393 -11.516 -24.641 1 79.44 332 LYS A N 1
ATOM 2743 C CA . LYS A 1 332 ? -2.389 -12.977 -24.672 1 79.44 332 LYS A CA 1
ATOM 2744 C C . LYS A 1 332 ? -2.527 -13.547 -23.266 1 79.44 332 LYS A C 1
ATOM 2746 O O . LYS A 1 332 ? -3.307 -14.477 -23.031 1 79.44 332 LYS A O 1
ATOM 2751 N N . ILE A 1 333 ? -1.842 -12.984 -22.406 1 79.62 333 ILE A N 1
ATOM 2752 C CA . ILE A 1 333 ? -1.867 -13.445 -21.016 1 79.62 333 ILE A CA 1
ATOM 2753 C C . ILE A 1 333 ? -3.256 -13.219 -20.422 1 79.62 333 ILE A C 1
ATOM 2755 O O . ILE A 1 333 ? -3.785 -14.086 -19.719 1 79.62 333 ILE A O 1
ATOM 2759 N N . LYS A 1 334 ? -3.76 -12.109 -20.688 1 78.94 334 LYS A N 1
ATOM 2760 C CA . LYS A 1 334 ? -5.098 -11.797 -20.188 1 78.94 334 LYS A CA 1
ATOM 2761 C C . LYS A 1 334 ? -6.109 -12.844 -20.641 1 78.94 334 LYS A C 1
ATOM 2763 O O . LYS A 1 334 ? -6.945 -13.281 -19.844 1 78.94 334 LYS A O 1
ATOM 2768 N N . LYS A 1 335 ? -6.07 -13.227 -21.859 1 80.44 335 LYS A N 1
ATOM 2769 C CA . LYS A 1 335 ? -6.996 -14.211 -22.406 1 80.44 335 LYS A CA 1
ATOM 2770 C C . LYS A 1 335 ? -6.812 -15.57 -21.719 1 80.44 335 LYS A C 1
ATOM 2772 O O . LYS A 1 335 ? -7.789 -16.234 -21.375 1 80.44 335 LYS A O 1
ATOM 2777 N N . ILE A 1 336 ? -5.594 -15.875 -21.547 1 80.44 336 ILE A N 1
ATOM 2778 C CA . ILE A 1 336 ? -5.27 -17.156 -20.938 1 80.44 336 ILE A CA 1
ATOM 2779 C C . ILE A 1 336 ? -5.754 -17.188 -19.5 1 80.44 336 ILE A C 1
ATOM 2781 O O . ILE A 1 336 ? -6.391 -18.141 -19.062 1 80.44 336 ILE A O 1
ATOM 2785 N N . LEU A 1 337 ? -5.523 -16.156 -18.781 1 82.56 337 LEU A N 1
ATOM 2786 C CA . LEU A 1 337 ? -5.887 -16.094 -17.375 1 82.56 337 LEU A CA 1
ATOM 2787 C C . LEU A 1 337 ? -7.402 -16.078 -17.203 1 82.56 337 LEU A C 1
ATOM 2789 O O . LEU A 1 337 ? -7.934 -16.672 -16.266 1 82.56 337 LEU A O 1
ATOM 2793 N N . THR A 1 338 ? -8.055 -15.406 -18.094 1 82.81 338 THR A N 1
ATOM 2794 C CA . THR A 1 338 ? -9.508 -15.352 -18.016 1 82.81 338 THR A 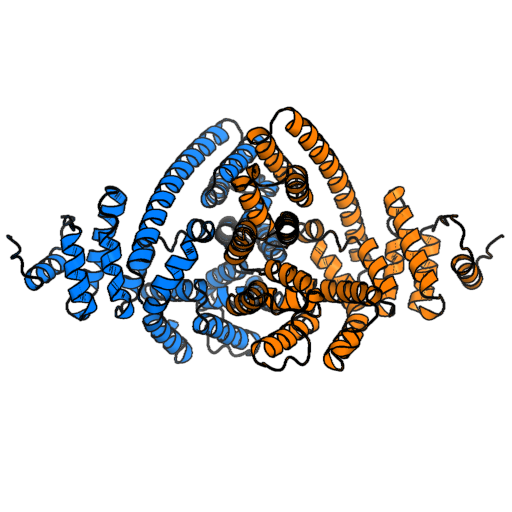CA 1
ATOM 2795 C C . THR A 1 338 ? -10.109 -16.734 -18.219 1 82.81 338 THR A C 1
ATOM 2797 O O . THR A 1 338 ? -11.016 -17.141 -17.5 1 82.81 338 THR A O 1
ATOM 2800 N N . ARG A 1 339 ? -9.586 -17.438 -19.141 1 82.94 339 ARG A N 1
ATOM 2801 C CA . ARG A 1 339 ? -10.055 -18.797 -19.391 1 82.94 339 ARG A CA 1
ATOM 2802 C C . ARG A 1 339 ? -9.742 -19.719 -18.219 1 82.94 339 ARG A C 1
ATOM 2804 O O . ARG A 1 339 ? -10.555 -20.578 -17.859 1 82.94 339 ARG A O 1
ATOM 2811 N N . MET A 1 340 ? -8.609 -19.562 -17.75 1 85.69 340 MET A N 1
ATOM 2812 C CA . MET A 1 340 ? -8.211 -20.344 -16.578 1 85.69 340 MET A CA 1
ATOM 2813 C C . MET A 1 340 ? -9.164 -20.125 -15.414 1 85.69 340 MET A C 1
ATOM 2815 O O . MET A 1 340 ? -9.633 -21.078 -14.797 1 85.69 340 MET A O 1
ATOM 2819 N N . VAL A 1 341 ? -9.477 -18.922 -15.156 1 85.88 341 VAL A N 1
ATOM 2820 C CA . VAL A 1 341 ? -10.32 -18.578 -14.023 1 85.88 341 VAL A CA 1
ATOM 2821 C C . VAL A 1 341 ? -11.727 -19.141 -14.234 1 85.88 341 VAL A C 1
ATOM 2823 O O . VAL A 1 341 ? -12.367 -19.609 -13.289 1 85.88 341 VAL A O 1
ATOM 2826 N N . MET A 1 342 ? -12.164 -19.125 -15.469 1 86.81 342 MET A N 1
ATOM 2827 C CA . MET A 1 342 ? -13.461 -19.719 -15.773 1 86.81 342 MET A CA 1
ATOM 2828 C C . MET A 1 342 ? -13.453 -21.219 -15.469 1 86.81 342 MET A C 1
ATOM 2830 O O . MET A 1 342 ? -14.414 -21.734 -14.906 1 86.81 342 MET A O 1
ATOM 2834 N N . TRP A 1 343 ? -12.406 -21.797 -15.828 1 89.25 343 TRP A N 1
ATOM 2835 C CA . TRP A 1 343 ? -12.266 -23.219 -15.555 1 89.25 343 TRP A CA 1
ATOM 2836 C C . TRP A 1 343 ? -12.219 -23.484 -14.055 1 89.25 343 TRP A C 1
ATOM 2838 O O . TRP A 1 343 ? -12.859 -24.406 -13.555 1 89.25 343 TRP A O 1
ATOM 2848 N N . LEU A 1 344 ? -11.469 -22.703 -13.367 1 90.81 344 LEU A N 1
ATOM 2849 C CA . LEU A 1 344 ? -11.328 -22.875 -11.93 1 90.81 344 LEU A CA 1
ATOM 2850 C C . LEU A 1 344 ? -12.664 -22.719 -11.219 1 90.81 344 LEU A C 1
ATOM 2852 O O . LEU A 1 344 ? -12.977 -23.453 -10.289 1 90.81 344 LEU A O 1
ATOM 2856 N N . LYS A 1 345 ? -13.414 -21.766 -11.68 1 89.62 345 LYS A N 1
ATOM 2857 C CA . LYS A 1 345 ? -14.727 -21.531 -11.102 1 89.62 345 LYS A CA 1
ATOM 2858 C C . LYS A 1 345 ? -15.625 -22.75 -11.242 1 89.62 345 LYS A C 1
ATOM 2860 O O . LYS A 1 345 ? -16.359 -23.109 -10.32 1 89.62 345 LYS A O 1
ATOM 2865 N N . GLU A 1 346 ? -15.492 -23.406 -12.312 1 89.25 346 GLU A N 1
ATOM 2866 C CA . GLU A 1 346 ? -16.328 -24.578 -12.609 1 89.25 346 GLU A CA 1
ATOM 2867 C C . GLU A 1 346 ? -15.836 -25.812 -11.867 1 89.25 346 GLU A C 1
ATOM 2869 O O . GLU A 1 346 ? -16.578 -26.781 -11.695 1 89.25 346 GLU A O 1
ATOM 2874 N N . ASN A 1 347 ? -14.617 -25.734 -11.461 1 87.88 347 ASN A N 1
ATOM 2875 C CA . ASN A 1 347 ? -14.016 -26.922 -10.852 1 87.88 347 ASN A CA 1
ATOM 2876 C C . ASN A 1 347 ? -13.625 -26.656 -9.398 1 87.88 347 ASN A C 1
ATOM 2878 O O . ASN A 1 347 ? -12.719 -27.312 -8.867 1 87.88 347 ASN A O 1
ATOM 2882 N N . MET A 1 348 ? -14.273 -25.656 -8.828 1 87.62 348 MET A N 1
ATOM 2883 C CA . MET A 1 348 ? -14.016 -25.297 -7.438 1 87.62 348 MET A CA 1
ATOM 2884 C C . MET A 1 348 ? -14.445 -26.422 -6.496 1 87.62 348 MET A C 1
ATOM 2886 O O . MET A 1 348 ? -15.484 -27.062 -6.715 1 87.62 348 MET A O 1
ATOM 2890 N N . ASP A 1 349 ? -13.531 -26.656 -5.645 1 77.94 349 ASP A N 1
ATOM 2891 C CA . ASP A 1 349 ? -13.906 -27.672 -4.668 1 77.94 349 ASP A CA 1
ATOM 2892 C C . ASP A 1 349 ? -15.078 -27.203 -3.811 1 77.94 349 ASP A C 1
ATOM 2894 O O . ASP A 1 349 ? -15.227 -26 -3.545 1 77.94 349 ASP A O 1
ATOM 2898 N N . ASN A 1 350 ? -16.25 -27.969 -3.637 1 61.31 350 ASN A N 1
ATOM 2899 C CA . ASN A 1 350 ? -17.391 -27.688 -2.771 1 61.31 350 ASN A CA 1
ATOM 2900 C C . ASN A 1 350 ? -16.984 -27.641 -1.302 1 61.31 350 ASN A C 1
ATOM 2902 O O . ASN A 1 350 ? -16.094 -28.391 -0.876 1 61.31 350 ASN A O 1
ATOM 2906 N N . MET B 1 1 ? -5.277 53 18.969 1 31.22 1 MET B N 1
ATOM 2907 C CA . MET B 1 1 ? -4.734 52.438 20.203 1 31.22 1 MET B CA 1
ATOM 2908 C C . MET B 1 1 ? -3.279 52.031 20.031 1 31.22 1 MET B C 1
ATOM 2910 O O . MET B 1 1 ? -2.961 51.25 19.125 1 31.22 1 MET B O 1
ATOM 2914 N N . LYS B 1 2 ? -2.42 52.688 20.344 1 41.72 2 LYS B N 1
ATOM 2915 C CA . LYS B 1 2 ? -0.973 52.5 20.344 1 41.72 2 LYS B CA 1
ATOM 2916 C C . LYS B 1 2 ? -0.576 51.344 21.266 1 41.72 2 LYS B C 1
ATOM 2918 O O . LYS B 1 2 ? -0.827 51.406 22.469 1 41.72 2 LYS B O 1
ATOM 2923 N N . ILE B 1 3 ? -0.571 50.125 20.812 1 41.47 3 ILE B N 1
ATOM 2924 C CA . ILE B 1 3 ? -0.16 48.906 21.531 1 41.47 3 ILE B CA 1
ATOM 2925 C C . ILE B 1 3 ? 1.245 49.125 22.109 1 41.47 3 ILE B C 1
ATOM 2927 O O . ILE B 1 3 ? 2.184 49.406 21.359 1 41.47 3 ILE B O 1
ATOM 2931 N N . SER B 1 4 ? 1.363 49.438 23.328 1 43.03 4 SER B N 1
ATOM 2932 C CA . SER B 1 4 ? 2.658 49.5 24 1 43.03 4 SER B CA 1
ATOM 2933 C C . SER B 1 4 ? 3.488 48.25 23.734 1 43.03 4 SER B C 1
ATOM 2935 O O . SER B 1 4 ? 2.945 47.219 23.375 1 43.03 4 SER B O 1
ATOM 2937 N N . ASP B 1 5 ? 4.812 48.281 23.609 1 46.12 5 ASP B N 1
ATOM 2938 C CA . ASP B 1 5 ? 5.816 47.25 23.312 1 46.12 5 ASP B CA 1
ATOM 2939 C C . ASP B 1 5 ? 5.707 46.094 24.297 1 46.12 5 ASP B C 1
ATOM 2941 O O . ASP B 1 5 ? 6.543 45.188 24.281 1 46.12 5 ASP B O 1
ATOM 2945 N N . SER B 1 6 ? 4.809 46.156 25.359 1 47.53 6 SER B N 1
ATOM 2946 C CA . SER B 1 6 ? 4.766 45.094 26.359 1 47.53 6 SER B CA 1
ATOM 2947 C C . SER B 1 6 ? 3.914 43.906 25.859 1 47.53 6 SER B C 1
ATOM 2949 O O . SER B 1 6 ? 2.883 44.125 25.219 1 47.53 6 SER B O 1
ATOM 2951 N N . VAL B 1 7 ? 4.336 42.688 25.906 1 51.19 7 VAL B N 1
ATOM 2952 C CA . VAL B 1 7 ? 3.691 41.438 25.547 1 51.19 7 VAL B CA 1
ATOM 2953 C C . VAL B 1 7 ? 2.266 41.406 26.094 1 51.19 7 VAL B C 1
ATOM 2955 O O . VAL B 1 7 ? 1.344 40.938 25.422 1 51.19 7 VAL B O 1
ATOM 2958 N N . GLN B 1 8 ? 2.045 41.969 27.344 1 49.94 8 GLN B N 1
ATOM 2959 C CA . GLN B 1 8 ? 0.749 41.938 28.016 1 49.94 8 GLN B CA 1
ATOM 2960 C C . GLN B 1 8 ? -0.282 42.781 27.266 1 49.94 8 GLN B C 1
ATOM 2962 O O . GLN B 1 8 ? -1.447 42.375 27.156 1 49.94 8 GLN B O 1
ATOM 2967 N N . ASP B 1 9 ? 0.116 43.781 26.922 1 50.09 9 ASP B N 1
ATOM 2968 C CA . ASP B 1 9 ? -0.832 44.688 26.281 1 50.09 9 ASP B CA 1
ATOM 2969 C C . ASP B 1 9 ? -1.345 44.094 24.969 1 50.09 9 ASP B C 1
ATOM 2971 O O . ASP B 1 9 ? -2.52 44.25 24.625 1 50.09 9 ASP B O 1
ATOM 2975 N N . TRP B 1 10 ? -0.511 43.406 24.391 1 48.12 10 TRP B N 1
ATOM 2976 C CA . TRP B 1 10 ? -0.813 42.969 23.047 1 48.12 10 TRP B CA 1
ATOM 2977 C C . TRP B 1 10 ? -1.713 41.719 23.078 1 48.12 10 TRP B C 1
ATOM 2979 O O . TRP B 1 10 ? -2.521 41.531 22.172 1 48.12 10 TRP B O 1
ATOM 2989 N N . ILE B 1 11 ? -1.517 40.938 24.094 1 51.72 11 ILE B N 1
ATOM 2990 C CA . ILE B 1 11 ? -2.416 39.812 24.312 1 51.72 11 ILE B CA 1
ATOM 2991 C C . ILE B 1 11 ? -3.852 40.312 24.438 1 51.72 11 ILE B C 1
ATOM 2993 O O . ILE B 1 11 ? -4.773 39.719 23.875 1 51.72 11 ILE B O 1
ATOM 2997 N N . VAL B 1 12 ? -4.012 41.375 25.203 1 48.34 12 VAL B N 1
ATOM 2998 C CA . VAL B 1 12 ? -5.328 41.938 25.469 1 48.34 12 VAL B CA 1
ATOM 2999 C C . VAL B 1 12 ? -5.941 42.438 24.172 1 48.34 12 VAL B C 1
ATOM 3001 O O . VAL B 1 12 ? -7.152 42.312 23.953 1 48.34 12 VAL B O 1
ATOM 3004 N N . LEU B 1 13 ? -5.125 42.875 23.359 1 47.03 13 LEU B N 1
ATOM 3005 C CA . LEU B 1 13 ? -5.672 43.469 22.141 1 47.03 13 LEU B CA 1
ATOM 3006 C C . LEU B 1 13 ? -6.238 42.375 21.234 1 47.03 13 LEU B C 1
ATOM 3008 O O . LEU B 1 13 ? -7.273 42.562 20.594 1 47.03 13 LEU B O 1
ATOM 3012 N N . ASN B 1 14 ? -5.543 41.312 21.016 1 49.62 14 ASN B N 1
ATOM 3013 C CA . ASN B 1 14 ? -5.996 40.25 20.094 1 49.62 14 ASN B CA 1
ATOM 3014 C C . ASN B 1 14 ? -7.199 39.5 20.656 1 49.62 14 ASN B C 1
ATOM 3016 O O . ASN B 1 14 ? -7.957 38.906 19.891 1 49.62 14 ASN B O 1
ATOM 3020 N N . VAL B 1 15 ? -7.328 39.344 21.984 1 47.94 15 VAL B N 1
ATOM 3021 C CA . VAL B 1 15 ? -8.5 38.656 22.531 1 47.94 15 VAL B CA 1
ATOM 3022 C C . VAL B 1 15 ? -9.742 39.531 22.312 1 47.94 15 VAL B C 1
ATOM 3024 O O . VAL B 1 15 ? -10.844 39 22.156 1 47.94 15 VAL B O 1
ATOM 3027 N N . ASN B 1 16 ? -9.695 40.812 22.609 1 42.66 16 ASN B N 1
ATOM 3028 C CA . ASN B 1 16 ? -10.883 41.688 22.578 1 42.66 16 ASN B CA 1
ATOM 3029 C C . ASN B 1 16 ? -11.172 42.156 21.156 1 42.66 16 ASN B C 1
ATOM 3031 O O . ASN B 1 16 ? -12.109 42.938 20.953 1 42.66 16 ASN B O 1
ATOM 3035 N N . ILE B 1 17 ? -10.219 42.219 20.297 1 40.38 17 ILE B N 1
ATOM 3036 C CA . ILE B 1 17 ? -10.539 42.875 19.031 1 40.38 17 ILE B CA 1
ATOM 3037 C C . ILE B 1 17 ? -11.281 41.906 18.125 1 40.38 17 ILE B C 1
ATOM 3039 O O . ILE B 1 17 ? -10.719 40.906 17.688 1 40.38 17 ILE B O 1
ATOM 3043 N N . SER B 1 18 ? -12.484 41.781 18.312 1 38.34 18 SER B N 1
ATOM 3044 C CA . SER B 1 18 ? -13.445 41.125 17.422 1 38.34 18 SER B CA 1
ATOM 3045 C C . SER B 1 18 ? -13.133 41.406 15.961 1 38.34 18 SER B C 1
ATOM 3047 O O . SER B 1 18 ? -13.781 40.844 15.07 1 38.34 18 SER B O 1
ATOM 3049 N N . ALA B 1 19 ? -12.875 42.781 15.531 1 35.47 19 ALA B N 1
ATOM 3050 C CA . ALA B 1 19 ? -12.969 43.281 14.164 1 35.47 19 ALA B CA 1
ATOM 3051 C C . ALA B 1 19 ? -11.844 42.719 13.297 1 35.47 19 ALA B C 1
ATOM 3053 O O . ALA B 1 19 ? -10.797 42.312 13.812 1 35.47 19 ALA B O 1
ATOM 3054 N N . TYR B 1 20 ? -12.078 42.688 11.906 1 36.88 20 TYR B N 1
ATOM 3055 C CA . TYR B 1 20 ? -11.43 42.281 10.672 1 36.88 20 TYR B CA 1
ATOM 3056 C C . TYR B 1 20 ? -9.992 42.781 10.609 1 36.88 20 TYR B C 1
ATOM 3058 O O . TYR B 1 20 ? -9.352 42.719 9.562 1 36.88 20 TYR B O 1
ATOM 3066 N N . TYR B 1 21 ? -9.547 43.625 11.562 1 37.38 21 TYR B N 1
ATOM 3067 C CA . TYR B 1 21 ? -8.242 44.125 11.172 1 37.38 21 TYR B CA 1
ATOM 3068 C C . TYR B 1 21 ? -7.172 43.062 11.305 1 37.38 21 TYR B C 1
ATOM 3070 O O . TYR B 1 21 ? -6.984 42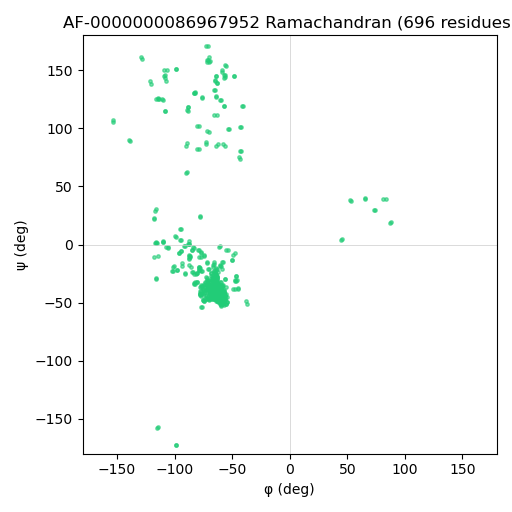.5 12.391 1 37.38 21 TYR B O 1
ATOM 3078 N N . ARG B 1 22 ? -6.992 42.281 10.258 1 46.31 22 ARG B N 1
ATOM 3079 C CA . ARG B 1 22 ? -5.875 41.375 10.102 1 46.31 22 ARG B CA 1
ATOM 3080 C C . ARG B 1 22 ? -4.566 42.031 10.547 1 46.31 22 ARG B C 1
ATOM 3082 O O . ARG B 1 22 ? -4.141 43.031 9.977 1 46.31 22 ARG B O 1
ATOM 3089 N N . ILE B 1 23 ? -4.266 42.094 11.797 1 46 23 ILE B N 1
ATOM 3090 C CA . ILE B 1 23 ? -3.004 42.531 12.375 1 46 23 ILE B CA 1
ATOM 3091 C C . ILE B 1 23 ? -1.839 41.938 11.586 1 46 23 ILE B C 1
ATOM 3093 O O . ILE B 1 23 ? -1.829 40.75 11.273 1 46 23 ILE B O 1
ATOM 3097 N N . ASN B 1 24 ? -1.284 42.781 10.75 1 51.97 24 ASN B N 1
ATOM 3098 C CA . ASN B 1 24 ? -0.038 42.406 10.102 1 51.97 24 ASN B CA 1
ATOM 3099 C C . ASN B 1 24 ? 0.932 41.75 11.086 1 51.97 24 ASN B C 1
ATOM 3101 O O . ASN B 1 24 ? 1.58 42.469 11.867 1 51.97 24 ASN B O 1
ATOM 3105 N N . TYR B 1 25 ? 0.614 40.562 11.414 1 57.09 25 TYR B N 1
ATOM 3106 C CA . TYR B 1 25 ? 1.528 39.812 12.281 1 57.09 25 TYR B CA 1
ATOM 3107 C C . TYR B 1 25 ? 2.92 39.75 11.664 1 57.09 25 TYR B C 1
ATOM 3109 O O . TYR B 1 25 ? 3.146 38.969 10.727 1 57.09 25 TYR B O 1
ATOM 3117 N N . ASP B 1 26 ? 3.703 40.844 11.93 1 66.12 26 ASP B N 1
ATOM 3118 C CA . ASP B 1 26 ? 5.102 40.781 11.516 1 66.12 26 ASP B CA 1
ATOM 3119 C C . ASP B 1 26 ? 5.816 39.594 12.172 1 66.12 26 ASP B C 1
ATOM 3121 O O . ASP B 1 26 ? 5.344 39.062 13.172 1 66.12 26 ASP B O 1
ATOM 3125 N N . GLN B 1 27 ? 6.75 39.031 11.594 1 73.44 27 GLN B N 1
ATOM 3126 C CA . GLN B 1 27 ? 7.551 37.906 12.016 1 73.44 27 GLN B CA 1
ATOM 3127 C C . GLN B 1 27 ? 8.078 38.094 13.438 1 73.44 27 GLN B C 1
ATOM 3129 O O . GLN B 1 27 ? 8.086 37.156 14.227 1 73.44 27 GLN B O 1
ATOM 3134 N N . ASN B 1 28 ? 8.422 39.281 13.711 1 75.31 28 ASN B N 1
ATOM 3135 C CA . ASN B 1 28 ? 8.984 39.562 15.031 1 75.31 28 ASN B CA 1
ATOM 3136 C C . ASN B 1 28 ? 7.926 39.438 16.125 1 75.31 28 ASN B C 1
ATOM 3138 O O . ASN B 1 28 ? 8.211 38.938 17.219 1 75.31 28 ASN B O 1
ATOM 3142 N N . TYR B 1 29 ? 6.809 39.875 15.742 1 75.69 29 TYR B N 1
ATOM 3143 C CA . TYR B 1 29 ? 5.699 39.75 16.688 1 75.69 29 TYR B CA 1
ATOM 3144 C C . TYR B 1 29 ? 5.363 38.312 16.984 1 75.69 29 TYR B C 1
ATOM 3146 O O . TYR B 1 29 ? 5.219 37.938 18.141 1 75.69 29 TYR B O 1
ATOM 3154 N N . CYS B 1 30 ? 5.32 37.531 16.047 1 79 30 CYS B N 1
ATOM 3155 C CA . CYS B 1 30 ? 4.984 36.125 16.203 1 79 30 CYS B CA 1
ATOM 3156 C C . CYS B 1 30 ? 6.062 35.375 16.984 1 79 30 CYS B C 1
ATOM 3158 O O . CYS B 1 30 ? 5.758 34.5 17.781 1 79 30 CYS B O 1
ATOM 3160 N N . ARG B 1 31 ? 7.188 35.812 16.844 1 83 31 ARG B N 1
ATOM 3161 C CA . ARG B 1 31 ? 8.297 35.219 17.578 1 83 31 ARG B CA 1
ATOM 3162 C C . ARG B 1 31 ? 8.188 35.5 19.062 1 83 31 ARG B C 1
ATOM 3164 O O . ARG B 1 31 ? 8.422 34.594 19.891 1 83 31 ARG B O 1
ATOM 3171 N N . LYS B 1 32 ? 7.871 36.656 19.391 1 83.56 32 LYS B N 1
ATOM 3172 C CA . LYS B 1 32 ? 7.727 37.062 20.781 1 83.56 32 LYS B CA 1
ATOM 3173 C C . LYS B 1 32 ? 6.547 36.312 21.438 1 83.56 32 LYS B C 1
ATOM 3175 O O . LYS B 1 32 ? 6.652 35.844 22.562 1 83.56 32 LYS B O 1
ATOM 3180 N N . LEU B 1 33 ? 5.523 36.344 20.672 1 84.81 33 LEU B N 1
ATOM 3181 C CA . LEU B 1 33 ? 4.336 35.656 21.188 1 84.81 33 LEU B CA 1
ATOM 3182 C C . LEU B 1 33 ? 4.609 34.188 21.406 1 84.81 33 LEU B C 1
ATOM 3184 O O . LEU B 1 33 ? 4.109 33.594 22.359 1 84.81 33 LEU B O 1
ATOM 3188 N N . ALA B 1 34 ? 5.336 33.625 20.516 1 88.25 34 ALA B N 1
ATOM 3189 C CA . ALA B 1 34 ? 5.688 32.219 20.609 1 88.25 34 ALA B CA 1
ATOM 3190 C C . ALA B 1 34 ? 6.441 31.938 21.906 1 88.25 34 ALA B C 1
ATOM 3192 O O . ALA B 1 34 ? 6.195 30.922 22.578 1 88.25 34 ALA B O 1
ATOM 3193 N N . LYS B 1 35 ? 7.285 32.781 22.281 1 88.94 35 LYS B N 1
ATOM 3194 C CA . LYS B 1 35 ? 8.062 32.625 23.5 1 88.94 35 LYS B CA 1
ATOM 3195 C C . LYS B 1 35 ? 7.164 32.656 24.734 1 88.94 35 LYS B C 1
ATOM 3197 O O . LYS B 1 35 ? 7.344 31.891 25.672 1 88.94 35 LYS B O 1
ATOM 3202 N N . VAL B 1 36 ? 6.254 33.562 24.672 1 88.69 36 VAL B N 1
ATOM 3203 C CA . VAL B 1 36 ? 5.297 33.656 25.766 1 88.69 36 VAL B CA 1
ATOM 3204 C C . VAL B 1 36 ? 4.484 32.375 25.891 1 88.69 36 VAL B C 1
ATOM 3206 O O . VAL B 1 36 ? 4.281 31.875 26.984 1 88.69 36 VAL B O 1
ATOM 3209 N N . LEU B 1 37 ? 4.098 31.938 24.75 1 92.12 37 LEU B N 1
ATOM 3210 C CA . LEU B 1 37 ? 3.266 30.734 24.719 1 92.12 37 LEU B CA 1
ATOM 3211 C C . LEU B 1 37 ? 4.074 29.5 25.125 1 92.12 37 LEU B C 1
ATOM 3213 O O . LEU B 1 37 ? 3.537 28.562 25.719 1 92.12 37 LEU B O 1
ATOM 3217 N N . GLU B 1 38 ? 5.301 29.453 24.797 1 92.69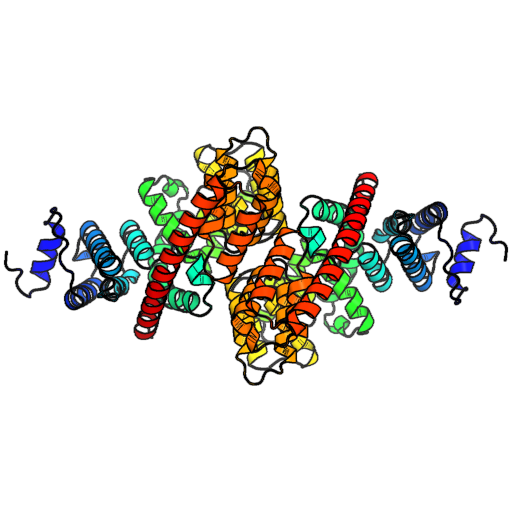 38 GLU B N 1
ATOM 3218 C CA . GLU B 1 38 ? 6.168 28.344 25.188 1 92.69 38 GLU B CA 1
ATOM 3219 C C . GLU B 1 38 ? 6.316 28.281 26.703 1 92.69 38 GLU B C 1
ATOM 3221 O O . GLU B 1 38 ? 6.488 27.188 27.266 1 92.69 38 GLU B O 1
ATOM 3226 N N . ASP B 1 39 ? 6.238 29.422 27.234 1 91.62 39 ASP B N 1
ATOM 3227 C CA . ASP B 1 39 ? 6.324 29.453 28.703 1 91.62 39 ASP B CA 1
ATOM 3228 C C . ASP B 1 39 ? 5.008 29 29.328 1 91.62 39 ASP B C 1
ATOM 3230 O O . ASP B 1 39 ? 5 28.141 30.219 1 91.62 39 ASP B O 1
ATOM 3234 N N . ASP B 1 40 ? 3.922 29.672 28.891 1 93.44 40 ASP B N 1
ATOM 3235 C CA . ASP B 1 40 ? 2.602 29.297 29.391 1 93.44 40 ASP B CA 1
ATOM 3236 C C . ASP B 1 40 ? 1.514 29.656 28.375 1 93.44 40 ASP B C 1
ATOM 3238 O O . ASP B 1 40 ? 1.045 30.797 28.344 1 93.44 40 ASP B O 1
ATOM 3242 N N . PRO B 1 41 ? 1 28.625 27.703 1 93.25 41 PRO B N 1
ATOM 3243 C CA . PRO B 1 41 ? -0.02 28.938 26.703 1 93.25 41 PRO B CA 1
ATOM 3244 C C . PRO B 1 41 ? -1.307 29.484 27.312 1 93.25 41 PRO B C 1
ATOM 3246 O O . PRO B 1 41 ? -2.061 30.188 26.641 1 93.25 41 PRO B O 1
ATOM 3249 N N . LYS B 1 42 ? -1.514 29.297 28.562 1 92 42 LYS B N 1
ATOM 3250 C CA . LYS B 1 42 ? -2.783 29.641 29.188 1 92 42 LYS B CA 1
ATOM 3251 C C . LYS B 1 42 ? -2.879 31.141 29.453 1 92 42 LYS B C 1
ATOM 3253 O O . LYS B 1 42 ? -3.959 31.656 29.734 1 92 42 LYS B O 1
ATOM 3258 N N . VAL B 1 43 ? -1.736 31.797 29.281 1 88.94 43 VAL B N 1
ATOM 3259 C CA . VAL B 1 43 ? -1.738 33.25 29.453 1 88.94 43 VAL B CA 1
ATOM 3260 C C . VAL B 1 43 ? -2.621 33.906 28.375 1 88.94 43 VAL B C 1
ATOM 3262 O O . VAL B 1 43 ? -3.15 35 28.578 1 88.94 43 VAL B O 1
ATOM 3265 N N . ILE B 1 44 ? -2.758 33.188 27.25 1 88.19 44 ILE B N 1
ATOM 3266 C CA . ILE B 1 44 ? -3.623 33.625 26.156 1 88.19 44 ILE B CA 1
ATOM 3267 C C . ILE B 1 44 ? -4.801 32.656 26.016 1 88.19 44 ILE B C 1
ATOM 3269 O O . ILE B 1 44 ? -4.609 31.438 25.922 1 88.19 44 ILE B O 1
ATOM 3273 N N . PRO B 1 45 ? -5.98 33.219 26.062 1 91.44 45 PRO B N 1
ATOM 3274 C CA . PRO B 1 45 ? -7.141 32.312 25.922 1 91.44 45 PRO B CA 1
ATOM 3275 C C . PRO B 1 45 ? -7.102 31.484 24.656 1 91.44 45 PRO B C 1
ATOM 3277 O O . PRO B 1 45 ? -6.539 31.922 23.641 1 91.44 45 PRO B O 1
ATOM 3280 N N . SER B 1 46 ? -7.738 30.359 24.656 1 91.31 46 SER B N 1
ATOM 3281 C CA . SER B 1 46 ? -7.715 29.406 23.547 1 91.31 46 SER B CA 1
ATOM 3282 C C . SER B 1 46 ? -8.25 30.047 22.266 1 91.31 46 SER B C 1
ATOM 3284 O O . SER B 1 46 ? -7.691 29.844 21.188 1 91.31 46 SER B O 1
ATOM 3286 N N . VAL B 1 47 ? -9.359 30.766 22.375 1 90.12 47 VAL B N 1
ATOM 3287 C CA . VAL B 1 47 ? -9.969 31.406 21.219 1 90.12 47 VAL B CA 1
ATOM 3288 C C . VAL B 1 47 ? -8.977 32.375 20.578 1 90.12 47 VAL B C 1
ATOM 3290 O O . VAL B 1 47 ? -8.891 32.438 19.344 1 90.12 47 VAL B O 1
ATOM 3293 N N . SER B 1 48 ? -8.211 33 21.422 1 86.88 48 SER B N 1
ATOM 3294 C CA . SER B 1 48 ? -7.219 33.969 20.922 1 86.88 48 SER B CA 1
ATOM 3295 C C . SER B 1 48 ? -6.035 33.219 20.281 1 86.88 48 SER B C 1
ATOM 3297 O O . SER B 1 48 ? -5.48 33.688 19.281 1 86.88 48 SER B O 1
ATOM 3299 N N . ARG B 1 49 ? -5.625 32.219 20.875 1 91.38 49 ARG B N 1
ATOM 3300 C CA . ARG B 1 49 ? -4.555 31.406 20.281 1 91.38 49 ARG B CA 1
ATOM 3301 C C . ARG B 1 49 ? -4.969 30.875 18.906 1 91.38 49 ARG B C 1
ATOM 3303 O O . ARG B 1 49 ? -4.176 30.891 17.969 1 91.38 49 ARG B O 1
ATOM 3310 N N . LEU B 1 50 ? -6.23 30.469 18.812 1 90.75 50 LEU B N 1
ATOM 3311 C CA . LEU B 1 50 ? -6.793 30 17.547 1 90.75 50 LEU B CA 1
ATOM 3312 C C . LEU B 1 50 ? -6.734 31.094 16.5 1 90.75 50 LEU B C 1
ATOM 3314 O O . LEU B 1 50 ? -6.305 30.859 15.367 1 90.75 50 LEU B O 1
ATOM 3318 N N . GLN B 1 51 ? -7.141 32.219 16.891 1 86 51 GLN B N 1
ATOM 3319 C CA . GLN B 1 51 ? -7.168 33.344 15.977 1 86 51 GLN B CA 1
ATOM 3320 C C . GLN B 1 51 ? -5.758 33.75 15.547 1 86 51 GLN B C 1
ATOM 3322 O O . GLN B 1 51 ? -5.535 34.156 14.406 1 86 51 GLN B O 1
ATOM 3327 N N . LEU B 1 52 ? -4.859 33.719 16.5 1 85.06 52 LEU B N 1
ATOM 3328 C CA . LEU B 1 52 ? -3.471 34.062 16.219 1 85.06 52 LEU B CA 1
ATOM 3329 C C . LEU B 1 52 ? -2.898 33.188 15.117 1 85.06 52 LEU B C 1
ATOM 3331 O O . LEU B 1 52 ? -2.283 33.688 14.172 1 85.06 52 LEU B O 1
ATOM 3335 N N . ILE B 1 53 ? -3.109 31.875 15.203 1 88.06 53 ILE B N 1
ATOM 3336 C CA . ILE B 1 53 ? -2.588 30.938 14.211 1 88.06 53 ILE B CA 1
ATOM 3337 C C . ILE B 1 53 ? -3.303 31.156 12.875 1 88.06 53 ILE B C 1
ATOM 3339 O O . ILE B 1 53 ? -2.666 31.172 11.82 1 88.06 53 ILE B O 1
ATOM 3343 N N . ALA B 1 54 ? -4.574 31.375 12.93 1 85.19 54 ALA B N 1
ATOM 3344 C CA . ALA B 1 54 ? -5.355 31.594 11.719 1 85.19 54 ALA B CA 1
ATOM 3345 C C . ALA B 1 54 ? -4.883 32.844 10.977 1 85.19 54 ALA B C 1
ATOM 3347 O O . ALA B 1 54 ? -4.672 32.812 9.766 1 85.19 54 ALA B O 1
ATOM 3348 N N . ASP B 1 55 ? -4.703 33.875 11.68 1 81.31 55 ASP B N 1
ATOM 3349 C CA . ASP B 1 55 ? -4.281 35.125 11.094 1 81.31 55 ASP B CA 1
ATOM 3350 C C . ASP B 1 55 ? -2.867 35.031 10.523 1 81.31 55 ASP B C 1
ATOM 3352 O O . ASP B 1 55 ? -2.598 35.531 9.422 1 81.31 55 ASP B O 1
ATOM 3356 N N . ALA B 1 56 ? -1.993 34.469 11.328 1 81.12 56 ALA B N 1
ATOM 3357 C CA . ALA B 1 56 ? -0.614 34.312 10.867 1 81.12 56 ALA B CA 1
ATOM 3358 C C . ALA B 1 56 ? -0.543 33.469 9.594 1 81.12 56 ALA B C 1
ATOM 3360 O O . ALA B 1 56 ? 0.271 33.75 8.711 1 81.12 56 ALA B O 1
ATOM 3361 N N . THR B 1 57 ? -1.372 32.469 9.477 1 81.62 57 THR B N 1
ATOM 3362 C CA . THR B 1 57 ? -1.377 31.594 8.312 1 81.62 57 THR B CA 1
ATOM 3363 C C . THR B 1 57 ? -1.963 32.312 7.098 1 81.62 57 THR B C 1
ATOM 3365 O O . THR B 1 57 ? -1.47 32.156 5.98 1 81.62 57 THR B O 1
ATOM 3368 N N . HIS B 1 58 ? -2.979 32.969 7.277 1 75.25 58 HIS B N 1
ATOM 3369 C CA . HIS B 1 58 ? -3.621 33.719 6.188 1 75.25 58 HIS B CA 1
ATOM 3370 C C . HIS B 1 58 ? -2.658 34.719 5.547 1 75.25 58 HIS B C 1
ATOM 3372 O O . HIS B 1 58 ? -2.613 34.844 4.32 1 75.25 58 HIS B O 1
ATOM 3378 N N . LEU B 1 59 ? -1.909 35.312 6.277 1 65.25 59 LEU B N 1
ATOM 3379 C CA . LEU B 1 59 ? -0.978 36.344 5.777 1 65.25 59 LEU B CA 1
ATOM 3380 C C . LEU B 1 59 ? 0.149 35.688 4.984 1 65.25 59 LEU B C 1
ATOM 3382 O O . LEU B 1 59 ? 0.592 36.219 3.969 1 65.25 59 LEU B O 1
ATOM 3386 N N . THR B 1 60 ? 0.595 34.5 5.473 1 65.31 60 THR B N 1
ATOM 3387 C CA . THR B 1 60 ? 1.686 33.812 4.812 1 65.31 60 THR B CA 1
ATOM 3388 C C . THR B 1 60 ? 1.239 33.281 3.453 1 65.31 60 THR B C 1
ATOM 3390 O O . THR B 1 60 ? 1.967 33.375 2.467 1 65.31 60 THR B O 1
ATOM 3393 N N . TRP B 1 61 ? 0.077 32.75 3.408 1 63.75 61 TRP B N 1
ATOM 3394 C CA . TRP B 1 61 ? -0.408 32.156 2.176 1 63.75 61 TRP B CA 1
ATOM 3395 C C . TRP B 1 61 ? -0.778 33.219 1.148 1 63.75 61 TRP B C 1
ATOM 3397 O O . TRP B 1 61 ? -0.604 33 -0.056 1 63.75 61 TRP B O 1
ATOM 3407 N N . LEU B 1 62 ? -1.308 34.344 1.644 1 56.53 62 LEU B N 1
ATOM 3408 C CA . LEU B 1 62 ? -1.722 35.406 0.744 1 56.53 62 LEU B CA 1
ATOM 3409 C C . LEU B 1 62 ? -0.512 36.156 0.198 1 56.53 62 LEU B C 1
ATOM 3411 O O . LEU B 1 62 ? -0.475 36.5 -0.984 1 56.53 62 LEU B O 1
ATOM 3415 N N . ASN B 1 63 ? 0.324 36.5 1.051 1 55.28 63 ASN B N 1
ATOM 3416 C CA . ASN B 1 63 ? 1.335 37.469 0.612 1 55.28 63 ASN B CA 1
ATOM 3417 C C . ASN B 1 63 ? 2.646 36.781 0.26 1 55.28 63 ASN B C 1
ATOM 3419 O O . ASN B 1 63 ? 3.598 37.406 -0.182 1 55.28 63 ASN B O 1
ATOM 3423 N N . HIS B 1 64 ? 2.623 35.469 0.261 1 56.69 64 HIS B N 1
ATOM 3424 C CA . HIS B 1 64 ? 3.83 34.719 -0.015 1 56.69 64 HIS B CA 1
ATOM 3425 C C . HIS B 1 64 ? 5.027 35.281 0.745 1 56.69 64 HIS B C 1
ATOM 3427 O O . HIS B 1 64 ? 6.16 35.188 0.261 1 56.69 64 HIS B O 1
ATOM 3433 N N . THR B 1 65 ? 4.727 36.312 1.609 1 54.75 65 THR B N 1
ATOM 3434 C CA . THR B 1 65 ? 5.801 36.875 2.418 1 54.75 65 THR B CA 1
ATOM 3435 C C . THR B 1 65 ? 5.645 36.469 3.881 1 54.75 65 THR B C 1
ATOM 3437 O O . THR B 1 65 ? 4.535 36.188 4.34 1 54.75 65 THR B O 1
ATOM 3440 N N . GLY B 1 66 ? 6.777 36.219 4.539 1 59.53 66 GLY B N 1
ATOM 3441 C CA . GLY B 1 66 ? 6.801 36 5.98 1 59.53 66 GLY B CA 1
ATOM 3442 C C . GLY B 1 66 ? 6.406 34.594 6.398 1 59.53 66 GLY B C 1
ATOM 3443 O O . GLY B 1 66 ? 5.656 34.438 7.355 1 59.53 66 GLY B O 1
ATOM 3444 N N . TYR B 1 67 ? 6.836 33.656 5.66 1 65.5 67 TYR B N 1
ATOM 3445 C CA . TYR B 1 67 ? 6.453 32.25 5.758 1 65.5 67 TYR B CA 1
ATOM 3446 C C . TYR B 1 67 ? 6.828 31.672 7.121 1 65.5 67 TYR B C 1
ATOM 3448 O O . TYR B 1 67 ? 6.27 30.656 7.547 1 65.5 67 TYR B O 1
ATOM 3456 N N . GLU B 1 68 ? 7.418 32.531 7.848 1 77.31 68 GLU B N 1
ATOM 3457 C CA . GLU B 1 68 ? 7.957 31.922 9.062 1 77.31 68 GLU B CA 1
ATOM 3458 C C . GLU B 1 68 ? 7.055 32.188 10.258 1 77.31 68 GLU B C 1
ATOM 3460 O O . GLU B 1 68 ? 7.109 31.469 11.258 1 77.31 68 GLU B O 1
ATOM 3465 N N . ALA B 1 69 ? 6.184 33.188 10.148 1 77.94 69 ALA B N 1
ATOM 3466 C CA . ALA B 1 69 ? 5.422 33.656 11.312 1 77.94 69 ALA B CA 1
ATOM 3467 C C . ALA B 1 69 ? 4.566 32.531 11.883 1 77.94 69 ALA B C 1
ATOM 3469 O O . ALA B 1 69 ? 4.652 32.188 13.07 1 77.94 69 ALA B O 1
ATOM 3470 N N . PRO B 1 70 ? 3.814 31.891 11.039 1 82.69 70 PRO B N 1
ATOM 3471 C CA . PRO B 1 70 ? 3.004 30.812 11.609 1 82.69 70 PRO B CA 1
ATOM 3472 C C . PRO B 1 70 ? 3.852 29.656 12.156 1 82.69 70 PRO B C 1
ATOM 3474 O O . PRO B 1 70 ? 3.443 28.984 13.102 1 82.69 70 PRO B O 1
ATOM 3477 N N . LEU B 1 71 ? 4.969 29.531 11.656 1 88.75 71 LEU B N 1
ATOM 3478 C CA . LEU B 1 71 ? 5.824 28.422 12.047 1 88.75 71 LEU B CA 1
ATOM 3479 C C . LEU B 1 71 ? 6.383 28.625 13.445 1 88.75 71 LEU B C 1
ATOM 3481 O O . LEU B 1 71 ? 6.52 27.672 14.211 1 88.75 71 LEU B O 1
ATOM 3485 N N . TYR B 1 72 ? 6.613 29.875 13.82 1 88.19 72 TYR B N 1
ATOM 3486 C CA . TYR B 1 72 ? 7.07 30.156 15.18 1 88.19 72 TYR B CA 1
ATOM 3487 C C . TYR B 1 72 ? 6.008 29.781 16.203 1 88.19 72 TYR B C 1
ATOM 3489 O O . TYR B 1 72 ? 6.332 29.328 17.312 1 88.19 72 TYR B O 1
ATOM 3497 N N . LEU B 1 73 ? 4.824 29.891 15.781 1 89.81 73 LEU B N 1
ATOM 3498 C CA . LEU B 1 73 ? 3.715 29.641 16.688 1 89.81 73 LEU B CA 1
ATOM 3499 C C . LEU B 1 73 ? 3.51 28.141 16.891 1 89.81 73 LEU B C 1
ATOM 3501 O O . LEU B 1 73 ? 2.729 27.719 17.75 1 89.81 73 LEU B O 1
ATOM 3505 N N . THR B 1 74 ? 4.199 27.344 16.156 1 92.94 74 THR B N 1
ATOM 3506 C CA . THR B 1 74 ? 4.066 25.906 16.312 1 92.94 74 THR B CA 1
ATOM 3507 C C . THR B 1 74 ? 5.016 25.406 17.406 1 92.94 74 THR B C 1
ATOM 3509 O O . THR B 1 74 ? 4.883 24.266 17.875 1 92.94 74 THR B O 1
ATOM 3512 N N . LYS B 1 75 ? 5.875 26.188 17.859 1 92.69 75 LYS B N 1
ATOM 3513 C CA . LYS B 1 75 ? 6.91 25.781 18.797 1 92.69 75 LYS B CA 1
ATOM 3514 C C . LYS B 1 75 ? 6.305 25.406 20.141 1 92.69 75 LYS B C 1
ATOM 3516 O O . LYS B 1 75 ? 6.82 24.531 20.844 1 92.69 75 LYS B O 1
ATOM 3521 N N . TYR B 1 76 ? 5.176 25.984 20.5 1 94.62 76 TYR B N 1
ATOM 3522 C CA . TYR B 1 76 ? 4.645 25.766 21.844 1 94.62 76 TYR B CA 1
ATOM 3523 C C . TYR B 1 76 ? 3.627 24.625 21.844 1 94.62 76 TYR B C 1
ATOM 3525 O O . TYR B 1 76 ? 3.064 24.297 22.891 1 94.62 76 TYR B O 1
ATOM 3533 N N . LEU B 1 77 ? 3.455 24 20.734 1 96.19 77 LEU B N 1
ATOM 3534 C CA . LEU B 1 77 ? 2.334 23.078 20.547 1 96.19 77 LEU B CA 1
ATOM 3535 C C . LEU B 1 77 ? 2.432 21.891 21.484 1 96.19 77 LEU B C 1
ATOM 3537 O O . LEU B 1 77 ? 1.428 21.25 21.781 1 96.19 77 LEU B O 1
ATOM 3541 N N . ALA B 1 78 ? 3.535 21.578 22.016 1 95.75 78 ALA B N 1
ATOM 3542 C CA . ALA B 1 78 ? 3.695 20.469 22.953 1 95.75 78 ALA B CA 1
ATOM 3543 C C . ALA B 1 78 ? 2.889 20.719 24.234 1 95.75 78 ALA B C 1
ATOM 3545 O O . ALA B 1 78 ? 2.508 19.766 24.922 1 95.75 78 ALA B O 1
ATOM 3546 N N . LYS B 1 79 ? 2.596 22 24.469 1 96.44 79 LYS B N 1
ATOM 3547 C CA . LYS B 1 79 ? 1.882 22.359 25.688 1 96.44 79 LYS B CA 1
ATOM 3548 C C . LYS B 1 79 ? 0.437 22.75 25.375 1 96.44 79 LYS B C 1
ATOM 3550 O O . LYS B 1 79 ? -0.317 23.109 26.281 1 96.44 79 LYS B O 1
ATOM 3555 N N . GLU B 1 80 ? 0.045 22.766 24.109 1 97.19 80 GLU B N 1
ATOM 3556 C CA . GLU B 1 80 ? -1.322 23.094 23.719 1 97.19 80 GLU B CA 1
ATOM 3557 C C . GLU B 1 80 ? -2.27 21.922 23.984 1 97.19 80 GLU B C 1
ATOM 3559 O O . GLU B 1 80 ? -2.049 20.812 23.484 1 97.19 80 GLU B O 1
ATOM 3564 N N . ASP B 1 81 ? -3.344 22.156 24.703 1 94.75 81 ASP B N 1
ATOM 3565 C CA . ASP B 1 81 ? -4.234 21.062 25.062 1 94.75 81 ASP B CA 1
ATOM 3566 C C . ASP B 1 81 ? -5.621 21.266 24.453 1 94.75 81 ASP B C 1
ATOM 3568 O O . ASP B 1 81 ? -6.547 20.5 24.75 1 94.75 81 ASP B O 1
ATOM 3572 N N . ASP B 1 82 ? -5.809 22.328 23.703 1 94.88 82 ASP B N 1
ATOM 3573 C CA . ASP B 1 82 ? -7.066 22.562 22.984 1 94.88 82 ASP B CA 1
ATOM 3574 C C . ASP B 1 82 ? -7.043 21.906 21.609 1 94.88 82 ASP B C 1
ATOM 3576 O O . ASP B 1 82 ? -6.266 22.312 20.734 1 94.88 82 ASP B O 1
ATOM 3580 N N . PRO B 1 83 ? -7.945 20.969 21.391 1 94.25 83 PRO B N 1
ATOM 3581 C CA . PRO B 1 83 ? -7.918 20.25 20.125 1 94.25 83 PRO B CA 1
ATOM 3582 C C . PRO B 1 83 ? -8.258 21.156 18.922 1 94.25 83 PRO B C 1
ATOM 3584 O O . PRO B 1 83 ? -7.758 20.922 17.828 1 94.25 83 PRO B O 1
ATOM 3587 N N . THR B 1 84 ? -9.016 22.172 19.156 1 93.44 84 THR B N 1
ATOM 3588 C CA . THR B 1 84 ? -9.383 23.078 18.062 1 93.44 84 THR B CA 1
ATOM 3589 C C . THR B 1 84 ? -8.164 23.875 17.609 1 93.44 84 THR B C 1
ATOM 3591 O O . THR B 1 84 ? -7.988 24.109 16.406 1 93.44 84 THR B O 1
ATOM 3594 N N . VAL B 1 85 ? -7.387 24.312 18.547 1 94.62 85 VAL B N 1
ATOM 3595 C CA . VAL B 1 85 ? -6.164 25.047 18.219 1 94.62 85 VAL B CA 1
ATOM 3596 C C . VAL B 1 85 ? -5.207 24.125 17.453 1 94.62 85 VAL B C 1
ATOM 3598 O O . VAL B 1 85 ? -4.582 24.547 16.484 1 94.62 85 VAL B O 1
ATOM 3601 N N . TRP B 1 86 ? -5.152 22.891 17.859 1 95.38 86 TRP B N 1
ATOM 3602 C CA . TRP B 1 86 ? -4.312 21.906 17.188 1 95.38 86 TRP B CA 1
ATOM 3603 C C . TRP B 1 86 ? -4.758 21.719 15.734 1 95.38 86 TRP B C 1
ATOM 3605 O O . TRP B 1 86 ? -3.928 21.656 14.828 1 95.38 86 TRP B O 1
ATOM 3615 N N . THR B 1 87 ? -6.039 21.625 15.555 1 93.06 87 THR B N 1
ATOM 3616 C CA . THR B 1 87 ? -6.562 21.469 14.203 1 93.06 87 THR B CA 1
ATOM 3617 C C . THR B 1 87 ? -6.148 22.641 13.312 1 93.06 87 THR B C 1
ATOM 3619 O O . THR B 1 87 ? -5.727 22.438 12.172 1 93.06 87 THR B O 1
ATOM 3622 N N . MET B 1 88 ? -6.258 23.766 13.867 1 91.25 88 MET B N 1
ATOM 3623 C CA . MET B 1 88 ? -5.855 24.969 13.133 1 91.25 88 MET B CA 1
ATOM 3624 C C . MET B 1 88 ? -4.363 24.938 12.805 1 91.25 88 MET B C 1
ATOM 3626 O O . MET B 1 88 ? -3.959 25.281 11.695 1 91.25 88 MET B O 1
ATOM 3630 N N . ALA B 1 89 ? -3.551 24.578 13.734 1 93 89 ALA B N 1
ATOM 3631 C CA . ALA B 1 89 ? -2.104 24.5 13.539 1 93 89 ALA B CA 1
ATOM 3632 C C . ALA B 1 89 ? -1.742 23.469 12.477 1 93 89 ALA B C 1
ATOM 3634 O O . ALA B 1 89 ? -0.891 23.719 11.625 1 93 89 ALA B O 1
ATOM 3635 N N . LEU B 1 90 ? -2.406 22.297 12.5 1 92.69 90 LEU B N 1
ATOM 3636 C CA . LEU B 1 90 ? -2.15 21.25 11.516 1 92.69 90 LEU B CA 1
ATOM 3637 C C . LEU B 1 90 ? -2.533 21.703 10.117 1 92.69 90 LEU B C 1
ATOM 3639 O O . LEU B 1 90 ? -1.811 21.438 9.148 1 92.69 90 LEU B O 1
ATOM 3643 N N . ASP B 1 91 ? -3.562 22.375 10.039 1 87.62 91 ASP B N 1
ATOM 3644 C CA . ASP B 1 91 ? -3.986 22.922 8.758 1 87.62 91 ASP B CA 1
ATOM 3645 C C . ASP B 1 91 ? -2.986 23.969 8.242 1 87.62 91 ASP B C 1
ATOM 3647 O O . ASP B 1 91 ? -2.674 24 7.055 1 87.62 91 ASP B O 1
ATOM 3651 N N . ALA B 1 92 ? -2.555 24.781 9.125 1 83.5 92 ALA B N 1
ATOM 3652 C CA . ALA B 1 92 ? -1.59 25.828 8.781 1 83.5 92 ALA B CA 1
ATOM 3653 C C . ALA B 1 92 ? -0.294 25.219 8.25 1 83.5 92 ALA B C 1
ATOM 3655 O O . ALA B 1 92 ? 0.354 25.797 7.375 1 83.5 92 ALA B O 1
ATOM 3656 N N . LEU B 1 93 ? 0.049 24.062 8.75 1 85.81 93 LEU B N 1
ATOM 3657 C CA . LEU B 1 93 ? 1.271 23.375 8.336 1 85.81 93 LEU B CA 1
ATOM 3658 C C . LEU B 1 93 ? 1.038 22.562 7.074 1 85.81 93 LEU B C 1
ATOM 3660 O O . LEU B 1 93 ? 1.974 21.969 6.531 1 85.81 93 LEU B O 1
ATOM 3664 N N . GLY B 1 94 ? -0.179 22.5 6.582 1 81.94 94 GLY B N 1
ATOM 3665 C CA . GLY B 1 94 ? -0.489 21.781 5.355 1 81.94 94 GLY B CA 1
ATOM 3666 C C . GLY B 1 94 ? -0.462 20.281 5.516 1 81.94 94 GLY B C 1
ATOM 3667 O O . GLY B 1 94 ? -0.174 19.547 4.562 1 81.94 94 GLY B O 1
ATOM 3668 N N . ILE B 1 95 ? -0.764 19.75 6.695 1 84.62 95 ILE B N 1
ATOM 3669 C CA . ILE B 1 95 ? -0.71 18.312 6.98 1 84.62 95 ILE B CA 1
ATOM 3670 C C . ILE B 1 95 ? -1.765 17.578 6.156 1 84.62 95 ILE B C 1
ATOM 3672 O O . ILE B 1 95 ? -1.606 16.406 5.84 1 84.62 95 ILE B O 1
ATOM 3676 N N . SER B 1 96 ? -2.773 18.375 5.777 1 76.81 96 SER B N 1
ATOM 3677 C CA . SER B 1 96 ? -3.834 17.781 4.961 1 76.81 96 SER B CA 1
ATOM 3678 C C . SER B 1 96 ? -3.346 17.5 3.545 1 76.81 96 SER B C 1
ATOM 3680 O O . SER B 1 96 ? -3.994 16.766 2.799 1 76.81 96 SER B O 1
ATOM 3682 N N . ASN B 1 97 ? -2.244 18.078 3.184 1 73.62 97 ASN B N 1
ATOM 3683 C CA . ASN B 1 97 ? -1.667 17.828 1.864 1 73.62 97 ASN B CA 1
ATOM 3684 C C . ASN B 1 97 ? -0.722 16.641 1.875 1 73.62 97 ASN B C 1
ATOM 3686 O O . ASN B 1 97 ? 0.419 16.734 1.42 1 73.62 97 ASN B O 1
ATOM 3690 N N . ARG B 1 98 ? -1.236 15.562 2.17 1 72.25 98 ARG B N 1
ATOM 3691 C CA . ARG B 1 98 ? -0.451 14.352 2.381 1 72.25 98 ARG B CA 1
ATOM 3692 C C . ARG B 1 98 ? 0.222 13.906 1.089 1 72.25 98 ARG B C 1
ATOM 3694 O O . ARG B 1 98 ? 1.361 13.438 1.106 1 72.25 98 ARG B O 1
ATOM 3701 N N . GLY B 1 99 ? -0.45 14.117 0.055 1 72.38 99 GLY B N 1
ATOM 3702 C CA . GLY B 1 99 ? 0.116 13.695 -1.216 1 72.38 99 GLY B CA 1
ATOM 3703 C C . GLY B 1 99 ? 1.449 14.352 -1.523 1 72.38 99 GLY B C 1
ATOM 3704 O O . GLY B 1 99 ? 2.391 13.68 -1.956 1 72.38 99 GLY B O 1
ATOM 3705 N N . PHE B 1 100 ? 1.572 15.594 -1.16 1 73.12 100 PHE B N 1
ATOM 3706 C CA . PHE B 1 100 ? 2.812 16.312 -1.409 1 73.12 100 PHE B CA 1
ATOM 3707 C C . PHE B 1 100 ? 3.881 15.922 -0.396 1 73.12 100 PHE B C 1
ATOM 3709 O O . PHE B 1 100 ? 5.047 15.75 -0.751 1 73.12 100 PHE B O 1
ATOM 3716 N N . LEU B 1 101 ? 3.428 15.789 0.716 1 78.25 101 LEU B N 1
ATOM 3717 C CA . LEU B 1 101 ? 4.375 15.484 1.786 1 78.25 101 LEU B CA 1
ATOM 3718 C C . LEU B 1 101 ? 5 14.109 1.586 1 78.25 101 LEU B C 1
ATOM 3720 O O . LEU B 1 101 ? 6.176 13.906 1.891 1 78.25 101 LEU B O 1
ATOM 3724 N N . LEU B 1 102 ? 4.254 13.227 1.003 1 74.81 102 LEU B N 1
ATOM 3725 C CA . LEU B 1 102 ? 4.711 11.844 0.871 1 74.81 102 LEU B CA 1
ATOM 3726 C C . LEU B 1 102 ? 5.586 11.68 -0.366 1 74.81 102 LEU B C 1
ATOM 3728 O O . LEU B 1 102 ? 6.398 10.758 -0.435 1 74.81 102 LEU B O 1
ATOM 3732 N N . ARG B 1 103 ? 5.426 12.477 -1.237 1 69.38 103 ARG B N 1
ATOM 3733 C CA . ARG B 1 103 ? 6.137 12.32 -2.504 1 69.38 103 ARG B CA 1
ATOM 3734 C C . ARG B 1 103 ? 7.605 12.711 -2.361 1 69.38 103 ARG B C 1
ATOM 3736 O O . ARG B 1 103 ? 8.477 12.109 -2.994 1 69.38 103 ARG B O 1
ATOM 3743 N N . ASP B 1 104 ? 7.715 13.703 -1.58 1 70.31 104 ASP B N 1
ATOM 3744 C CA . ASP B 1 104 ? 9.102 14.117 -1.351 1 70.31 104 ASP B CA 1
ATOM 3745 C C . ASP B 1 104 ? 9.711 13.359 -0.177 1 70.31 104 ASP B C 1
ATOM 3747 O O . ASP B 1 104 ? 9.227 13.453 0.952 1 70.31 104 ASP B O 1
ATOM 3751 N N . PRO B 1 105 ? 10.719 12.562 -0.54 1 74 105 PRO B N 1
ATOM 3752 C CA . PRO B 1 105 ? 11.305 11.719 0.5 1 74 105 PRO B CA 1
ATOM 3753 C C . PRO B 1 105 ? 11.844 12.516 1.682 1 74 105 PRO B C 1
ATOM 3755 O O . PRO B 1 105 ? 12.086 11.961 2.754 1 74 105 PRO B O 1
ATOM 3758 N N . GLU B 1 106 ? 11.992 13.773 1.498 1 77.31 106 GLU B N 1
ATOM 3759 C CA . GLU B 1 106 ? 12.609 14.57 2.559 1 77.31 106 GLU B CA 1
ATOM 3760 C C . GLU B 1 106 ? 11.555 15.336 3.352 1 77.31 106 GLU B C 1
ATOM 3762 O O . GLU B 1 106 ? 11.789 15.695 4.508 1 77.31 106 GLU B O 1
ATOM 3767 N N . LEU B 1 107 ? 10.469 15.555 2.773 1 85.25 107 LEU B N 1
ATOM 3768 C CA . LEU B 1 107 ? 9.508 16.453 3.402 1 85.25 107 LEU B CA 1
ATOM 3769 C C . LEU B 1 107 ? 8.82 15.758 4.578 1 85.25 107 LEU B C 1
ATOM 3771 O O . LEU B 1 107 ? 8.883 16.25 5.711 1 85.25 107 LEU B O 1
ATOM 3775 N N . PHE B 1 108 ? 8.359 14.57 4.355 1 89.06 108 PHE B N 1
ATOM 3776 C CA . PHE B 1 108 ? 7.559 13.875 5.359 1 89.06 108 PHE B CA 1
ATOM 3777 C C . PHE B 1 108 ? 8.398 13.555 6.59 1 89.06 108 PHE B C 1
ATOM 3779 O O . PHE B 1 108 ? 7.984 13.828 7.719 1 89.06 108 PHE B O 1
ATOM 3786 N N . PRO B 1 109 ? 9.625 13.062 6.398 1 89.62 109 PRO B N 1
ATOM 3787 C CA . PRO B 1 109 ? 10.406 12.727 7.586 1 89.62 109 PRO B CA 1
ATOM 3788 C C . PRO B 1 109 ? 10.695 13.945 8.469 1 89.62 109 PRO B C 1
ATOM 3790 O O . PRO B 1 109 ? 10.711 13.828 9.695 1 89.62 109 PRO B O 1
ATOM 3793 N N . VAL B 1 110 ? 10.906 15.062 7.863 1 91.88 110 VAL B N 1
ATOM 3794 C CA . VAL B 1 110 ? 11.219 16.266 8.617 1 91.88 110 VAL B CA 1
ATOM 3795 C C . VAL B 1 110 ? 9.984 16.734 9.391 1 91.88 110 VAL B C 1
ATOM 3797 O O . VAL B 1 110 ? 10.078 17.062 10.578 1 91.88 110 VAL B O 1
ATOM 3800 N N . VAL B 1 111 ? 8.883 16.766 8.727 1 92.62 111 VAL B N 1
ATOM 3801 C CA . VAL B 1 111 ? 7.641 17.188 9.375 1 92.62 111 VAL B CA 1
ATOM 3802 C C . VAL B 1 111 ? 7.316 16.234 10.523 1 92.62 111 VAL B C 1
ATOM 3804 O O . VAL B 1 111 ? 6.961 16.672 11.617 1 92.62 111 VAL B O 1
ATOM 3807 N N . LYS B 1 112 ? 7.457 14.977 10.25 1 92.88 112 LYS B N 1
ATOM 3808 C CA . LYS B 1 112 ? 7.215 13.945 11.258 1 92.88 112 LYS B CA 1
ATOM 3809 C C . LYS B 1 112 ? 8.102 14.148 12.484 1 92.88 112 LYS B C 1
ATOM 3811 O O . LYS B 1 112 ? 7.613 14.164 13.609 1 92.88 112 LYS B O 1
ATOM 3816 N N . GLN B 1 113 ? 9.336 14.305 12.281 1 93.44 113 GLN B N 1
ATOM 3817 C CA . GLN B 1 113 ? 10.289 14.469 13.367 1 93.44 113 GLN B CA 1
ATOM 3818 C C . GLN B 1 113 ? 9.977 15.703 14.203 1 93.44 113 GLN B C 1
ATOM 3820 O O . GLN B 1 113 ? 10.133 15.695 15.422 1 93.44 113 GLN B O 1
ATOM 3825 N N . TYR B 1 114 ? 9.523 16.688 13.586 1 94.69 114 TYR B N 1
ATOM 3826 C CA . TYR B 1 114 ? 9.258 17.969 14.25 1 94.69 114 TYR B CA 1
ATOM 3827 C C . TYR B 1 114 ? 7.961 17.906 15.047 1 94.69 114 TYR B C 1
ATOM 3829 O O . TYR B 1 114 ? 7.902 18.375 16.188 1 94.69 114 TYR B O 1
ATOM 3837 N N . LEU B 1 115 ? 6.965 17.328 14.477 1 95.31 115 LEU B N 1
ATOM 3838 C CA . LEU B 1 115 ? 5.621 17.453 15.039 1 95.31 115 LEU B CA 1
ATOM 3839 C C . LEU B 1 115 ? 5.332 16.312 16.016 1 95.31 115 LEU B C 1
ATOM 3841 O O . LEU B 1 115 ? 4.508 16.453 16.906 1 95.31 115 LEU B O 1
ATOM 3845 N N . LEU B 1 116 ? 5.98 15.172 15.875 1 95.88 116 LEU B N 1
ATOM 3846 C CA . LEU B 1 116 ? 5.66 13.984 16.656 1 95.88 116 LEU B CA 1
ATOM 3847 C C . LEU B 1 116 ? 5.836 14.266 18.156 1 95.88 116 LEU B C 1
ATOM 3849 O O . LEU B 1 116 ? 4.93 14 18.953 1 95.88 116 LEU B O 1
ATOM 3853 N N . PRO B 1 117 ? 6.961 14.859 18.578 1 95.5 117 PRO B N 1
ATOM 3854 C CA . PRO B 1 117 ? 7.102 15.141 20 1 95.5 117 PRO B CA 1
ATOM 3855 C C . PRO B 1 117 ? 6.066 16.141 20.516 1 95.5 117 PRO B C 1
ATOM 3857 O O . PRO B 1 117 ? 5.73 16.141 21.703 1 95.5 117 PRO B O 1
ATOM 3860 N N . ARG B 1 118 ? 5.586 16.938 19.672 1 96.5 118 ARG B N 1
ATOM 3861 C CA . ARG B 1 118 ? 4.66 18 20.047 1 96.5 118 ARG B CA 1
ATOM 3862 C C . ARG B 1 118 ? 3.232 17.469 20.141 1 96.5 118 ARG B C 1
ATOM 3864 O O . ARG B 1 118 ? 2.463 17.891 21 1 96.5 118 ARG B O 1
ATOM 3871 N N . ILE B 1 119 ? 2.912 16.531 19.312 1 97.44 119 ILE B N 1
ATOM 3872 C CA . ILE B 1 119 ? 1.534 16.047 19.266 1 97.44 119 ILE B CA 1
ATOM 3873 C C . ILE B 1 119 ? 1.333 14.953 20.312 1 97.44 119 ILE B C 1
ATOM 3875 O O . ILE B 1 119 ? 0.198 14.625 20.672 1 97.44 119 ILE B O 1
ATOM 3879 N N . ARG B 1 120 ? 2.334 14.336 20.812 1 97.38 120 ARG B N 1
ATOM 3880 C CA . ARG B 1 120 ? 2.311 13.172 21.703 1 97.38 120 ARG B CA 1
ATOM 3881 C C . ARG B 1 120 ? 1.5 13.453 22.953 1 97.38 120 ARG B C 1
ATOM 3883 O O . ARG B 1 120 ? 0.639 12.664 23.344 1 97.38 120 ARG B O 1
ATOM 3890 N N . PRO B 1 121 ? 1.73 14.633 23.609 1 97.56 121 PRO B N 1
ATOM 3891 C CA . PRO B 1 121 ? 1.006 14.852 24.859 1 97.56 121 PRO B CA 1
ATOM 3892 C C . PRO B 1 121 ? -0.509 14.891 24.672 1 97.56 121 PRO B C 1
ATOM 3894 O O . PRO B 1 121 ? -1.246 14.234 25.406 1 97.56 121 PRO B O 1
ATOM 3897 N N . ILE B 1 122 ? -0.975 15.656 23.734 1 97 122 ILE B N 1
ATOM 3898 C CA . ILE B 1 122 ? -2.418 15.766 23.547 1 97 122 ILE B CA 1
ATOM 3899 C C . ILE B 1 122 ? -2.98 14.445 23.031 1 97 122 ILE B C 1
ATOM 3901 O O . ILE B 1 122 ? -4.094 14.055 23.406 1 97 122 ILE B O 1
ATOM 3905 N N . PHE B 1 123 ? -2.291 13.766 22.25 1 97.06 123 PHE B N 1
ATOM 3906 C CA . PHE B 1 123 ? -2.713 12.453 21.797 1 97.06 123 PHE B CA 1
ATOM 3907 C C . PHE B 1 123 ? -2.939 11.516 22.969 1 97.06 123 PHE B C 1
ATOM 3909 O O . PHE B 1 123 ? -3.98 10.859 23.062 1 97.06 123 PHE B O 1
ATOM 3916 N N . HIS B 1 124 ? -1.958 11.422 23.844 1 97 124 HIS B N 1
ATOM 3917 C CA . HIS B 1 124 ? -2.047 10.484 24.969 1 97 124 HIS B CA 1
ATOM 3918 C C . HIS B 1 124 ? -3.223 10.828 25.875 1 97 124 HIS B C 1
ATOM 3920 O O . HIS B 1 124 ? -3.869 9.93 26.422 1 97 124 HIS B O 1
ATOM 3926 N N . TYR B 1 125 ? -3.455 12.094 25.953 1 93.69 125 TYR B N 1
ATOM 3927 C CA . TYR B 1 125 ? -4.609 12.5 26.75 1 93.69 125 TYR B CA 1
ATOM 3928 C C . TYR B 1 125 ? -5.891 11.883 26.203 1 93.69 125 TYR B C 1
ATOM 3930 O O . TYR B 1 125 ? -6.637 11.227 26.938 1 93.69 125 TYR B O 1
ATOM 3938 N N . TYR B 1 126 ? -6.074 12.023 24.953 1 91.69 126 TYR B N 1
ATOM 3939 C CA . TYR B 1 126 ? -7.324 11.555 24.359 1 91.69 126 TYR B CA 1
ATOM 3940 C C . TYR B 1 126 ? -7.309 10.039 24.188 1 91.69 126 TYR B C 1
ATOM 3942 O O . TYR B 1 126 ? -8.344 9.383 24.297 1 91.69 126 TYR B O 1
ATOM 3950 N N . ALA B 1 127 ? -6.176 9.461 23.859 1 92.62 127 ALA B N 1
ATOM 3951 C CA . ALA B 1 127 ? -6.066 8.008 23.781 1 92.62 127 ALA B CA 1
ATOM 3952 C C . ALA B 1 127 ? -6.48 7.359 25.109 1 92.62 127 ALA B C 1
ATOM 3954 O O . ALA B 1 127 ? -7.207 6.363 25.109 1 92.62 127 ALA B O 1
ATOM 3955 N N . ASN B 1 128 ? -6.016 7.961 26.188 1 91.31 128 ASN B N 1
ATOM 3956 C CA . ASN B 1 128 ? -6.383 7.457 27.5 1 91.31 128 ASN B CA 1
ATOM 3957 C C . ASN B 1 128 ? -7.879 7.625 27.766 1 91.31 128 ASN B C 1
ATOM 3959 O O . ASN B 1 128 ? -8.508 6.758 28.375 1 91.31 128 ASN B O 1
ATOM 3963 N N . LEU B 1 129 ? -8.359 8.695 27.312 1 88.19 129 LEU B N 1
ATOM 3964 C CA . LEU B 1 129 ? -9.797 8.93 27.453 1 88.19 129 LEU B CA 1
ATOM 3965 C C . LEU B 1 129 ? -10.594 7.879 26.688 1 88.19 129 LEU B C 1
ATOM 3967 O O . LEU B 1 129 ? -11.625 7.402 27.172 1 88.19 129 LEU B O 1
ATOM 3971 N N . PHE B 1 130 ? -10.156 7.516 25.516 1 85.75 130 PHE B N 1
ATOM 3972 C CA . PHE B 1 130 ? -10.828 6.5 24.703 1 85.75 130 PHE B CA 1
ATOM 3973 C C . PHE B 1 130 ? -10.789 5.148 25.406 1 85.75 130 PHE B C 1
ATOM 3975 O O . PHE B 1 130 ? -11.773 4.402 25.375 1 85.75 130 PHE B O 1
ATOM 3982 N N . ARG B 1 131 ? -9.719 4.863 26.016 1 85.31 131 ARG B N 1
ATOM 3983 C CA . ARG B 1 131 ? -9.562 3.58 26.688 1 85.31 131 ARG B CA 1
ATOM 3984 C C . ARG B 1 131 ? -10.469 3.496 27.922 1 85.31 131 ARG B C 1
ATOM 3986 O O . ARG B 1 131 ? -11.062 2.451 28.188 1 85.31 131 ARG B O 1
ATOM 3993 N N . GLU B 1 132 ? -10.516 4.559 28.625 1 83.62 132 GLU B N 1
ATOM 3994 C CA . GLU B 1 132 ? -11.234 4.578 29.891 1 83.62 132 GLU B CA 1
ATOM 3995 C C . GLU B 1 132 ? -12.742 4.691 29.672 1 83.62 132 GLU B C 1
ATOM 3997 O O . GLU B 1 132 ? -13.531 4.105 30.406 1 83.62 132 GLU B O 1
ATOM 4002 N N . SER B 1 133 ? -13.141 5.543 28.75 1 76.44 133 SER B N 1
ATOM 4003 C CA . SER B 1 133 ? -14.57 5.789 28.547 1 76.44 133 SER B CA 1
ATOM 4004 C C . SER B 1 133 ? -14.922 5.887 27.078 1 76.44 133 SER B C 1
ATOM 4006 O O . SER B 1 133 ? -14.984 6.988 26.516 1 76.44 133 SER B O 1
ATOM 4008 N N . PRO B 1 134 ? -15.211 4.758 26.578 1 64.19 134 PRO B N 1
ATOM 4009 C CA . PRO B 1 134 ? -15.562 4.852 25.156 1 64.19 134 PRO B CA 1
ATOM 4010 C C . PRO B 1 134 ? -16.781 5.73 24.906 1 64.19 134 PRO B C 1
ATOM 4012 O O . PRO B 1 134 ? -16.953 6.273 23.812 1 64.19 134 PRO B O 1
ATOM 4015 N N . GLU B 1 135 ? -17.578 5.965 26 1 62.75 135 GLU B N 1
ATOM 4016 C CA . GLU B 1 135 ? -18.734 6.836 25.922 1 62.75 135 GLU B CA 1
ATOM 4017 C C . GLU B 1 135 ? -18.328 8.297 25.797 1 62.75 135 GLU B C 1
ATOM 4019 O O . GLU B 1 135 ? -19.125 9.141 25.375 1 62.75 135 GLU B O 1
ATOM 4024 N N . ALA B 1 136 ? -17.234 8.5 26.344 1 58.56 136 ALA B N 1
ATOM 4025 C CA . ALA B 1 136 ? -16.719 9.859 26.25 1 58.56 136 ALA B CA 1
ATOM 4026 C C . ALA B 1 136 ? -16.75 10.359 24.797 1 58.56 136 ALA B C 1
ATOM 4028 O O . ALA B 1 136 ? -16.672 11.562 24.547 1 58.56 136 ALA B O 1
ATOM 4029 N N . LEU B 1 137 ? -16.969 9.336 23.906 1 59.5 137 LEU B N 1
ATOM 4030 C CA . LEU B 1 137 ? -17.125 9.594 22.469 1 59.5 137 LEU B CA 1
ATOM 4031 C C . LEU B 1 137 ? -18.406 10.391 22.203 1 59.5 137 LEU B C 1
ATOM 4033 O O . LEU B 1 137 ? -18.594 10.898 21.094 1 59.5 137 LEU B O 1
ATOM 4037 N N . GLN B 1 138 ? -19.156 10.352 23.25 1 59.53 138 GLN B N 1
ATOM 4038 C CA . GLN B 1 138 ? -20.391 11.117 23.109 1 59.53 138 GLN B CA 1
ATOM 4039 C C . GLN B 1 138 ? -20.141 12.609 23.281 1 59.53 138 GLN B C 1
ATOM 4041 O O . GLN B 1 138 ? -21.078 13.383 23.469 1 59.53 138 GLN B O 1
ATOM 4046 N N . MET B 1 139 ? -19 12.898 23.047 1 59.91 139 MET B N 1
ATOM 4047 C CA . MET B 1 139 ? -18.547 14.281 23.125 1 59.91 139 MET B CA 1
ATOM 4048 C C . MET B 1 139 ? -19.141 15.117 22 1 59.91 139 MET B C 1
ATOM 4050 O O . MET B 1 139 ? -19.734 14.57 21.062 1 59.91 139 MET B O 1
ATOM 4054 N N . ASN B 1 140 ? -19.188 16.375 22.172 1 67.62 140 ASN B N 1
ATOM 4055 C CA . ASN B 1 140 ? -19.562 17.359 21.156 1 67.62 140 ASN B CA 1
ATOM 4056 C C . ASN B 1 140 ? -18.953 17.031 19.797 1 67.62 140 ASN B C 1
ATOM 4058 O O . ASN B 1 140 ? -17.75 16.797 19.688 1 67.62 140 ASN B O 1
ATOM 4062 N N . PRO B 1 141 ? -19.844 16.828 18.875 1 71.5 141 PRO B N 1
ATOM 4063 C CA . PRO B 1 141 ? -19.391 16.422 17.547 1 71.5 141 PRO B CA 1
ATOM 4064 C C . PRO B 1 141 ? -18.234 17.281 17.031 1 71.5 141 PRO B C 1
ATOM 4066 O O . PRO B 1 141 ? -17.391 16.797 16.297 1 71.5 141 PRO B O 1
ATOM 4069 N N . TYR B 1 142 ? -18.25 18.516 17.438 1 71.25 142 TYR B N 1
ATOM 4070 C CA . TYR B 1 142 ? -17.203 19.406 16.969 1 71.25 142 TYR B CA 1
ATOM 4071 C C . TYR B 1 142 ? -15.844 19.031 17.562 1 71.25 142 TYR B C 1
ATOM 4073 O O . TYR B 1 142 ? -14.828 19.078 16.875 1 71.25 142 TYR B O 1
ATOM 4081 N N . ILE B 1 143 ? -15.914 18.641 18.688 1 81.31 143 ILE B N 1
ATOM 4082 C CA . ILE B 1 143 ? -14.664 18.297 19.359 1 81.31 143 ILE B CA 1
ATOM 4083 C C . ILE B 1 143 ? -14.156 16.953 18.859 1 81.31 143 ILE B C 1
ATOM 4085 O O . ILE B 1 143 ? -12.945 16.734 18.766 1 81.31 143 ILE B O 1
ATOM 4089 N N . ILE B 1 144 ? -15.102 16.234 18.359 1 85.12 144 ILE B N 1
ATOM 4090 C CA . ILE B 1 144 ? -14.734 14.898 17.891 1 85.12 144 ILE B CA 1
ATOM 4091 C C . ILE B 1 144 ? -13.93 15.008 16.594 1 85.12 144 ILE B C 1
ATOM 4093 O O . ILE B 1 144 ? -12.984 14.258 16.391 1 85.12 144 ILE B O 1
ATOM 4097 N N . HIS B 1 145 ? -14.375 15.945 15.797 1 88.31 145 HIS B N 1
ATOM 4098 C CA . HIS B 1 145 ? -13.664 16.172 14.547 1 88.31 145 HIS B CA 1
ATOM 4099 C C . HIS B 1 145 ? -12.211 16.562 14.805 1 88.31 145 HIS B C 1
ATOM 4101 O O . HIS B 1 145 ? -11.305 16.047 14.141 1 88.31 145 HIS B O 1
ATOM 4107 N N . ASP B 1 146 ? -12.039 17.453 15.789 1 92.38 146 ASP B N 1
ATOM 4108 C CA . ASP B 1 146 ? -10.695 17.922 16.125 1 92.38 146 ASP B CA 1
ATOM 4109 C C . ASP B 1 146 ? -9.859 16.797 16.719 1 92.38 146 ASP B C 1
ATOM 4111 O O . ASP B 1 146 ? -8.68 16.641 16.375 1 92.38 146 ASP B O 1
ATOM 4115 N N . ILE B 1 147 ? -10.484 16.047 17.516 1 92.38 147 ILE B N 1
ATOM 4116 C CA . ILE B 1 147 ? -9.805 14.922 18.156 1 92.38 147 ILE B CA 1
ATOM 4117 C C . ILE B 1 147 ? -9.391 13.906 17.094 1 92.38 147 ILE B C 1
ATOM 4119 O O . ILE B 1 147 ? -8.273 13.391 17.109 1 92.38 147 ILE B O 1
ATOM 4123 N N . GLU B 1 148 ? -10.266 13.664 16.125 1 91.81 148 GLU B N 1
ATOM 4124 C CA . GLU B 1 148 ? -9.969 12.742 15.023 1 91.81 148 GLU B CA 1
ATOM 4125 C C . GLU B 1 148 ? -8.766 13.211 14.219 1 91.81 148 GLU B C 1
ATOM 4127 O O . GLU B 1 148 ? -7.945 12.398 13.781 1 91.81 148 GLU B O 1
ATOM 4132 N N . GLY B 1 149 ? -8.727 14.523 14.031 1 93.12 149 GLY B N 1
ATOM 4133 C CA . GLY B 1 149 ? -7.586 15.07 13.32 1 93.12 149 GLY B CA 1
ATOM 4134 C C . GLY B 1 149 ? -6.266 14.812 14.023 1 93.12 149 GLY B C 1
ATOM 4135 O O . GLY B 1 149 ? -5.27 14.477 13.375 1 93.12 149 GLY B O 1
ATOM 4136 N N . ILE B 1 150 ? -6.273 14.938 15.305 1 95.31 150 ILE B N 1
ATOM 4137 C CA . ILE B 1 150 ? -5.082 14.719 16.125 1 95.31 150 ILE B CA 1
ATOM 4138 C C . ILE B 1 150 ? -4.695 13.242 16.078 1 95.31 150 ILE B C 1
ATOM 4140 O O . ILE B 1 150 ? -3.531 12.906 15.852 1 95.31 150 ILE B O 1
ATOM 4144 N N . LEU B 1 151 ? -5.695 12.398 16.234 1 95.56 151 LEU B N 1
ATOM 4145 C CA . LEU B 1 151 ? -5.445 10.961 16.203 1 95.56 151 LEU B CA 1
ATOM 4146 C C . LEU B 1 151 ? -4.922 10.531 14.836 1 95.56 151 LEU B C 1
ATOM 4148 O O . LEU B 1 151 ? -3.947 9.781 14.75 1 95.56 151 LEU B O 1
ATOM 4152 N N . ARG B 1 152 ? -5.504 11.031 13.82 1 95 152 ARG B N 1
ATOM 4153 C CA . ARG B 1 152 ? -5.117 10.688 12.453 1 95 152 ARG B CA 1
ATOM 4154 C C . ARG B 1 152 ? -3.674 11.094 12.172 1 95 152 ARG B C 1
ATOM 4156 O O . ARG B 1 152 ? -2.916 10.32 11.578 1 95 152 ARG B O 1
ATOM 4163 N N . THR B 1 153 ? -3.34 12.234 12.602 1 96.19 153 THR B N 1
ATOM 4164 C CA . THR B 1 153 ? -1.983 12.727 12.383 1 96.19 153 THR B CA 1
ATOM 4165 C C . THR B 1 153 ? -0.972 11.891 13.156 1 96.19 153 THR B C 1
ATOM 4167 O O . THR B 1 153 ? 0.071 11.516 12.617 1 96.19 153 THR B O 1
ATOM 4170 N N . ALA B 1 154 ? -1.287 11.586 14.414 1 96.94 154 ALA B N 1
ATOM 4171 C CA . ALA B 1 154 ? -0.395 10.773 15.234 1 96.94 154 ALA B CA 1
ATOM 4172 C C . ALA B 1 154 ? -0.191 9.391 14.625 1 96.94 154 ALA B C 1
ATOM 4174 O O . ALA B 1 154 ? 0.938 8.898 14.555 1 96.94 154 ALA B O 1
ATOM 4175 N N . CYS B 1 155 ? -1.257 8.781 14.164 1 96.25 155 CYS B N 1
ATOM 4176 C CA . CYS B 1 155 ? -1.173 7.465 13.547 1 96.25 155 CYS B CA 1
ATOM 4177 C C . CYS B 1 155 ? -0.434 7.527 12.219 1 96.25 155 CYS B C 1
ATOM 4179 O O . CYS B 1 155 ? 0.369 6.645 11.906 1 96.25 155 CYS B O 1
ATOM 4181 N N . TRP B 1 156 ? -0.684 8.531 11.477 1 93.5 156 TRP B N 1
ATOM 4182 C CA . TRP B 1 156 ? -0.018 8.695 10.195 1 93.5 156 TRP B CA 1
ATOM 4183 C C . TRP B 1 156 ? 1.492 8.812 10.367 1 93.5 156 TRP B C 1
ATOM 4185 O O . TRP B 1 156 ? 2.26 8.273 9.57 1 93.5 156 TRP B O 1
ATOM 4195 N N . PHE B 1 157 ? 1.892 9.461 11.453 1 94.25 157 PHE B N 1
ATOM 4196 C CA . PHE B 1 157 ? 3.311 9.625 11.742 1 94.25 157 PHE B CA 1
ATOM 4197 C C . PHE B 1 157 ? 3.914 8.312 12.242 1 94.25 157 PHE B C 1
ATOM 4199 O O . PHE B 1 157 ? 5.133 8.203 12.391 1 94.25 157 PHE B O 1
ATOM 4206 N N . GLY B 1 158 ? 3.117 7.34 12.508 1 93.12 158 GLY B N 1
ATOM 4207 C CA . GLY B 1 158 ? 3.621 6.043 12.93 1 93.12 158 GLY B CA 1
ATOM 4208 C C . GLY B 1 158 ? 3.84 5.945 14.43 1 93.12 158 GLY B C 1
ATOM 4209 O O . GLY B 1 158 ? 4.625 5.117 14.891 1 93.12 158 GLY B O 1
ATOM 4210 N N . LEU B 1 159 ? 3.199 6.852 15.164 1 96.38 159 LEU B N 1
ATOM 4211 C CA . LEU B 1 159 ? 3.293 6.734 16.609 1 96.38 159 LEU B CA 1
ATOM 4212 C C . LEU B 1 159 ? 2.799 5.371 17.078 1 96.38 159 LEU B C 1
ATOM 4214 O O . LEU B 1 159 ? 1.616 5.051 16.938 1 96.38 159 LEU B O 1
ATOM 4218 N N . ARG B 1 160 ? 3.621 4.594 17.703 1 94.69 160 ARG B N 1
ATOM 4219 C CA . ARG B 1 160 ? 3.326 3.213 18.062 1 94.69 160 ARG B CA 1
ATOM 4220 C C . ARG B 1 160 ? 2.105 3.139 18.984 1 94.69 160 ARG B C 1
ATOM 4222 O O . ARG B 1 160 ? 1.262 2.254 18.828 1 94.69 160 ARG B O 1
ATOM 4229 N N . ASP B 1 161 ? 2.012 4.059 19.875 1 96.5 161 ASP B N 1
ATOM 4230 C CA . ASP B 1 161 ? 0.889 4.059 20.797 1 96.5 161 ASP B CA 1
ATOM 4231 C C . ASP B 1 161 ? -0.438 4.223 20.062 1 96.5 161 ASP B C 1
ATOM 4233 O O . ASP B 1 161 ? -1.461 3.68 20.484 1 96.5 161 ASP B O 1
ATOM 4237 N N . CYS B 1 162 ? -0.388 5.023 19.094 1 97.44 162 CYS B N 1
ATOM 4238 C CA . CYS B 1 162 ? -1.604 5.223 18.312 1 97.44 162 CYS B CA 1
ATOM 4239 C C . CYS B 1 162 ? -1.966 3.965 17.531 1 97.44 162 CYS B C 1
ATOM 4241 O O . CYS B 1 162 ? -3.127 3.553 17.516 1 97.44 162 CYS B O 1
ATOM 4243 N N . LEU B 1 163 ? -0.991 3.381 16.922 1 96.69 163 LEU B N 1
ATOM 4244 C CA . LEU B 1 163 ? -1.201 2.152 16.156 1 96.69 163 LEU B CA 1
ATOM 4245 C C . LEU B 1 163 ? -1.678 1.025 17.062 1 96.69 163 LEU B C 1
ATOM 4247 O O . LEU B 1 163 ? -2.584 0.271 16.703 1 96.69 163 LEU B O 1
ATOM 4251 N N . ASP B 1 164 ? -1.12 0.954 18.234 1 95.56 164 ASP B N 1
ATOM 4252 C CA . ASP B 1 164 ? -1.548 -0.033 19.219 1 95.56 164 ASP B CA 1
ATOM 4253 C C . ASP B 1 164 ? -2.996 0.204 19.641 1 95.56 164 ASP B C 1
ATOM 4255 O O . ASP B 1 164 ? -3.762 -0.748 19.812 1 95.56 164 ASP B O 1
ATOM 4259 N N . LEU B 1 165 ? -3.336 1.464 19.859 1 95.31 165 LEU B N 1
ATOM 4260 C CA . LEU B 1 165 ? -4.703 1.811 20.234 1 95.31 165 LEU B CA 1
ATOM 4261 C C . LEU B 1 165 ? -5.695 1.293 19.188 1 95.31 165 LEU B C 1
ATOM 4263 O O . LEU B 1 165 ? -6.707 0.679 19.547 1 95.31 165 LEU B O 1
ATOM 4267 N N . ALA B 1 166 ? -5.402 1.537 17.938 1 95.81 166 ALA B N 1
ATOM 4268 C CA . ALA B 1 166 ? -6.266 1.084 16.844 1 95.81 166 ALA B CA 1
ATOM 4269 C C . ALA B 1 166 ? -6.387 -0.437 16.844 1 95.81 166 ALA B C 1
ATOM 4271 O O . ALA B 1 166 ? -7.492 -0.976 16.734 1 95.81 166 ALA B O 1
ATOM 4272 N N . SER B 1 167 ? -5.254 -1.123 16.953 1 94.25 167 SER B N 1
ATOM 4273 C CA . SER B 1 167 ? -5.242 -2.582 16.953 1 94.25 167 SER B CA 1
ATOM 4274 C C . SER B 1 167 ? -6.016 -3.146 18.141 1 94.25 167 SER B C 1
ATOM 4276 O O . SER B 1 167 ? -6.719 -4.148 18 1 94.25 167 SER B O 1
ATOM 4278 N N . GLU B 1 168 ? -5.871 -2.535 19.281 1 92.81 168 GLU B N 1
ATOM 4279 C CA . GLU B 1 168 ? -6.555 -2.965 20.484 1 92.81 168 GLU B CA 1
ATOM 4280 C C . GLU B 1 168 ? -8.07 -2.922 20.312 1 92.81 168 GLU B C 1
ATOM 4282 O O . GLU B 1 168 ? -8.766 -3.898 20.609 1 92.81 168 GLU B O 1
ATOM 4287 N N . PHE B 1 169 ? -8.562 -1.809 19.891 1 91.5 169 PHE B N 1
ATOM 4288 C CA . PHE B 1 169 ? -10.008 -1.663 19.703 1 91.5 169 PHE B CA 1
ATOM 4289 C C . PHE B 1 169 ? -10.516 -2.617 18.641 1 91.5 169 PHE B C 1
ATOM 4291 O O . PHE B 1 169 ? -11.555 -3.256 18.797 1 91.5 169 PHE B O 1
ATOM 4298 N N . PHE B 1 170 ? -9.797 -2.715 17.578 1 93.31 170 PHE B N 1
ATOM 4299 C CA . PHE B 1 170 ? -10.25 -3.562 16.484 1 93.31 170 PHE B CA 1
ATOM 4300 C C . PHE B 1 170 ? -10.281 -5.027 16.906 1 93.31 170 PHE B C 1
ATOM 4302 O O . PHE B 1 170 ? -11.203 -5.762 16.547 1 93.31 170 PHE B O 1
ATOM 4309 N N . ASN B 1 171 ? -9.234 -5.441 17.594 1 92.25 171 ASN B N 1
ATOM 4310 C CA . ASN B 1 171 ? -9.211 -6.801 18.125 1 92.25 171 ASN B CA 1
ATOM 4311 C C . ASN B 1 171 ? -10.406 -7.07 19.031 1 92.25 171 ASN B C 1
ATOM 4313 O O . ASN B 1 171 ? -11 -8.148 18.984 1 92.25 171 ASN B O 1
ATOM 4317 N N . LYS B 1 172 ? -10.758 -6.125 19.828 1 90.56 172 LYS B N 1
ATOM 4318 C CA . LYS B 1 172 ? -11.93 -6.25 20.703 1 90.56 172 LYS B CA 1
ATOM 4319 C C . LYS B 1 172 ? -13.211 -6.371 19.891 1 90.56 172 LYS B C 1
ATOM 4321 O O . LYS B 1 172 ? -14.086 -7.176 20.203 1 90.56 172 LYS B O 1
ATOM 4326 N N . TRP B 1 173 ? -13.359 -5.555 18.875 1 90.25 173 TRP B N 1
ATOM 4327 C CA . TRP B 1 173 ? -14.539 -5.598 18.016 1 90.25 173 TRP B CA 1
ATOM 4328 C C . TRP B 1 173 ? -14.688 -6.961 17.359 1 90.25 173 TRP B C 1
ATOM 4330 O O . TRP B 1 173 ? -15.797 -7.484 17.234 1 90.25 173 TRP B O 1
ATOM 4340 N N . MET B 1 174 ? -13.641 -7.5 16.938 1 92.19 174 MET B N 1
ATOM 4341 C CA . MET B 1 174 ? -13.672 -8.75 16.188 1 92.19 174 MET B CA 1
ATOM 4342 C C . MET B 1 174 ? -13.914 -9.938 17.109 1 92.19 174 MET B C 1
ATOM 4344 O O . MET B 1 174 ? -14.523 -10.93 16.703 1 92.19 174 MET B O 1
ATOM 4348 N N . ASN B 1 175 ? -13.398 -9.922 18.297 1 89.5 175 ASN B N 1
ATOM 4349 C CA . ASN B 1 175 ? -13.43 -11.094 19.156 1 89.5 175 ASN B CA 1
ATOM 4350 C C . ASN B 1 175 ? -14.578 -11.016 20.156 1 89.5 175 ASN B C 1
ATOM 4352 O O . ASN B 1 175 ? -14.93 -12.016 20.797 1 89.5 175 ASN B O 1
ATOM 4356 N N . ASN B 1 176 ? -15.047 -9.859 20.422 1 77.69 176 ASN B N 1
ATOM 4357 C CA . ASN B 1 176 ? -16.094 -9.75 21.422 1 77.69 176 ASN B CA 1
ATOM 4358 C C . ASN B 1 176 ? -17.438 -9.375 20.797 1 77.69 176 ASN B C 1
ATOM 4360 O O . ASN B 1 176 ? -17.5 -8.484 19.938 1 77.69 176 ASN B O 1
ATOM 4364 N N . SER B 1 177 ? -18.375 -10.164 21.047 1 65.56 177 SER B N 1
ATOM 4365 C CA . SER B 1 177 ? -19.703 -9.898 20.516 1 65.56 177 SER B CA 1
ATOM 4366 C C . SER B 1 177 ? -20.359 -8.719 21.219 1 65.56 177 SER B C 1
ATOM 4368 O O . SER B 1 177 ? -21.188 -8.016 20.641 1 65.56 177 SER B O 1
ATOM 4370 N N . LYS B 1 178 ? -20.141 -8.539 22.5 1 66.75 178 LYS B N 1
ATOM 4371 C CA . LYS B 1 178 ? -20.719 -7.406 23.219 1 66.75 178 LYS B CA 1
ATOM 4372 C C . LYS B 1 178 ? -19.781 -6.207 23.188 1 66.75 178 LYS B C 1
ATOM 4374 O O . LYS B 1 178 ? -18.766 -6.191 23.891 1 66.75 178 LYS B O 1
ATOM 4379 N N . HIS B 1 179 ? -19.984 -5.477 22 1 61.5 179 HIS B N 1
ATOM 4380 C CA . HIS B 1 179 ? -19.062 -4.375 21.766 1 61.5 179 HIS B CA 1
ATOM 4381 C C . HIS B 1 179 ? -19.203 -3.303 22.844 1 61.5 179 HIS B C 1
ATOM 4383 O O . HIS B 1 179 ? -20.266 -2.705 23 1 61.5 179 HIS B O 1
ATOM 4389 N N . GLU B 1 180 ? -18.156 -3.164 23.688 1 67.38 180 GLU B N 1
ATOM 4390 C CA . GLU B 1 180 ? -18.141 -2.074 24.672 1 67.38 180 GLU B CA 1
ATOM 4391 C C . GLU B 1 180 ? -18.25 -0.718 23.969 1 67.38 180 GLU B C 1
ATOM 4393 O O . GLU B 1 180 ? -18.875 0.204 24.5 1 67.38 180 GLU B O 1
ATOM 4398 N N . ALA B 1 181 ? -17.656 -0.612 22.812 1 76.94 181 ALA B N 1
ATOM 4399 C CA . ALA B 1 181 ? -17.766 0.565 21.953 1 76.94 181 ALA B CA 1
ATOM 4400 C C . ALA B 1 181 ? -18.344 0.199 20.594 1 76.94 181 ALA B C 1
ATOM 4402 O O . ALA B 1 181 ? -18.047 -0.866 20.047 1 76.94 181 ALA B O 1
ATOM 4403 N N . PRO B 1 182 ? -19.141 1.068 20.188 1 83.69 182 PRO B N 1
ATOM 4404 C CA . PRO B 1 182 ? -19.688 0.76 18.859 1 83.69 182 PRO B CA 1
ATOM 4405 C C . PRO B 1 182 ? -18.594 0.581 17.797 1 83.69 182 PRO B C 1
ATOM 4407 O O . PRO B 1 182 ? -17.578 1.275 17.844 1 83.69 182 PRO B O 1
ATOM 4410 N N . VAL B 1 183 ? -18.844 -0.278 16.984 1 87.94 183 VAL B N 1
ATOM 4411 C CA . VAL B 1 183 ? -17.875 -0.533 15.906 1 87.94 183 VAL B CA 1
ATOM 4412 C C . VAL B 1 183 ? -17.688 0.731 15.07 1 87.94 183 VAL B C 1
ATOM 4414 O O . VAL B 1 183 ? -18.672 1.364 14.664 1 87.94 183 VAL B O 1
ATOM 4417 N N . CYS B 1 184 ? -16.438 1.142 14.969 1 90.06 184 CYS B N 1
ATOM 4418 C CA . CYS B 1 184 ? -16.031 2.289 14.164 1 90.06 184 CYS B CA 1
ATOM 4419 C C . CYS B 1 184 ? -16.609 3.582 14.727 1 90.06 184 CYS B C 1
ATOM 4421 O O . CYS B 1 184 ? -17.078 4.434 13.977 1 90.06 184 CYS B O 1
ATOM 4423 N N . PHE B 1 185 ? -16.641 3.727 16.016 1 87.56 185 PHE B N 1
ATOM 4424 C CA . PHE B 1 185 ? -17.016 4.984 16.656 1 87.56 185 PHE B CA 1
ATOM 4425 C C . PHE B 1 185 ? -16.031 6.09 16.297 1 87.56 185 PHE B C 1
ATOM 4427 O O . PHE B 1 185 ? -16.391 7.27 16.297 1 87.56 185 PHE B O 1
ATOM 4434 N N . SER B 1 186 ? -14.914 5.75 16.047 1 90.69 186 SER B N 1
ATOM 4435 C CA . SER B 1 186 ? -13.859 6.645 15.586 1 90.69 186 SER B CA 1
ATOM 4436 C C . SER B 1 186 ? -13.398 6.273 14.18 1 90.69 186 SER B C 1
ATOM 4438 O O . SER B 1 186 ? -12.961 5.145 13.945 1 90.69 186 SER B O 1
ATOM 4440 N N . SER B 1 187 ? -13.445 7.211 13.32 1 92.56 187 SER B N 1
ATOM 4441 C CA . SER B 1 187 ? -13.039 6.969 11.938 1 92.56 187 SER B CA 1
ATOM 4442 C C . SER B 1 187 ? -11.555 6.625 11.844 1 92.56 187 SER B C 1
ATOM 4444 O O . SER B 1 187 ? -11.164 5.762 11.062 1 92.56 187 SER B O 1
ATOM 4446 N N . THR B 1 188 ? -10.75 7.242 12.711 1 95 188 THR B N 1
ATOM 4447 C CA . THR B 1 188 ? -9.312 7.031 12.68 1 95 188 THR B CA 1
ATOM 4448 C C . THR B 1 188 ? -8.953 5.648 13.219 1 95 188 THR B C 1
ATOM 4450 O O . THR B 1 188 ? -8.172 4.922 12.609 1 95 188 THR B O 1
ATOM 4453 N N . ILE B 1 189 ? -9.562 5.312 14.336 1 93.75 189 ILE B N 1
ATOM 4454 C CA . ILE B 1 189 ? -9.281 4.016 14.938 1 93.75 189 ILE B CA 1
ATOM 4455 C C . ILE B 1 189 ? -9.711 2.902 13.984 1 93.75 189 ILE B C 1
ATOM 4457 O O . ILE B 1 189 ? -8.977 1.931 13.789 1 93.75 189 ILE B O 1
ATOM 4461 N N . CYS B 1 190 ? -10.812 3.105 13.406 1 95.31 190 CYS B N 1
ATOM 4462 C CA . CYS B 1 190 ? -11.32 2.109 12.469 1 95.31 190 CYS B CA 1
ATOM 4463 C C . CYS B 1 190 ? -10.43 2.021 11.234 1 95.31 190 CYS B C 1
ATOM 4465 O O . CYS B 1 190 ? -10.109 0.926 10.773 1 95.31 190 CYS B O 1
ATOM 4467 N N . CYS B 1 191 ? -10.031 3.129 10.703 1 97.31 191 CYS B N 1
ATOM 4468 C CA . CYS B 1 191 ? -9.164 3.193 9.531 1 97.31 191 CYS B CA 1
ATOM 4469 C C . CYS B 1 191 ? -7.848 2.477 9.781 1 97.31 191 CYS B C 1
ATOM 4471 O O . CYS B 1 191 ? -7.43 1.631 8.992 1 97.31 191 CYS B O 1
ATOM 4473 N N . TYR B 1 192 ? -7.234 2.748 10.859 1 97.12 192 TYR B N 1
ATOM 4474 C CA . TYR B 1 192 ? -5.93 2.156 11.125 1 97.12 192 TYR B CA 1
ATOM 4475 C C . TYR B 1 192 ? -6.07 0.72 11.617 1 97.12 192 TYR B C 1
ATOM 4477 O O . TYR B 1 192 ? -5.133 -0.072 11.516 1 97.12 192 TYR B O 1
ATOM 4485 N N . GLY B 1 193 ? -7.246 0.37 12.156 1 96 193 GLY B N 1
ATOM 4486 C CA . GLY B 1 193 ? -7.516 -1.039 12.398 1 96 193 GLY B CA 1
ATOM 4487 C C . GLY B 1 193 ? -7.477 -1.875 11.133 1 96 193 GLY B C 1
ATOM 4488 O O . GLY B 1 193 ? -6.918 -2.973 11.125 1 96 193 GLY B O 1
ATOM 4489 N N . VAL B 1 194 ? -8.008 -1.315 10.078 1 97.12 194 VAL B N 1
ATOM 4490 C CA . VAL B 1 194 ? -8.039 -1.995 8.789 1 97.12 194 VAL B CA 1
ATOM 4491 C C . VAL B 1 194 ? -6.66 -1.917 8.133 1 97.12 194 VAL B C 1
ATOM 4493 O O . VAL B 1 194 ? -6.172 -2.904 7.574 1 97.12 194 VAL B O 1
ATOM 4496 N N . SER B 1 195 ? -6.066 -0.766 8.219 1 96.31 195 SER B N 1
ATOM 4497 C CA . SER B 1 195 ? -4.773 -0.519 7.59 1 96.31 195 SER B CA 1
ATOM 4498 C C . SER B 1 195 ? -3.709 -1.475 8.125 1 96.31 195 SER B C 1
ATOM 4500 O O . SER B 1 195 ? -2.85 -1.936 7.371 1 96.31 195 SER B O 1
ATOM 4502 N N . LEU B 1 196 ? -3.754 -1.775 9.383 1 94.06 196 LEU B N 1
ATOM 4503 C CA . LEU B 1 196 ? -2.738 -2.598 10.039 1 94.06 196 LEU B CA 1
ATOM 4504 C C . LEU B 1 196 ? -3.068 -4.078 9.898 1 94.06 196 LEU B C 1
ATOM 4506 O O . LEU B 1 196 ? -2.219 -4.934 10.148 1 94.06 196 LEU B O 1
ATOM 4510 N N . GLY B 1 197 ? -4.246 -4.312 9.445 1 92.5 197 GLY B N 1
ATOM 4511 C CA . GLY B 1 197 ? -4.684 -5.695 9.352 1 92.5 197 GLY B CA 1
ATOM 4512 C C . GLY B 1 197 ? -4.539 -6.277 7.957 1 92.5 197 GLY B C 1
ATOM 4513 O O . GLY B 1 197 ? -3.809 -5.73 7.125 1 92.5 197 GLY B O 1
ATOM 4514 N N . ASN B 1 198 ? -5.066 -7.461 7.844 1 92.62 198 ASN B N 1
ATOM 4515 C CA . ASN B 1 198 ? -5.098 -8.172 6.57 1 92.62 198 ASN B CA 1
ATOM 4516 C C . ASN B 1 198 ? -6.527 -8.375 6.074 1 92.62 198 ASN B C 1
ATOM 4518 O O . ASN B 1 198 ? -7.406 -7.555 6.352 1 92.62 198 ASN B O 1
ATOM 4522 N N . GLU B 1 199 ? -6.707 -9.328 5.246 1 93.38 199 GLU B N 1
ATOM 4523 C CA . GLU B 1 199 ? -8.008 -9.578 4.629 1 93.38 199 GLU B CA 1
ATOM 4524 C C . GLU B 1 199 ? -9.078 -9.852 5.68 1 93.38 199 GLU B C 1
ATOM 4526 O O . GLU B 1 199 ? -10.227 -9.438 5.523 1 93.38 199 GLU B O 1
ATOM 4531 N N . GLU B 1 200 ? -8.719 -10.484 6.734 1 93.5 200 GLU B N 1
ATOM 4532 C CA . GLU B 1 200 ? -9.688 -10.844 7.77 1 93.5 200 GLU B CA 1
ATOM 4533 C C . GLU B 1 200 ? -10.312 -9.609 8.398 1 93.5 200 GLU B C 1
ATOM 4535 O O . GLU B 1 200 ? -11.523 -9.555 8.609 1 93.5 200 GLU B O 1
ATOM 4540 N N . GLU B 1 201 ? -9.547 -8.641 8.773 1 95 201 GLU B N 1
ATOM 4541 C CA . GLU B 1 201 ? -10.047 -7.402 9.367 1 95 201 GLU B CA 1
ATOM 4542 C C . GLU B 1 201 ? -10.945 -6.648 8.391 1 95 201 GLU B C 1
ATOM 4544 O O . GLU B 1 201 ? -11.992 -6.121 8.781 1 95 201 GLU B O 1
ATOM 4549 N N . TRP B 1 202 ? -10.562 -6.633 7.145 1 96.56 202 TRP B N 1
ATOM 4550 C CA . TRP B 1 202 ? -11.344 -5.961 6.109 1 96.56 202 TRP B CA 1
ATOM 4551 C C . TRP B 1 202 ? -12.695 -6.637 5.918 1 96.56 202 TRP B C 1
ATOM 4553 O O . TRP B 1 202 ? -13.727 -5.965 5.844 1 96.56 202 TRP B O 1
ATOM 4563 N N . GLU B 1 203 ? -12.625 -8.008 5.902 1 95.44 203 GLU B N 1
ATOM 4564 C CA . GLU B 1 203 ? -13.859 -8.773 5.734 1 95.44 203 GLU B CA 1
ATOM 4565 C C . GLU B 1 203 ? -14.812 -8.547 6.902 1 95.44 203 GLU B C 1
ATOM 4567 O O . GLU B 1 203 ? -16.031 -8.523 6.723 1 95.44 203 GLU B O 1
ATOM 4572 N N . PHE B 1 204 ? -14.312 -8.438 8.039 1 94.75 204 PHE B N 1
ATOM 4573 C CA . PHE B 1 204 ? -15.117 -8.164 9.219 1 94.75 204 PHE B CA 1
ATOM 4574 C C . PHE B 1 204 ? -15.945 -6.895 9.023 1 94.75 204 PHE B C 1
ATOM 4576 O O . PHE B 1 204 ? -17.172 -6.914 9.203 1 94.75 204 PHE B O 1
ATOM 4583 N N . LEU B 1 205 ? -15.328 -5.789 8.625 1 94.94 205 LEU B N 1
ATOM 4584 C CA . LEU B 1 205 ? -16.031 -4.523 8.43 1 94.94 205 LEU B CA 1
ATOM 4585 C C . LEU B 1 205 ? -16.953 -4.598 7.211 1 94.94 205 LEU B C 1
ATOM 4587 O O . LEU B 1 205 ? -18.047 -4.027 7.223 1 94.94 205 LEU B O 1
ATOM 4591 N N . TRP B 1 206 ? -16.484 -5.254 6.168 1 94.38 206 TRP B N 1
ATOM 4592 C CA . TRP B 1 206 ? -17.281 -5.387 4.953 1 94.38 206 TRP B CA 1
ATOM 4593 C C . TRP B 1 206 ? -18.609 -6.078 5.246 1 94.38 206 TRP B C 1
ATOM 4595 O O . TRP B 1 206 ? -19.656 -5.652 4.758 1 94.38 206 TRP B O 1
ATOM 4605 N N . ASN B 1 207 ? -18.531 -7.133 6.055 1 92.81 207 ASN B N 1
ATOM 4606 C CA . ASN B 1 207 ? -19.734 -7.852 6.434 1 92.81 207 ASN B CA 1
ATOM 4607 C C . ASN B 1 207 ? -20.703 -6.965 7.215 1 92.81 207 ASN B C 1
ATOM 4609 O O . ASN B 1 207 ? -21.906 -7.016 7.004 1 92.81 207 ASN B O 1
ATOM 4613 N N . ILE B 1 208 ? -20.219 -6.211 8.078 1 90.81 208 ILE B N 1
ATOM 4614 C CA . ILE B 1 208 ? -21.031 -5.281 8.844 1 90.81 208 ILE B CA 1
ATOM 4615 C C . ILE B 1 208 ? -21.672 -4.258 7.898 1 90.81 208 ILE B C 1
ATOM 4617 O O . ILE B 1 208 ? -22.859 -3.934 8.031 1 90.81 208 ILE B O 1
ATOM 4621 N N . PHE B 1 209 ? -20.922 -3.766 6.973 1 90.25 209 PHE B N 1
ATOM 4622 C CA . PHE B 1 209 ? -21.391 -2.768 6.02 1 90.25 209 PHE B CA 1
ATOM 4623 C C . PHE B 1 209 ? -22.531 -3.328 5.168 1 90.25 209 PHE B C 1
ATOM 4625 O O . PHE B 1 209 ? -23.547 -2.664 4.969 1 90.25 209 PHE B O 1
ATOM 4632 N N . GLN B 1 210 ? -22.359 -4.527 4.734 1 87 210 GLN B N 1
ATOM 4633 C CA . GLN B 1 210 ? -23.344 -5.156 3.852 1 87 210 GLN B CA 1
ATOM 4634 C C . GLN B 1 210 ? -24.641 -5.445 4.59 1 87 210 GLN B C 1
ATOM 4636 O O . GLN B 1 210 ? -25.719 -5.309 4.02 1 87 210 GLN B O 1
ATOM 4641 N N . LYS B 1 211 ? -24.516 -5.879 5.742 1 84.19 211 LYS B N 1
ATOM 4642 C CA . LYS B 1 211 ? -25.688 -6.27 6.516 1 84.19 211 LYS B CA 1
ATOM 4643 C C . LYS B 1 211 ? -26.406 -5.051 7.094 1 84.19 211 LYS B C 1
ATOM 4645 O O . LYS B 1 211 ? -27.516 -5.16 7.621 1 84.19 211 LYS B O 1
ATOM 4650 N N . ASN B 1 212 ? -25.844 -3.918 6.91 1 74.44 212 ASN B N 1
ATOM 4651 C CA . ASN B 1 212 ? -26.391 -2.676 7.434 1 74.44 212 ASN B CA 1
ATOM 4652 C C . ASN B 1 212 ? -26.672 -2.775 8.93 1 74.44 212 ASN B C 1
ATOM 4654 O O . ASN B 1 212 ? -27.719 -2.328 9.406 1 74.44 212 ASN B O 1
ATOM 4658 N N . GLU B 1 213 ? -25.891 -3.391 9.641 1 68.38 213 GLU B N 1
ATOM 4659 C CA . GLU B 1 213 ? -26.078 -3.695 11.055 1 68.38 213 GLU B CA 1
ATOM 4660 C C . GLU B 1 213 ? -25.562 -2.566 11.938 1 68.38 213 GLU B C 1
ATOM 4662 O O . GLU B 1 213 ? -25.703 -2.615 13.164 1 68.38 213 GLU B O 1
ATOM 4667 N N . THR B 1 214 ? -25.047 -1.527 11.266 1 68.88 214 THR B N 1
ATOM 4668 C CA . THR B 1 214 ? -24.453 -0.469 12.07 1 68.88 214 THR B CA 1
ATOM 4669 C C . THR B 1 214 ? -25.344 0.769 12.086 1 68.88 214 THR B C 1
ATOM 4671 O O . THR B 1 214 ? -26.156 0.968 11.18 1 68.88 214 THR B O 1
ATOM 4674 N N . GLU B 1 215 ? -25.172 1.408 13.219 1 73.75 215 GLU B N 1
ATOM 4675 C CA . GLU B 1 215 ? -25.891 2.678 13.328 1 73.75 215 GLU B CA 1
ATOM 4676 C C . GLU B 1 215 ? -25.5 3.617 12.18 1 73.75 215 GLU B C 1
ATOM 4678 O O . GLU B 1 215 ? -24.359 3.641 11.742 1 73.75 215 GLU B O 1
ATOM 4683 N N . ASP B 1 216 ? -26.406 4.348 11.773 1 73.69 216 ASP B N 1
ATOM 4684 C CA . ASP B 1 216 ? -26.281 5.227 10.609 1 73.69 216 ASP B CA 1
ATOM 4685 C C . ASP B 1 216 ? -25.094 6.176 10.773 1 73.69 216 ASP B C 1
ATOM 4687 O O . ASP B 1 216 ? -24.391 6.477 9.805 1 73.69 216 ASP B O 1
ATOM 4691 N N . GLU B 1 217 ? -24.891 6.434 12.055 1 75.06 217 GLU B N 1
ATOM 4692 C CA . GLU B 1 217 ? -23.875 7.441 12.336 1 75.06 217 GLU B CA 1
ATOM 4693 C C . GLU B 1 217 ? -22.469 6.918 12.016 1 75.06 217 GLU B C 1
ATOM 4695 O O . GLU B 1 217 ? -21.562 7.695 11.719 1 75.06 217 GLU B O 1
ATOM 4700 N N . TYR B 1 218 ? -22.406 5.582 11.992 1 82.25 218 TYR B N 1
ATOM 4701 C CA . TYR B 1 218 ? -21.062 5.039 11.852 1 82.25 218 TYR B CA 1
ATOM 4702 C C . TYR B 1 218 ? -20.875 4.398 10.477 1 82.25 218 TYR B C 1
ATOM 4704 O O . TYR B 1 218 ? -19.766 3.949 10.141 1 82.25 218 TYR B O 1
ATOM 4712 N N . LYS B 1 219 ? -21.844 4.457 9.656 1 86.06 219 LYS B N 1
ATOM 4713 C CA . LYS B 1 219 ? -21.781 3.859 8.328 1 86.06 219 LYS B CA 1
ATOM 4714 C C . LYS B 1 219 ? -20.719 4.551 7.469 1 86.06 219 LYS B C 1
ATOM 4716 O O . LYS B 1 219 ? -19.984 3.893 6.738 1 86.06 219 LYS B O 1
ATOM 4721 N N . SER B 1 220 ? -20.719 5.824 7.68 1 89.75 220 SER B N 1
ATOM 4722 C CA . SER B 1 220 ? -19.734 6.586 6.922 1 89.75 220 SER B CA 1
ATOM 4723 C C . SER B 1 220 ? -18.328 6.25 7.367 1 89.75 220 SER B C 1
ATOM 4725 O O . SER B 1 220 ? -17.406 6.203 6.547 1 89.75 220 SER B O 1
ATOM 4727 N N . ASN B 1 221 ? -18.172 6.008 8.695 1 92.94 221 ASN B N 1
ATOM 4728 C CA . ASN B 1 221 ? -16.859 5.629 9.211 1 92.94 221 ASN B CA 1
ATOM 4729 C C . ASN B 1 221 ? -16.406 4.266 8.68 1 92.94 221 ASN B C 1
ATOM 4731 O O . ASN B 1 221 ? -15.234 4.062 8.383 1 92.94 221 ASN B O 1
ATOM 4735 N N . ILE B 1 222 ? -17.375 3.424 8.531 1 94.69 222 ILE B N 1
ATOM 4736 C CA . ILE B 1 222 ? -17.062 2.086 8.031 1 94.69 222 ILE B CA 1
ATOM 4737 C C . ILE B 1 222 ? -16.672 2.158 6.562 1 94.69 222 ILE B C 1
ATOM 4739 O O . ILE B 1 222 ? -15.68 1.568 6.148 1 94.69 222 ILE B O 1
ATOM 4743 N N . LEU B 1 223 ? -17.484 2.941 5.805 1 94.31 223 LEU B N 1
ATOM 4744 C CA . LEU B 1 223 ? -17.172 3.129 4.391 1 94.31 223 LEU B CA 1
ATOM 4745 C C . LEU B 1 223 ? -15.773 3.709 4.219 1 94.31 223 LEU B C 1
ATOM 4747 O O . LEU B 1 223 ? -15 3.244 3.375 1 94.31 223 LEU B O 1
ATOM 4751 N N . PHE B 1 224 ? -15.438 4.648 5.039 1 95.56 224 PHE B N 1
ATOM 4752 C CA . PHE B 1 224 ? -14.125 5.277 5 1 95.56 224 PHE B CA 1
ATOM 4753 C C . PHE B 1 224 ? -13.031 4.277 5.379 1 95.56 224 PHE B C 1
ATOM 4755 O O . PHE B 1 224 ? -12.016 4.172 4.691 1 95.56 224 PHE B O 1
ATOM 4762 N N . ALA B 1 225 ? -13.227 3.51 6.398 1 97.38 225 ALA B N 1
ATOM 4763 C CA . ALA B 1 225 ? -12.227 2.584 6.926 1 97.38 225 ALA B CA 1
ATOM 4764 C C . ALA B 1 225 ? -11.898 1.492 5.91 1 97.38 225 ALA B C 1
ATOM 4766 O O . ALA B 1 225 ? -10.758 1.043 5.82 1 97.38 225 ALA B O 1
ATOM 4767 N N . LEU B 1 226 ? -12.875 1.079 5.156 1 97.19 226 LEU B N 1
ATOM 4768 C CA . LEU B 1 226 ? -12.664 0.047 4.148 1 97.19 226 LEU B CA 1
ATOM 4769 C C . LEU B 1 226 ? -11.688 0.524 3.078 1 97.19 226 LEU B C 1
ATOM 4771 O O . LEU B 1 226 ? -10.977 -0.283 2.477 1 97.19 226 LEU B O 1
ATOM 4775 N N . SER B 1 227 ? -11.586 1.821 2.842 1 96.81 227 SER B N 1
ATOM 4776 C CA . SER B 1 227 ? -10.672 2.387 1.852 1 96.81 227 SER B CA 1
ATOM 4777 C C . SER B 1 227 ? -9.266 2.553 2.422 1 96.81 227 SER B C 1
ATOM 4779 O O . SER B 1 227 ? -8.344 2.92 1.7 1 96.81 227 SER B O 1
ATOM 4781 N N . CYS B 1 228 ? -9.086 2.236 3.693 1 96.75 228 CYS B N 1
ATOM 4782 C CA . CYS B 1 228 ? -7.812 2.475 4.363 1 96.75 228 CYS B CA 1
ATOM 4783 C C . CYS B 1 228 ? -6.898 1.26 4.25 1 96.75 228 CYS B C 1
ATOM 4785 O O . CYS B 1 228 ? -5.754 1.295 4.699 1 96.75 228 CYS B O 1
ATOM 4787 N N . THR B 1 229 ? -7.324 0.174 3.619 1 96.31 229 THR B N 1
ATOM 4788 C CA . THR B 1 229 ? -6.535 -1.049 3.52 1 96.31 229 THR B CA 1
ATOM 4789 C C . THR B 1 229 ? -5.262 -0.806 2.717 1 96.31 229 THR B C 1
ATOM 4791 O O . THR B 1 229 ? -5.266 -0.034 1.757 1 96.31 229 THR B O 1
ATOM 4794 N N . ARG B 1 230 ? -4.242 -1.494 3.133 1 93.38 230 ARG B N 1
ATOM 4795 C CA . ARG B 1 230 ? -2.965 -1.401 2.436 1 93.38 230 ARG B CA 1
ATOM 4796 C C . ARG B 1 230 ? -2.814 -2.527 1.418 1 93.38 230 ARG B C 1
ATOM 4798 O O . ARG B 1 230 ? -1.713 -2.781 0.924 1 93.38 230 ARG B O 1
ATOM 4805 N N . ILE B 1 231 ? -3.848 -3.205 1.117 1 91.19 231 ILE B N 1
ATOM 4806 C CA . ILE B 1 231 ? -3.865 -4.32 0.178 1 91.19 231 ILE B CA 1
ATOM 4807 C C . ILE B 1 231 ? -4.586 -3.908 -1.103 1 91.19 231 ILE B C 1
ATOM 4809 O O . ILE B 1 231 ? -5.809 -3.75 -1.11 1 91.19 231 ILE B O 1
ATOM 4813 N N . PRO B 1 232 ? -3.928 -3.844 -2.197 1 88.5 232 PRO B N 1
ATOM 4814 C CA . PRO B 1 232 ? -4.477 -3.244 -3.416 1 88.5 232 PRO B CA 1
ATOM 4815 C C . PRO B 1 232 ? -5.699 -3.992 -3.941 1 88.5 232 PRO B C 1
ATOM 4817 O O . PRO B 1 232 ? -6.676 -3.365 -4.367 1 88.5 232 PRO B O 1
ATOM 4820 N N . TRP B 1 233 ? -5.684 -5.324 -3.961 1 88.75 233 TRP B N 1
ATOM 4821 C CA . TRP B 1 233 ? -6.816 -6.035 -4.539 1 88.75 233 TRP B CA 1
ATOM 4822 C C . TRP B 1 233 ? -8.086 -5.785 -3.732 1 88.75 233 TRP B C 1
ATOM 4824 O O . TRP B 1 233 ? -9.195 -5.797 -4.281 1 88.75 233 TRP B O 1
ATOM 4834 N N . LEU B 1 234 ? -7.938 -5.547 -2.467 1 92.94 234 LEU B N 1
ATOM 4835 C CA . LEU B 1 234 ? -9.102 -5.238 -1.645 1 92.94 234 LEU B CA 1
ATOM 4836 C C . LEU B 1 234 ? -9.656 -3.855 -1.984 1 92.94 234 LEU B C 1
ATOM 4838 O O . LEU B 1 234 ? -10.867 -3.631 -1.909 1 92.94 234 LEU B O 1
ATOM 4842 N N . LEU B 1 235 ? -8.781 -2.879 -2.346 1 92.81 235 LEU B N 1
ATOM 4843 C CA . LEU B 1 235 ? -9.234 -1.568 -2.795 1 92.81 235 LEU B CA 1
ATOM 4844 C C . LEU B 1 235 ? -10.023 -1.683 -4.094 1 92.81 235 LEU B C 1
ATOM 4846 O O . LEU B 1 235 ? -11.039 -1 -4.277 1 92.81 235 LEU B O 1
ATOM 4850 N N . GLN B 1 236 ? -9.539 -2.555 -4.926 1 89.69 236 GLN B N 1
ATOM 4851 C CA . GLN B 1 236 ? -10.266 -2.805 -6.168 1 89.69 236 GLN B CA 1
ATOM 4852 C C . GLN B 1 236 ? -11.641 -3.402 -5.891 1 89.69 236 GLN B C 1
ATOM 4854 O O . GLN B 1 236 ? -12.641 -2.963 -6.461 1 89.69 236 GLN B O 1
ATOM 4859 N N . ARG B 1 237 ? -11.617 -4.371 -5.09 1 91.12 237 ARG B N 1
ATOM 4860 C CA . ARG B 1 237 ? -12.883 -4.992 -4.703 1 91.12 237 ARG B CA 1
ATOM 4861 C C . ARG B 1 237 ? -13.82 -3.971 -4.07 1 91.12 237 ARG B C 1
ATOM 4863 O O . ARG B 1 237 ? -15.023 -3.977 -4.336 1 91.12 237 ARG B O 1
ATOM 4870 N N . TYR B 1 238 ? -13.305 -3.139 -3.217 1 94.88 238 TYR B N 1
ATOM 4871 C CA . TYR B 1 238 ? -14.055 -2.078 -2.551 1 94.88 238 TYR B CA 1
ATOM 4872 C C . TYR B 1 238 ? -14.766 -1.191 -3.566 1 94.88 238 TYR B C 1
ATOM 4874 O O . TYR B 1 238 ? -15.984 -1.01 -3.496 1 94.88 238 TYR B O 1
ATOM 4882 N N . LEU B 1 239 ? -14.078 -0.72 -4.586 1 92.12 239 LEU B N 1
ATOM 4883 C CA . LEU B 1 239 ? -14.641 0.182 -5.582 1 92.12 239 LEU B CA 1
ATOM 4884 C C . LEU B 1 239 ? -15.68 -0.537 -6.438 1 92.12 239 LEU B C 1
ATOM 4886 O O . LEU B 1 239 ? -16.781 -0.022 -6.652 1 92.12 239 LEU B O 1
ATOM 4890 N N . HIS B 1 240 ? -15.352 -1.735 -6.82 1 89.94 240 HIS B N 1
ATOM 4891 C CA . HIS B 1 240 ? -16.25 -2.477 -7.695 1 89.94 240 HIS B CA 1
ATOM 4892 C C . HIS B 1 240 ? -17.516 -2.898 -6.957 1 89.94 240 HIS B C 1
ATOM 4894 O O . HIS B 1 240 ? -18.625 -2.814 -7.5 1 89.94 240 HIS B O 1
ATOM 4900 N N . SER B 1 241 ? -17.344 -3.342 -5.73 1 90.31 241 SER B N 1
ATOM 4901 C CA . SER B 1 241 ? -18.5 -3.783 -4.949 1 90.31 241 SER B CA 1
ATOM 4902 C C . SER B 1 241 ? -19.438 -2.623 -4.648 1 90.31 241 SER B C 1
ATOM 4904 O O . SER B 1 241 ? -20.656 -2.775 -4.723 1 90.31 241 SER B O 1
ATOM 4906 N N . ILE B 1 242 ? -18.875 -1.484 -4.305 1 90.69 242 ILE B N 1
ATOM 4907 C CA . ILE B 1 242 ? -19.688 -0.316 -4.004 1 90.69 242 ILE B CA 1
ATOM 4908 C C . ILE B 1 242 ? -20.375 0.17 -5.277 1 90.69 242 ILE B C 1
ATOM 4910 O O . ILE B 1 242 ? -21.547 0.585 -5.242 1 90.69 242 ILE B O 1
ATOM 4914 N N . HIS B 1 243 ? -19.719 0.115 -6.41 1 88.81 243 HIS B N 1
ATOM 4915 C CA . HIS B 1 243 ? -20.266 0.549 -7.688 1 88.81 243 HIS B CA 1
ATOM 4916 C C . HIS B 1 243 ? -21.375 -0.383 -8.156 1 88.81 243 HIS B C 1
ATOM 4918 O O . HIS B 1 243 ? -22.375 0.07 -8.727 1 88.81 243 HIS B O 1
ATOM 4924 N N . ASN B 1 244 ? -21.172 -1.646 -7.984 1 82.94 244 ASN B N 1
ATOM 4925 C CA . ASN B 1 244 ? -22.125 -2.635 -8.484 1 82.94 244 ASN B CA 1
ATOM 4926 C C . ASN B 1 244 ? -23.344 -2.754 -7.582 1 82.94 244 ASN B C 1
ATOM 4928 O O . ASN B 1 244 ? -24.359 -3.316 -7.98 1 82.94 244 ASN B O 1
ATOM 4932 N N . TYR B 1 245 ? -23.141 -2.322 -6.441 1 75 245 TYR B N 1
ATOM 4933 C CA . TYR B 1 245 ? -24.281 -2.424 -5.543 1 75 245 TYR B CA 1
ATOM 4934 C C . TYR B 1 245 ? -25.375 -1.444 -5.945 1 75 245 TYR B C 1
ATOM 4936 O O . TYR B 1 245 ? -25.188 -0.228 -5.855 1 75 245 TYR B O 1
ATOM 4944 N N . ARG B 1 246 ? -26.281 -1.97 -6.668 1 60 246 ARG B N 1
ATOM 4945 C CA . ARG B 1 246 ? -27.375 -1.286 -7.344 1 60 246 ARG B CA 1
ATOM 4946 C C . ARG B 1 246 ? -28.047 -0.279 -6.414 1 60 246 ARG B C 1
ATOM 4948 O O . ARG B 1 246 ? -28.547 0.755 -6.863 1 60 246 ARG B O 1
ATOM 4955 N N . THR B 1 247 ? -28.016 -0.596 -5.223 1 62.5 247 THR B N 1
ATOM 4956 C CA . THR B 1 247 ? -28.797 0.274 -4.352 1 62.5 247 THR B CA 1
ATOM 4957 C C . THR B 1 247 ? -27.953 1.457 -3.877 1 62.5 247 THR B C 1
ATOM 4959 O O . THR B 1 247 ? -28.469 2.367 -3.223 1 62.5 247 THR B O 1
ATOM 4962 N N . ASN B 1 248 ? -26.766 1.381 -4.375 1 64.25 248 ASN B N 1
ATOM 4963 C CA . ASN B 1 248 ? -25.984 2.498 -3.861 1 64.25 248 ASN B CA 1
ATOM 4964 C C . ASN B 1 248 ? -26.234 3.773 -4.66 1 64.25 248 ASN B C 1
ATOM 4966 O O . ASN B 1 248 ? -26.297 3.738 -5.891 1 64.25 248 ASN B O 1
ATOM 4970 N N . GLU B 1 249 ? -26.469 4.711 -3.867 1 73.81 249 GLU B N 1
ATOM 4971 C CA . GLU B 1 249 ? -26.609 6.055 -4.422 1 73.81 249 GLU B CA 1
ATOM 4972 C C . GLU B 1 249 ? -25.312 6.527 -5.074 1 73.81 249 GLU B C 1
ATOM 4974 O O . GLU B 1 249 ? -24.219 6.188 -4.609 1 73.81 249 GLU B O 1
ATOM 4979 N N . PRO B 1 250 ? -25.422 7.137 -6.137 1 78.25 250 PRO B N 1
ATOM 4980 C CA . PRO B 1 250 ? -24.25 7.68 -6.836 1 78.25 250 PRO B CA 1
ATOM 4981 C C . PRO B 1 250 ? -23.312 8.438 -5.91 1 78.25 250 PRO B C 1
ATOM 4983 O O . PRO B 1 250 ? -22.094 8.406 -6.105 1 78.25 250 PRO B O 1
ATOM 4986 N N . PHE B 1 251 ? -23.922 8.945 -4.891 1 82.31 251 PHE B N 1
ATOM 4987 C CA . PHE B 1 251 ? -23.109 9.734 -3.977 1 82.31 251 PHE B CA 1
ATOM 4988 C C . PHE B 1 251 ? -22.172 8.844 -3.168 1 82.31 251 PHE B C 1
ATOM 4990 O O . PHE B 1 251 ? -21.047 9.242 -2.846 1 82.31 251 PHE B O 1
ATOM 4997 N N . VAL B 1 252 ? -22.594 7.641 -2.91 1 86.19 252 VAL B N 1
ATOM 4998 C CA . VAL B 1 252 ? -21.781 6.707 -2.139 1 86.19 252 VAL B CA 1
ATOM 4999 C C . VAL B 1 252 ? -20.594 6.25 -2.971 1 86.19 252 VAL B C 1
ATOM 5001 O O . VAL B 1 252 ? -19.469 6.121 -2.455 1 86.19 252 VAL B O 1
ATOM 5004 N N . VAL B 1 253 ? -20.844 6.059 -4.254 1 86.75 253 VAL B N 1
ATOM 5005 C CA . VAL B 1 253 ? -19.766 5.648 -5.16 1 86.75 253 VAL B CA 1
ATOM 5006 C C . VAL B 1 253 ? -18.734 6.77 -5.285 1 86.75 253 VAL B C 1
ATOM 5008 O O . VAL B 1 253 ? -17.531 6.516 -5.23 1 86.75 253 VAL B O 1
ATOM 5011 N N . LEU B 1 254 ? -19.234 7.969 -5.379 1 84.88 254 LEU B N 1
ATOM 5012 C CA . LEU B 1 254 ? -18.344 9.117 -5.504 1 84.88 254 LEU B CA 1
ATOM 5013 C C . LEU B 1 254 ? -17.5 9.289 -4.242 1 84.88 254 LEU B C 1
ATOM 5015 O O . LEU B 1 254 ? -16.297 9.555 -4.328 1 84.88 254 LEU B O 1
ATOM 5019 N N . ARG B 1 255 ? -18.078 9.102 -3.141 1 88.19 255 ARG B N 1
ATOM 5020 C CA . ARG B 1 255 ? -17.375 9.203 -1.873 1 88.19 255 ARG B CA 1
ATOM 5021 C C . ARG B 1 255 ? -16.312 8.117 -1.758 1 88.19 255 ARG B C 1
ATOM 5023 O O . ARG B 1 255 ? -15.195 8.375 -1.294 1 88.19 255 ARG B O 1
ATOM 5030 N N . ALA B 1 256 ? -16.641 6.941 -2.195 1 91.69 256 ALA B N 1
ATOM 5031 C CA . ALA B 1 256 ? -15.711 5.824 -2.156 1 91.69 256 ALA B CA 1
ATOM 5032 C C . ALA B 1 256 ? -14.484 6.105 -3.023 1 91.69 256 ALA B C 1
ATOM 5034 O O . ALA B 1 256 ? -13.352 5.863 -2.605 1 91.69 256 ALA B O 1
ATOM 5035 N N . ILE B 1 257 ? -14.711 6.672 -4.16 1 89.31 257 ILE B N 1
ATOM 5036 C CA . ILE B 1 257 ? -13.617 7 -5.066 1 89.31 257 ILE B CA 1
ATOM 5037 C C . ILE B 1 257 ? -12.727 8.078 -4.434 1 89.31 257 ILE B C 1
ATOM 5039 O O . ILE B 1 257 ? -11.5 7.992 -4.496 1 89.31 257 ILE B O 1
ATOM 5043 N N . HIS B 1 258 ? -13.375 9.008 -3.775 1 87.31 258 HIS B N 1
ATOM 5044 C CA . HIS B 1 258 ? -12.641 10.078 -3.117 1 87.31 258 HIS B CA 1
ATOM 5045 C C . HIS B 1 258 ? -11.766 9.539 -1.99 1 87.31 258 HIS B C 1
ATOM 5047 O O . HIS B 1 258 ? -10.625 9.969 -1.824 1 87.31 258 HIS B O 1
ATOM 5053 N N . TYR B 1 259 ? -12.305 8.617 -1.262 1 91 259 TYR B N 1
ATOM 5054 C CA . TYR B 1 259 ? -11.539 8.016 -0.178 1 91 259 TYR B CA 1
ATOM 5055 C C . TYR B 1 259 ? -10.32 7.273 -0.718 1 91 259 TYR B C 1
ATOM 5057 O O . TYR B 1 259 ? -9.219 7.395 -0.17 1 91 259 TYR B O 1
ATOM 5065 N N . VAL B 1 260 ? -10.445 6.578 -1.832 1 91.56 260 VAL B N 1
ATOM 5066 C CA . VAL B 1 260 ? -9.375 5.754 -2.383 1 91.56 260 VAL B CA 1
ATOM 5067 C C . VAL B 1 260 ? -8.312 6.645 -3.016 1 91.56 260 VAL B C 1
ATOM 5069 O O . VAL B 1 260 ? -7.109 6.418 -2.834 1 91.56 260 VAL B O 1
ATOM 5072 N N . VAL B 1 261 ? -8.742 7.691 -3.67 1 85.69 261 VAL B N 1
ATOM 5073 C CA . VAL B 1 261 ? -7.785 8.57 -4.336 1 85.69 261 VAL B CA 1
ATOM 5074 C C . VAL B 1 261 ? -6.914 9.266 -3.295 1 85.69 261 VAL B C 1
ATOM 5076 O O . VAL B 1 261 ? -5.73 9.523 -3.533 1 85.69 261 VAL B O 1
ATOM 5079 N N . LYS B 1 262 ? -7.5 9.508 -2.162 1 83.19 262 LYS B N 1
ATOM 5080 C CA . LYS B 1 262 ? -6.793 10.25 -1.122 1 83.19 262 LYS B CA 1
ATOM 5081 C C . LYS B 1 262 ? -5.961 9.312 -0.25 1 83.19 262 LYS B C 1
ATOM 5083 O O . LYS B 1 262 ? -5.121 9.766 0.531 1 83.19 262 LYS B O 1
ATOM 5088 N N . SER B 1 263 ? -6.227 8.047 -0.424 1 87.94 263 SER B N 1
ATOM 5089 C CA . SER B 1 263 ? -5.438 7.086 0.345 1 87.94 263 SER B CA 1
ATOM 5090 C C . SER B 1 263 ? -4.004 7.008 -0.168 1 87.94 263 SER B C 1
ATOM 5092 O O . SER B 1 263 ? -3.725 7.398 -1.304 1 87.94 263 SER B O 1
ATOM 5094 N N . GLU B 1 264 ? -3.141 6.555 0.633 1 82.38 264 GLU B N 1
ATOM 5095 C CA . GLU B 1 264 ? -1.717 6.578 0.313 1 82.38 264 GLU B CA 1
ATOM 5096 C C . GLU B 1 264 ? -1.393 5.633 -0.84 1 82.38 264 GLU B C 1
ATOM 5098 O O . GLU B 1 264 ? -0.467 5.887 -1.615 1 82.38 264 GLU B O 1
ATOM 5103 N N . ILE B 1 265 ? -2.133 4.551 -1.007 1 87.88 265 ILE B N 1
ATOM 5104 C CA . ILE B 1 265 ? -1.761 3.562 -2.014 1 87.88 265 ILE B CA 1
ATOM 5105 C C . ILE B 1 265 ? -2.844 3.486 -3.088 1 87.88 265 ILE B C 1
ATOM 5107 O O . ILE B 1 265 ? -2.76 2.67 -4.008 1 87.88 265 ILE B O 1
ATOM 5111 N N . GLY B 1 266 ? -3.838 4.281 -2.984 1 86.75 266 GLY B N 1
ATOM 5112 C CA . GLY B 1 266 ? -5.051 4.035 -3.75 1 86.75 266 GLY B CA 1
ATOM 5113 C C . GLY B 1 266 ? -5.086 4.789 -5.066 1 86.75 266 GLY B C 1
ATOM 5114 O O . GLY B 1 266 ? -5.996 4.594 -5.875 1 86.75 266 GLY B O 1
ATOM 5115 N N . PHE B 1 267 ? -4.121 5.621 -5.305 1 78.81 267 PHE B N 1
ATOM 5116 C CA . PHE B 1 267 ? -4.191 6.5 -6.465 1 78.81 267 PHE B CA 1
ATOM 5117 C C . PHE B 1 267 ? -4.328 5.688 -7.75 1 78.81 267 PHE B C 1
ATOM 5119 O O . PHE B 1 267 ? -5.238 5.926 -8.547 1 78.81 267 PHE B O 1
ATOM 5126 N N . TRP B 1 268 ? -3.49 4.781 -7.867 1 78.94 268 TRP B N 1
ATOM 5127 C CA . TRP B 1 268 ? -3.479 4 -9.102 1 78.94 268 TRP B CA 1
ATOM 5128 C C . TRP B 1 268 ? -4.758 3.182 -9.242 1 78.94 268 TRP B C 1
ATOM 5130 O O . TRP B 1 268 ? -5.32 3.074 -10.336 1 78.94 268 TRP B O 1
ATOM 5140 N N . THR B 1 269 ? -5.168 2.652 -8.195 1 84.5 269 THR B N 1
ATOM 5141 C CA . THR B 1 269 ? -6.402 1.875 -8.188 1 84.5 269 THR B CA 1
ATOM 5142 C C . THR B 1 269 ? -7.59 2.746 -8.578 1 84.5 269 THR B C 1
ATOM 5144 O O . THR B 1 269 ? -8.414 2.346 -9.406 1 84.5 269 THR B O 1
ATOM 5147 N N . ALA B 1 270 ? -7.664 3.922 -7.984 1 84.88 270 ALA B N 1
ATOM 5148 C CA . ALA B 1 270 ? -8.758 4.844 -8.281 1 84.88 270 ALA B CA 1
ATOM 5149 C C . ALA B 1 270 ? -8.719 5.285 -9.742 1 84.88 270 ALA B C 1
ATOM 5151 O O . ALA B 1 270 ? -9.75 5.324 -10.414 1 84.88 270 ALA B O 1
ATOM 5152 N N . TRP B 1 271 ? -7.551 5.59 -10.172 1 78.31 271 TRP B N 1
ATOM 5153 C CA . TRP B 1 271 ? -7.379 6.02 -11.555 1 78.31 271 TRP B CA 1
ATOM 5154 C C . TRP B 1 271 ? -7.82 4.93 -12.523 1 78.31 271 TRP B C 1
ATOM 5156 O O . TRP B 1 271 ? -8.516 5.207 -13.5 1 78.31 271 TRP B O 1
ATOM 5166 N N . THR B 1 272 ? -7.348 3.76 -12.344 1 79 272 THR B N 1
ATOM 5167 C CA . THR B 1 272 ? -7.715 2.631 -13.195 1 79 272 THR B CA 1
ATOM 5168 C C . THR B 1 272 ? -9.227 2.406 -13.172 1 79 272 THR B C 1
ATOM 5170 O O . THR B 1 272 ? -9.844 2.232 -14.219 1 79 272 THR B O 1
ATOM 5173 N N . PHE B 1 273 ? -9.766 2.436 -12.055 1 85.12 273 PHE B N 1
ATOM 5174 C CA . PHE B 1 273 ? -11.203 2.229 -11.906 1 85.12 273 PHE B CA 1
ATOM 5175 C C . PHE B 1 273 ? -11.984 3.299 -12.656 1 85.12 273 PHE B C 1
ATOM 5177 O O . PHE B 1 273 ? -12.93 2.988 -13.383 1 85.12 273 PHE B O 1
ATOM 5184 N N . MET B 1 274 ? -11.609 4.531 -12.453 1 82.31 274 MET B N 1
ATOM 5185 C CA . MET B 1 274 ? -12.312 5.648 -13.078 1 82.31 274 MET B CA 1
ATOM 5186 C C . MET B 1 274 ? -12.172 5.605 -14.594 1 82.31 274 MET B C 1
ATOM 5188 O O . MET B 1 274 ? -13.117 5.91 -15.32 1 82.31 274 MET B O 1
ATOM 5192 N N . SER B 1 275 ? -11 5.27 -15.031 1 77.12 275 SER B N 1
ATOM 5193 C CA . SER B 1 275 ? -10.766 5.203 -16.469 1 77.12 275 SER B CA 1
ATOM 5194 C C . SER B 1 275 ? -11.594 4.098 -17.109 1 77.12 275 SER B C 1
ATOM 5196 O O . SER B 1 275 ? -12.062 4.242 -18.25 1 77.12 275 SER B O 1
ATOM 5198 N N . GLU B 1 276 ? -11.742 3.039 -16.453 1 78.44 276 GLU B N 1
ATOM 5199 C CA . GLU B 1 276 ? -12.469 1.897 -17 1 78.44 276 GLU B CA 1
ATOM 5200 C C . GLU B 1 276 ? -13.977 2.082 -16.859 1 78.44 276 GLU B C 1
ATOM 5202 O O . GLU B 1 276 ? -14.75 1.479 -17.609 1 78.44 276 GLU B O 1
ATOM 5207 N N . ASN B 1 277 ? -14.391 2.867 -15.922 1 80.81 277 ASN B N 1
ATOM 5208 C CA . ASN B 1 277 ? -15.812 3.057 -15.664 1 80.81 277 ASN B CA 1
ATOM 5209 C C . ASN B 1 277 ? -16.25 4.5 -15.906 1 80.81 277 ASN B C 1
ATOM 5211 O O . ASN B 1 277 ? -17.203 4.977 -15.297 1 80.81 277 ASN B O 1
ATOM 5215 N N . TRP B 1 278 ? -15.602 5.148 -16.75 1 77.94 278 TRP B N 1
ATOM 5216 C CA . TRP B 1 278 ? -15.781 6.582 -16.953 1 77.94 278 TRP B CA 1
ATOM 5217 C C . TRP B 1 278 ? -17.203 6.891 -17.422 1 77.94 278 TRP B C 1
ATOM 5219 O O . TRP B 1 278 ? -17.766 7.918 -17.047 1 77.94 278 TRP B O 1
ATOM 5229 N N . SER B 1 279 ? -17.75 6.051 -18.141 1 77.56 279 SER B N 1
ATOM 5230 C CA . SER B 1 279 ? -19.078 6.289 -18.703 1 77.56 279 SER B CA 1
ATOM 5231 C C . SER B 1 279 ? -20.156 6.301 -17.625 1 77.56 279 SER B C 1
ATOM 5233 O O . SER B 1 279 ? -21.188 6.949 -17.797 1 77.56 279 SER B O 1
ATOM 5235 N N . ASP B 1 280 ? -19.875 5.637 -16.531 1 79.31 280 ASP B N 1
ATOM 5236 C CA . ASP B 1 280 ? -20.859 5.492 -15.461 1 79.31 280 ASP B CA 1
ATOM 5237 C C . ASP B 1 280 ? -20.656 6.547 -14.375 1 79.31 280 ASP B C 1
ATOM 5239 O O . ASP B 1 280 ? -21.5 6.703 -13.484 1 79.31 280 ASP B O 1
ATOM 5243 N N . LEU B 1 281 ? -19.562 7.289 -14.523 1 82.19 281 LEU B N 1
ATOM 5244 C CA . LEU B 1 281 ? -19.219 8.227 -13.461 1 82.19 281 LEU B CA 1
ATOM 5245 C C . LEU B 1 281 ? -19.453 9.664 -13.906 1 82.19 281 LEU B C 1
ATOM 5247 O O . LEU B 1 281 ? -19.375 9.969 -15.094 1 82.19 281 LEU B O 1
ATOM 5251 N N . SER B 1 282 ? -19.875 10.508 -12.938 1 78.38 282 SER B N 1
ATOM 5252 C CA . SER B 1 282 ? -20.062 11.922 -13.258 1 78.38 282 SER B CA 1
ATOM 5253 C C . SER B 1 282 ? -18.734 12.578 -13.617 1 78.38 282 SER B C 1
ATOM 5255 O O . SER B 1 282 ? -17.703 12.258 -13.023 1 78.38 282 SER B O 1
ATOM 5257 N N . PHE B 1 283 ? -18.797 13.43 -14.602 1 76.25 283 PHE B N 1
ATOM 5258 C CA . PHE B 1 283 ? -17.625 14.133 -15.102 1 76.25 283 PHE B CA 1
ATOM 5259 C C . PHE B 1 283 ? -16.953 14.922 -13.984 1 76.25 283 PHE B C 1
ATOM 5261 O O . PHE B 1 283 ? -15.734 14.852 -13.812 1 76.25 283 PHE B O 1
ATOM 5268 N N . GLY B 1 284 ? -17.719 15.625 -13.219 1 71.44 284 GLY B N 1
ATOM 5269 C CA . GLY B 1 284 ? -17.188 16.469 -12.164 1 71.44 284 GLY B CA 1
ATOM 5270 C C . GLY B 1 284 ? -16.391 15.695 -11.133 1 71.44 284 GLY B C 1
ATOM 5271 O O . GLY B 1 284 ? -15.297 16.109 -10.742 1 71.44 284 GLY B O 1
ATOM 5272 N N . LEU B 1 285 ? -16.844 14.602 -10.82 1 71.25 285 LEU B N 1
ATOM 5273 C CA . LEU B 1 285 ? -16.219 13.789 -9.789 1 71.25 285 LEU B CA 1
ATOM 5274 C C . LEU B 1 285 ? -14.945 13.125 -10.312 1 71.25 285 LEU B C 1
ATOM 5276 O O . LEU B 1 285 ? -13.938 13.062 -9.617 1 71.25 285 LEU B O 1
ATOM 5280 N N . THR B 1 286 ? -15.102 12.672 -11.492 1 74.06 286 THR B N 1
ATOM 5281 C CA . THR B 1 286 ? -13.938 12.047 -12.109 1 74.06 286 THR B CA 1
ATOM 5282 C C . THR B 1 286 ? -12.789 13.047 -12.227 1 74.06 286 THR B C 1
ATOM 5284 O O . THR B 1 286 ? -11.641 12.719 -11.898 1 74.06 286 THR B O 1
ATOM 5287 N N . MET B 1 287 ? -13.18 14.211 -12.555 1 76.38 287 MET B N 1
ATOM 5288 C CA . MET B 1 287 ? -12.148 15.234 -12.719 1 76.38 287 MET B CA 1
ATOM 5289 C C . MET B 1 287 ? -11.508 15.586 -11.375 1 76.38 287 MET B C 1
ATOM 5291 O O . MET B 1 287 ? -10.289 15.703 -11.281 1 76.38 287 MET B O 1
ATOM 5295 N N . GLU B 1 288 ? -12.297 15.703 -10.406 1 73.56 288 GLU B N 1
ATOM 5296 C CA . GLU B 1 288 ? -11.781 16.031 -9.078 1 73.56 288 GLU B CA 1
ATOM 5297 C C . GLU B 1 288 ? -10.828 14.953 -8.57 1 73.56 288 GLU B C 1
ATOM 5299 O O . GLU B 1 288 ? -9.766 15.266 -8.031 1 73.56 288 GLU B O 1
ATOM 5304 N N . GLY B 1 289 ? -11.258 13.766 -8.75 1 73.06 289 GLY B N 1
ATOM 5305 C CA . GLY B 1 289 ? -10.43 12.648 -8.336 1 73.06 289 GLY B CA 1
ATOM 5306 C C . GLY B 1 289 ? -9.102 12.578 -9.062 1 73.06 289 GLY B C 1
ATOM 5307 O O . GLY B 1 289 ? -8.062 12.344 -8.453 1 73.06 289 GLY B O 1
ATOM 5308 N N . LEU B 1 290 ? -9.148 12.867 -10.328 1 73.25 290 LEU B N 1
ATOM 5309 C CA . LEU B 1 290 ? -7.949 12.805 -11.156 1 73.25 290 LEU B CA 1
ATOM 5310 C C . LEU B 1 290 ? -6.992 13.938 -10.828 1 73.25 290 LEU B C 1
ATOM 5312 O O . LEU B 1 290 ? -5.777 13.734 -10.75 1 73.25 290 LEU B O 1
ATOM 5316 N N . MET B 1 291 ? -7.57 15.078 -10.484 1 73.56 291 MET B N 1
ATOM 5317 C CA . MET B 1 291 ? -6.754 16.281 -10.328 1 73.56 291 MET B CA 1
ATOM 5318 C C . MET B 1 291 ? -6.102 16.312 -8.953 1 73.56 291 MET B C 1
ATOM 5320 O O . MET B 1 291 ? -5.02 16.875 -8.789 1 73.56 291 MET B O 1
ATOM 5324 N N . THR B 1 292 ? -6.758 15.812 -7.973 1 66.44 292 THR B N 1
ATOM 5325 C CA . THR B 1 292 ? -6.305 15.891 -6.586 1 66.44 292 THR B CA 1
ATOM 5326 C C . THR B 1 292 ? -4.938 15.234 -6.426 1 66.44 292 THR B C 1
ATOM 5328 O O . THR B 1 292 ? -4.152 15.625 -5.559 1 66.44 292 THR B O 1
ATOM 5331 N N . THR B 1 293 ? -4.609 14.43 -7.285 1 63.06 293 THR B N 1
ATOM 5332 C CA . THR B 1 293 ? -3.42 13.641 -6.996 1 63.06 293 THR B CA 1
ATOM 5333 C C . THR B 1 293 ? -2.266 14.047 -7.906 1 63.06 293 THR B C 1
ATOM 5335 O O . THR B 1 293 ? -1.154 13.523 -7.777 1 63.06 293 THR B O 1
ATOM 5338 N N . ILE B 1 294 ? -2.541 15.047 -8.711 1 70.12 294 ILE B N 1
ATOM 5339 C CA . ILE B 1 294 ? -1.511 15.445 -9.664 1 70.12 294 ILE B CA 1
ATOM 5340 C C . ILE B 1 294 ? -0.474 16.328 -8.969 1 70.12 294 ILE B C 1
ATOM 5342 O O . ILE B 1 294 ? -0.769 17.453 -8.594 1 70.12 294 ILE B O 1
ATOM 5346 N N . THR B 1 295 ? 0.676 15.695 -8.648 1 68 295 THR B N 1
ATOM 5347 C CA . THR B 1 295 ? 1.716 16.453 -7.965 1 68 295 THR B CA 1
ATOM 5348 C C . THR B 1 295 ? 2.955 16.594 -8.844 1 68 295 THR B C 1
ATOM 5350 O O . THR B 1 295 ? 3.881 17.328 -8.508 1 68 295 THR B O 1
ATOM 5353 N N . THR B 1 296 ? 2.998 15.875 -9.961 1 70.5 296 THR B N 1
ATOM 5354 C CA . THR B 1 296 ? 4.18 15.906 -10.812 1 70.5 296 THR B CA 1
ATOM 5355 C C . THR B 1 296 ? 3.791 16.203 -12.258 1 70.5 296 THR B C 1
ATOM 5357 O O . THR B 1 296 ? 2.631 16.047 -12.641 1 70.5 296 THR B O 1
ATOM 5360 N N . ASP B 1 297 ? 4.758 16.656 -12.969 1 70.19 297 ASP B N 1
ATOM 5361 C CA . ASP B 1 297 ? 4.531 16.969 -14.375 1 70.19 297 ASP B CA 1
ATOM 5362 C C . ASP B 1 297 ? 4.102 15.734 -15.156 1 70.19 297 ASP B C 1
ATOM 5364 O O . ASP B 1 297 ? 3.234 15.812 -16.031 1 70.19 297 ASP B O 1
ATOM 5368 N N . ILE B 1 298 ? 4.641 14.719 -14.805 1 69.38 298 ILE B N 1
ATOM 5369 C CA . ILE B 1 298 ? 4.316 13.5 -15.539 1 69.38 298 ILE B CA 1
ATOM 5370 C C . ILE B 1 298 ? 2.869 13.102 -15.266 1 69.38 298 ILE B C 1
ATOM 5372 O O . ILE B 1 298 ? 2.176 12.609 -16.156 1 69.38 298 ILE B O 1
ATOM 5376 N N . GLN B 1 299 ? 2.434 13.273 -14.078 1 74.38 299 GLN B N 1
ATOM 5377 C CA . GLN B 1 299 ? 1.046 12.961 -13.75 1 74.38 299 GLN B CA 1
ATOM 5378 C C . GLN B 1 299 ? 0.082 13.859 -14.523 1 74.38 299 GLN B C 1
ATOM 5380 O O . GLN B 1 299 ? -0.979 13.414 -14.961 1 74.38 299 GLN B O 1
ATOM 5385 N N . ILE B 1 300 ? 0.523 15.07 -14.664 1 76.88 300 ILE B N 1
ATOM 5386 C CA . ILE B 1 300 ? -0.284 16 -15.438 1 76.88 300 ILE B CA 1
ATOM 5387 C C . ILE B 1 300 ? -0.396 15.523 -16.891 1 76.88 300 ILE B C 1
ATOM 5389 O O . ILE B 1 300 ? -1.477 15.562 -17.484 1 76.88 300 ILE B O 1
ATOM 5393 N N . GLN B 1 301 ? 0.654 15.117 -17.328 1 76.88 301 GLN B N 1
ATOM 5394 C CA . GLN B 1 301 ? 0.667 14.625 -18.703 1 76.88 301 GLN B CA 1
ATOM 5395 C C . GLN B 1 301 ? -0.203 13.383 -18.844 1 76.88 301 GLN B C 1
ATOM 5397 O O . GLN B 1 301 ? -0.896 13.219 -19.859 1 76.88 301 GLN B O 1
ATOM 5402 N N . MET B 1 302 ? -0.193 12.625 -17.891 1 73.81 302 MET B N 1
ATOM 5403 C CA . MET B 1 302 ? -0.986 11.398 -17.906 1 73.81 302 MET B CA 1
ATOM 5404 C C . MET B 1 302 ? -2.479 11.711 -17.906 1 73.81 302 MET B C 1
ATOM 5406 O O . MET B 1 302 ? -3.244 11.117 -18.656 1 73.81 302 MET B O 1
ATOM 5410 N N . VAL B 1 303 ? -2.777 12.594 -17.078 1 77.25 303 VAL B N 1
ATOM 5411 C CA . VAL B 1 303 ? -4.18 12.992 -17 1 77.25 303 VAL B CA 1
ATOM 5412 C C . VAL B 1 303 ? -4.609 13.625 -18.312 1 77.25 303 VAL B C 1
ATOM 5414 O O . VAL B 1 303 ? -5.73 13.414 -18.781 1 77.25 303 VAL B O 1
ATOM 5417 N N . GLN B 1 304 ? -3.707 14.344 -18.875 1 79.5 304 GLN B N 1
ATOM 5418 C CA . GLN B 1 304 ? -4 14.992 -20.156 1 79.5 304 GLN B CA 1
ATOM 5419 C C . GLN B 1 304 ? -4.273 13.961 -21.25 1 79.5 304 GLN B C 1
ATOM 5421 O O . GLN B 1 304 ? -5.164 14.148 -22.078 1 79.5 304 GLN B O 1
ATOM 5426 N N . VAL B 1 305 ? -3.547 12.969 -21.281 1 77.12 305 VAL B N 1
ATOM 5427 C CA . VAL B 1 305 ? -3.74 11.906 -22.266 1 77.12 305 VAL B CA 1
ATOM 5428 C C . VAL B 1 305 ? -5.105 11.258 -22.062 1 77.12 305 VAL B C 1
ATOM 5430 O O . VAL B 1 305 ? -5.828 11 -23.031 1 77.12 305 VAL B O 1
ATOM 5433 N N . PHE B 1 306 ? -5.379 10.953 -20.875 1 75.69 306 PHE B N 1
ATOM 5434 C CA . PHE B 1 306 ? -6.672 10.352 -20.547 1 75.69 306 PHE B CA 1
ATOM 5435 C C . PHE B 1 306 ? -7.812 11.25 -21 1 75.69 306 PHE B C 1
ATOM 5437 O O . PHE B 1 306 ? -8.781 10.781 -21.609 1 75.69 306 PHE B O 1
ATOM 5444 N N . LEU B 1 307 ? -7.695 12.469 -20.719 1 79.25 307 LEU B N 1
ATOM 5445 C CA . LEU B 1 307 ? -8.734 13.43 -21.062 1 79.25 307 LEU B CA 1
ATOM 5446 C C . LEU B 1 307 ? -8.898 13.523 -22.578 1 79.25 307 LEU B C 1
ATOM 5448 O O . LEU B 1 307 ? -10.023 13.547 -23.094 1 79.25 307 LEU B O 1
ATOM 5452 N N . ASN B 1 308 ? -7.84 13.539 -23.219 1 78.19 308 ASN B N 1
ATOM 5453 C CA . ASN B 1 308 ? -7.855 13.68 -24.672 1 78.19 308 ASN B CA 1
ATOM 5454 C C . ASN B 1 308 ? -8.484 12.469 -25.344 1 78.19 308 ASN B C 1
ATOM 5456 O O . ASN B 1 308 ? -9.117 12.594 -26.391 1 78.19 308 ASN B O 1
ATOM 5460 N N . ASN B 1 309 ? -8.359 11.391 -24.703 1 75.5 309 ASN B N 1
ATOM 5461 C CA . ASN B 1 309 ? -8.805 10.148 -25.328 1 75.5 309 ASN B CA 1
ATOM 5462 C C . ASN B 1 309 ? -10.242 9.805 -24.938 1 75.5 309 ASN B C 1
ATOM 5464 O O . ASN B 1 309 ? -10.891 8.984 -25.594 1 75.5 309 ASN B O 1
ATOM 5468 N N . THR B 1 310 ? -10.664 10.383 -23.938 1 74.88 310 THR B N 1
ATOM 5469 C CA . THR B 1 310 ? -11.93 9.898 -23.391 1 74.88 310 THR B CA 1
ATOM 5470 C C . THR B 1 310 ? -13 10.984 -23.484 1 74.88 310 THR B C 1
ATOM 5472 O O . THR B 1 310 ? -14.188 10.68 -23.656 1 74.88 310 THR B O 1
ATOM 5475 N N . LEU B 1 311 ? -12.625 12.25 -23.453 1 78.06 311 LEU B N 1
ATOM 5476 C CA . LEU B 1 311 ? -13.609 13.32 -23.312 1 78.06 311 LEU B CA 1
ATOM 5477 C C . LEU B 1 311 ? -13.938 13.938 -24.672 1 78.06 311 LEU B C 1
ATOM 5479 O O . LEU B 1 311 ? -13.109 13.906 -25.578 1 78.06 311 LEU B O 1
ATOM 5483 N N . GLY B 1 312 ? -15.18 14.43 -24.75 1 80.12 312 GLY B N 1
ATOM 5484 C CA . GLY B 1 312 ? -15.578 15.234 -25.891 1 80.12 312 GLY B CA 1
ATOM 5485 C C . GLY B 1 312 ? -14.945 16.609 -25.906 1 80.12 312 GLY B C 1
ATOM 5486 O O . GLY B 1 312 ? -14.312 17.016 -24.922 1 80.12 312 GLY B O 1
ATOM 5487 N N . PRO B 1 313 ? -15.086 17.344 -26.969 1 83.56 313 PRO B N 1
ATOM 5488 C CA . PRO B 1 313 ? -14.406 18.625 -27.141 1 83.56 313 PRO B CA 1
ATOM 5489 C C . PRO B 1 313 ? -14.742 19.609 -26.016 1 83.56 313 PRO B C 1
ATOM 5491 O O . PRO B 1 313 ? -13.844 20.281 -25.484 1 83.56 313 PRO B O 1
ATOM 5494 N N . GLU B 1 314 ? -16.031 19.781 -25.672 1 82.25 314 GLU B N 1
ATOM 5495 C CA . GLU B 1 314 ? -16.406 20.703 -24.609 1 82.25 314 GLU B CA 1
ATOM 5496 C C . GLU B 1 314 ? -15.836 20.281 -23.266 1 82.25 314 GLU B C 1
ATOM 5498 O O . GLU B 1 314 ? -15.305 21.094 -22.516 1 82.25 314 GLU B O 1
ATOM 5503 N N . GLU B 1 315 ? -15.961 19.031 -22.969 1 81.94 315 GLU B N 1
ATOM 5504 C CA . GLU B 1 315 ? -15.445 18.484 -21.719 1 81.94 315 GLU B CA 1
ATOM 5505 C C . GLU B 1 315 ? -13.93 18.609 -21.641 1 81.94 315 GLU B C 1
ATOM 5507 O O . GLU B 1 315 ? -13.375 18.828 -20.562 1 81.94 315 GLU B O 1
ATOM 5512 N N . LYS B 1 316 ? -13.359 18.609 -22.781 1 84.31 316 LYS B N 1
ATOM 5513 C CA . LYS B 1 316 ? -11.898 18.719 -22.844 1 84.31 316 LYS B CA 1
ATOM 5514 C C . LYS B 1 316 ? -11.438 20.109 -22.422 1 84.31 316 LYS B C 1
ATOM 5516 O O . LYS B 1 316 ? -10.43 20.25 -21.734 1 84.31 316 LYS B O 1
ATOM 5521 N N . ILE B 1 317 ? -12.195 21.047 -22.906 1 86 317 ILE B N 1
ATOM 5522 C CA . ILE B 1 317 ? -11.844 22.422 -22.562 1 86 317 ILE B CA 1
ATOM 5523 C C . ILE B 1 317 ? -11.945 22.641 -21.062 1 86 317 ILE B C 1
ATOM 5525 O O . ILE B 1 317 ? -11.023 23.172 -20.438 1 86 317 ILE B O 1
ATOM 5529 N N . GLU B 1 318 ? -13.031 22.203 -20.5 1 83.62 318 GLU B N 1
ATOM 5530 C CA . GLU B 1 318 ? -13.234 22.344 -19.062 1 83.62 318 GLU B CA 1
ATOM 5531 C C . GLU B 1 318 ? -12.172 21.578 -18.266 1 83.62 318 GLU B C 1
ATOM 5533 O O . GLU B 1 318 ? -11.664 22.062 -17.266 1 83.62 318 GLU B O 1
ATOM 5538 N N . ALA B 1 319 ? -11.914 20.422 -18.703 1 82.75 319 ALA B N 1
ATOM 5539 C CA . ALA B 1 319 ? -10.922 19.578 -18.047 1 82.75 319 ALA B CA 1
ATOM 5540 C C . ALA B 1 319 ? -9.539 20.219 -18.094 1 82.75 319 ALA B C 1
ATOM 5542 O O . ALA B 1 319 ? -8.789 20.188 -17.109 1 82.75 319 ALA B O 1
ATOM 5543 N N . THR B 1 320 ? -9.234 20.797 -19.203 1 82.75 320 THR B N 1
ATOM 5544 C CA . THR B 1 320 ? -7.934 21.438 -19.375 1 82.75 320 THR B CA 1
ATOM 5545 C C . THR B 1 320 ? -7.801 22.641 -18.453 1 82.75 320 THR B C 1
ATOM 5547 O O . THR B 1 320 ? -6.742 22.859 -17.859 1 82.75 320 THR B O 1
ATOM 5550 N N . GLU B 1 321 ? -8.828 23.375 -18.359 1 84.69 321 GLU B N 1
ATOM 5551 C CA . GLU B 1 321 ? -8.82 24.531 -17.469 1 84.69 321 GLU B CA 1
ATOM 5552 C C . GLU B 1 321 ? -8.633 24.109 -16.016 1 84.69 321 GLU B C 1
ATOM 5554 O O . GLU B 1 321 ? -7.867 24.734 -15.281 1 84.69 321 GLU B O 1
ATOM 5559 N N . THR B 1 322 ? -9.312 23.109 -15.695 1 82.06 322 THR B N 1
ATOM 5560 C CA . THR B 1 322 ? -9.195 22.594 -14.336 1 82.06 322 THR B CA 1
ATOM 5561 C C . THR B 1 322 ? -7.785 22.094 -14.07 1 82.06 322 THR B C 1
ATOM 5563 O O . THR B 1 322 ? -7.223 22.344 -13 1 82.06 322 THR B O 1
ATOM 5566 N N . MET B 1 323 ? -7.242 21.422 -15 1 82.31 323 MET B N 1
ATOM 5567 C CA . MET B 1 323 ? -5.895 20.875 -14.883 1 82.31 323 MET B CA 1
ATOM 5568 C C . MET B 1 323 ? -4.867 21.984 -14.727 1 82.31 323 MET B C 1
ATOM 5570 O O . MET B 1 323 ? -3.953 21.891 -13.898 1 82.31 323 MET B O 1
ATOM 5574 N N . MET B 1 324 ? -4.988 23.047 -15.492 1 82.94 324 MET B N 1
ATOM 5575 C CA . MET B 1 324 ? -4.051 24.156 -15.43 1 82.94 324 MET B CA 1
ATOM 5576 C C . MET B 1 324 ? -4.145 24.875 -14.086 1 82.94 324 MET B C 1
ATOM 5578 O O . MET B 1 324 ? -3.131 25.297 -13.531 1 82.94 324 MET B O 1
ATOM 5582 N N . LYS B 1 325 ? -5.352 24.953 -13.648 1 83.12 325 LYS B N 1
ATOM 5583 C CA . LYS B 1 325 ? -5.555 25.562 -12.328 1 83.12 325 LYS B CA 1
ATOM 5584 C C . LYS B 1 325 ? -4.902 24.719 -11.234 1 83.12 325 LYS B C 1
ATOM 5586 O O . LYS B 1 325 ? -4.234 25.266 -10.352 1 83.12 325 LYS B O 1
ATOM 5591 N N . GLU B 1 326 ? -5.141 23.438 -11.281 1 79.62 326 GLU B N 1
ATOM 5592 C CA . GLU B 1 326 ? -4.566 22.547 -10.289 1 79.62 326 GLU B CA 1
ATOM 5593 C C . GLU B 1 326 ? -3.043 22.531 -10.359 1 79.62 326 GLU B C 1
ATOM 5595 O O . GLU B 1 326 ? -2.371 22.469 -9.328 1 79.62 326 GLU B O 1
ATOM 5600 N N . LYS B 1 327 ? -2.539 22.516 -11.547 1 79.38 327 LYS B N 1
ATOM 5601 C CA . LYS B 1 327 ? -1.091 22.578 -11.719 1 79.38 327 LYS B CA 1
ATOM 5602 C C . LYS B 1 327 ? -0.505 23.812 -11.047 1 79.38 327 LYS B C 1
ATOM 5604 O O . LYS B 1 327 ? 0.524 23.719 -10.375 1 79.38 327 LYS B O 1
ATOM 5609 N N . TYR B 1 328 ? -1.171 24.906 -11.273 1 81.88 328 TYR B N 1
ATOM 5610 C CA . TYR B 1 328 ? -0.719 26.156 -10.688 1 81.88 328 TYR B CA 1
ATOM 5611 C C . TYR B 1 328 ? -0.77 26.109 -9.164 1 81.88 328 TYR B C 1
ATOM 5613 O O . TYR B 1 328 ? 0.177 26.516 -8.492 1 81.88 328 TYR B O 1
ATOM 5621 N N . GLU B 1 329 ? -1.783 25.609 -8.625 1 78.12 329 GLU B N 1
ATOM 5622 C CA . GLU B 1 329 ? -1.943 25.5 -7.18 1 78.12 329 GLU B CA 1
ATOM 5623 C C . GLU B 1 329 ? -0.909 24.547 -6.586 1 78.12 329 GLU B C 1
ATOM 5625 O O . GLU B 1 329 ? -0.37 24.812 -5.508 1 78.12 329 GLU B O 1
ATOM 5630 N N . ASN B 1 330 ? -0.696 23.516 -7.266 1 76.5 330 ASN B N 1
ATOM 5631 C CA . ASN B 1 330 ? 0.279 22.531 -6.805 1 76.5 330 ASN B CA 1
ATOM 5632 C C . ASN B 1 330 ? 1.685 23.125 -6.746 1 76.5 330 ASN B C 1
ATOM 5634 O O . ASN B 1 330 ? 2.451 22.812 -5.828 1 76.5 330 ASN B O 1
ATOM 5638 N N . GLU B 1 331 ? 2.002 23.875 -7.695 1 78.69 331 GLU B N 1
ATOM 5639 C CA . GLU B 1 331 ? 3.307 24.531 -7.703 1 78.69 331 GLU B CA 1
ATOM 5640 C C . GLU B 1 331 ? 3.457 25.484 -6.512 1 78.69 331 GLU B C 1
ATOM 5642 O O . GLU B 1 331 ? 4.535 25.562 -5.918 1 78.69 331 GLU B O 1
ATOM 5647 N N . LYS B 1 332 ? 2.4 26.172 -6.254 1 79.12 332 LYS B N 1
ATOM 5648 C CA . LYS B 1 332 ? 2.406 27.078 -5.109 1 79.12 332 LYS B CA 1
ATOM 5649 C C . LYS B 1 332 ? 2.576 26.312 -3.801 1 79.12 332 LYS B C 1
ATOM 5651 O O . LYS B 1 332 ? 3.365 26.703 -2.939 1 79.12 332 LYS B O 1
ATOM 5656 N N . ILE B 1 333 ? 1.907 25.281 -3.705 1 79.38 333 ILE B N 1
ATOM 5657 C CA . ILE B 1 333 ? 1.964 24.469 -2.5 1 79.38 333 ILE B CA 1
ATOM 5658 C C . ILE B 1 333 ? 3.363 23.875 -2.342 1 79.38 333 ILE B C 1
ATOM 5660 O O . ILE B 1 333 ? 3.912 23.844 -1.237 1 79.38 333 ILE B O 1
ATOM 5664 N N . LYS B 1 334 ? 3.85 23.406 -3.395 1 78.62 334 LYS B N 1
ATOM 5665 C CA . LYS B 1 334 ? 5.195 22.844 -3.371 1 78.62 334 LYS B CA 1
ATOM 5666 C C . LYS B 1 334 ? 6.207 23.844 -2.828 1 78.62 334 LYS B C 1
ATOM 5668 O O . LYS B 1 334 ? 7.062 23.5 -2.012 1 78.62 334 LYS B O 1
ATOM 5673 N N . LYS B 1 335 ? 6.148 25.047 -3.262 1 80.25 335 LYS B N 1
ATOM 5674 C CA . LYS B 1 335 ? 7.062 26.094 -2.818 1 80.25 335 LYS B CA 1
ATOM 5675 C C . LYS B 1 335 ? 6.898 26.375 -1.327 1 80.25 335 LYS B C 1
ATOM 5677 O O . LYS B 1 335 ? 7.887 26.516 -0.604 1 80.25 335 LYS B O 1
ATOM 5682 N N . ILE B 1 336 ? 5.684 26.406 -0.96 1 80.31 336 ILE B N 1
ATOM 5683 C CA . ILE B 1 336 ? 5.379 26.703 0.436 1 80.31 336 ILE B CA 1
ATOM 5684 C C . ILE B 1 336 ? 5.895 25.578 1.324 1 80.31 336 ILE B C 1
ATOM 5686 O O . ILE B 1 336 ? 6.543 25.828 2.344 1 80.31 336 ILE B O 1
ATOM 5690 N N . LEU B 1 337 ? 5.672 24.391 0.955 1 82.25 337 LEU B N 1
ATOM 5691 C CA . LEU B 1 337 ? 6.062 23.234 1.756 1 82.25 337 LEU B CA 1
ATOM 5692 C C . LEU B 1 337 ? 7.578 23.094 1.817 1 82.25 337 LEU B C 1
ATOM 5694 O O . LEU B 1 337 ? 8.133 22.719 2.852 1 82.25 337 LEU B O 1
ATOM 5698 N N . THR B 1 338 ? 8.203 23.406 0.739 1 82.5 338 THR B N 1
ATOM 5699 C CA . THR B 1 338 ? 9.664 23.344 0.713 1 82.5 338 THR B CA 1
ATOM 5700 C C . THR B 1 338 ? 10.266 24.344 1.684 1 82.5 338 THR B C 1
ATOM 5702 O O . THR B 1 338 ? 11.195 24.031 2.428 1 82.5 338 THR B O 1
ATOM 5705 N N . ARG B 1 339 ? 9.742 25.5 1.702 1 82.88 339 ARG B N 1
ATOM 5706 C CA . ARG B 1 339 ? 10.211 26.531 2.619 1 82.88 339 ARG B CA 1
ATOM 5707 C C . ARG B 1 339 ? 9.914 26.156 4.066 1 82.88 339 ARG B C 1
ATOM 5709 O O . ARG B 1 339 ? 10.742 26.406 4.953 1 82.88 339 ARG B O 1
ATOM 5716 N N . MET B 1 340 ? 8.789 25.656 4.246 1 85.5 340 MET B N 1
ATOM 5717 C CA . MET B 1 340 ? 8.414 25.219 5.582 1 85.5 340 MET B CA 1
ATOM 5718 C C . MET B 1 340 ? 9.391 24.156 6.098 1 85.5 340 MET B C 1
ATOM 5720 O O . MET B 1 340 ? 9.867 24.25 7.23 1 85.5 340 MET B O 1
ATOM 5724 N N . VAL B 1 341 ? 9.695 23.25 5.305 1 85.75 341 VAL B N 1
ATOM 5725 C CA . VAL B 1 341 ? 10.562 22.141 5.703 1 85.75 341 VAL B CA 1
ATOM 5726 C C . VAL B 1 341 ? 11.969 22.672 6.004 1 85.75 341 VAL B C 1
ATOM 5728 O O . VAL B 1 341 ? 12.625 22.203 6.934 1 85.75 341 VAL B O 1
ATOM 5731 N N . MET B 1 342 ? 12.375 23.625 5.227 1 86.62 342 MET B N 1
ATOM 5732 C CA . MET B 1 342 ? 13.672 24.25 5.5 1 86.62 342 MET B CA 1
ATOM 5733 C C . MET B 1 342 ? 13.68 24.922 6.867 1 86.62 342 MET B C 1
ATOM 5735 O O . MET B 1 342 ? 14.656 24.797 7.613 1 86.62 342 MET B O 1
ATOM 5739 N N . TRP B 1 343 ? 12.633 25.547 7.129 1 88.94 343 TRP B N 1
ATOM 5740 C CA . TRP B 1 343 ? 12.508 26.203 8.43 1 88.94 343 TRP B CA 1
ATOM 5741 C C . TRP B 1 343 ? 12.484 25.172 9.555 1 88.94 343 TRP B C 1
ATOM 5743 O O . TRP B 1 343 ? 13.133 25.344 10.586 1 88.94 343 TRP B O 1
ATOM 5753 N N . LEU B 1 344 ? 11.742 24.141 9.359 1 90.75 344 LEU B N 1
ATOM 5754 C CA . LEU B 1 344 ? 11.625 23.109 10.383 1 90.75 344 LEU B CA 1
ATOM 5755 C C . LEU B 1 344 ? 12.969 22.453 10.664 1 90.75 344 LEU B C 1
ATOM 5757 O O . LEU B 1 344 ? 13.305 22.172 11.812 1 90.75 344 LEU B O 1
ATOM 5761 N N . LYS B 1 345 ? 13.695 22.25 9.617 1 89.69 345 LYS B N 1
ATOM 5762 C CA . LYS B 1 345 ? 15.023 21.656 9.766 1 89.69 345 LYS B CA 1
ATOM 5763 C C . LYS B 1 345 ? 15.922 22.531 10.641 1 89.69 345 LYS B C 1
ATOM 5765 O O . LYS B 1 345 ? 16.672 22.016 11.469 1 89.69 345 LYS B O 1
ATOM 5770 N N . GLU B 1 346 ? 15.781 23.781 10.508 1 89.12 346 GLU B N 1
ATOM 5771 C CA . GLU B 1 346 ? 16.609 24.734 11.234 1 89.12 346 GLU B CA 1
ATOM 5772 C C . GLU B 1 346 ? 16.141 24.891 12.672 1 89.12 346 GLU B C 1
ATOM 5774 O O . GLU B 1 346 ? 16.891 25.359 13.531 1 89.12 346 GLU B O 1
ATOM 5779 N N . ASN B 1 347 ? 14.93 24.516 12.883 1 87.69 347 ASN B N 1
ATOM 5780 C CA . ASN B 1 347 ? 14.352 24.75 14.203 1 87.69 347 ASN B CA 1
ATOM 5781 C C . ASN B 1 347 ? 13.984 23.438 14.891 1 87.69 347 ASN B C 1
ATOM 5783 O O . ASN B 1 347 ? 13.094 23.391 15.734 1 87.69 347 ASN B O 1
ATOM 5787 N N . MET B 1 348 ? 14.648 22.375 14.438 1 87.31 348 MET B N 1
ATOM 5788 C CA . MET B 1 348 ? 14.414 21.047 15.008 1 87.31 348 MET B CA 1
ATOM 5789 C C . MET B 1 348 ? 14.867 21 16.469 1 87.31 348 MET B C 1
ATOM 5791 O O . MET B 1 348 ? 15.898 21.578 16.812 1 87.31 348 MET B O 1
ATOM 5795 N N . ASP B 1 349 ? 13.961 20.453 17.156 1 77.62 349 ASP B N 1
ATOM 5796 C CA . ASP B 1 349 ? 14.352 20.297 18.562 1 77.62 349 ASP B CA 1
ATOM 5797 C C . ASP B 1 349 ? 15.539 19.344 18.703 1 77.62 349 ASP B C 1
ATOM 5799 O O . ASP B 1 349 ? 15.695 18.422 17.906 1 77.62 349 ASP B O 1
ATOM 5803 N N . ASN B 1 350 ? 16.719 19.703 19.406 1 61.06 350 ASN B N 1
ATOM 5804 C CA . ASN B 1 350 ? 17.875 18.859 19.672 1 61.06 350 ASN B CA 1
ATOM 5805 C C . ASN B 1 350 ? 17.484 17.641 20.516 1 61.06 350 ASN B C 1
ATOM 5807 O O . ASN B 1 350 ? 16.578 17.719 21.344 1 61.06 350 ASN B O 1
#

Nearest PDB structures (foldseek):
  4ou3-assembly1_A  TM=8.544E-01  e=1.874E-12  Sus scrofa
  5lds-assembly2_C-2  TM=8.248E-01  e=2.405E-12  Sus scrofa
  8jkt-assembly1_A  TM=8.260E-01  e=1.166E-11  Felis catus
  6atk-assembly3_C  TM=8.184E-01  e=9.877E-12  Homo sapiens
  4fyq-assembly1_A-2  TM=8.298E-01  e=1.377E-11  Homo sapiens

Foldseek 3Di:
DPQPPDLLSVLVCLVPPPDPPLPPCAQVNLLVNLVVVLVPVVSHPPVSLQVLLVSQLVCCLVVVPDLCSSVSNCQNLLVDQQLSSVVSSCVSLVVLLVLLQVVDPQQVVLVLLFCQNRLVVNLVVVLVVCVVAVCCLVDDPVSLVSNLVSLQSNVVSPPVSSLVSLCVQLVCVVPPPPRPHFQLSHLRSLQSNQQVDDPVSLVVLVVCLVVVVHDPVRNVSSLLSNLSHPDAVSLLVSLVVLLPPVPHDLVSSLVSLQSQLSHPRRVVVSLVVCLVCVVVHDLVSSLVSLLSNPQDPVSLVVVLVSCVVPDDPVSNVVSVVVNVVSNVVNVSVSVSSVVSSVSSVVVRDD/DPQPPDPLSVLVCLVPPPDPPLPPCAQVNLLVVLVVVLVPVVSHPPVSLQVLLVSQLVCCLVVVPDLCSSVSNCQNLLVDQQLSSVQSSCVSLVVLLVLLQVVDPQQVVLVLLFCQNRLVVNLVVVLVVCVVDVCCLVDDPVSLVSNLVSLQSNVVSVPVSSLVSLCVLLVCVVPPPPRPHFQLSHLRSLQSNQQVDDPVSLVVLVVCLVVVVHDPVRNVSSLLSNLSHPDAVSLLVSLVVLVPPVPHDLVSSLVSLQSQLSHPRRVVVSLVVCLVCVVVHDLVSSLVSLLSNPQDPVSLVVVLVSCVVPDDPVSNVVSVVSNVVSNVVNVSVSVSSVVSSVSSVVVRDD

pLDDT: mean 81.52, std 14.14, range [31.22, 97.56]

Radius of gyration: 28.67 Å; Cα contacts (8 Å, |Δi|>4): 775; chains: 2; bounding box: 58×102×62 Å

Secondary structure (DSSP, 8-state):
----SSHHHHHHHHHH--SS------HHHHHHHHHHHHH-GGGS-HHHHHHHHHHHHHHHHHHS--TTHHHHTTTTGGG---HHHHHHHHHHTTTT-HHHHHHSTTHHHHHHHHHHHHHHHHHHHHHHHHHH-GGGGGS-HHHHHHHHHHHHHHHHTT-HHHHHHHHHHHHHHHH-SS-SS-TTSSHHHHHHHHHTS-HHHHHHHHHHHHHT-S-HHHHHHHHHHHTT-S-HHHHHHHHHHHHH-TT--HHHHHHHHHHHHHSSS-HHHHHHHHHHTGGGS-HHHHHHHHHHT--SHHHHHHHHHHHHHHS-HHHHHHHHHHHHHHHHHHHHHHHHHHHHHHHHHHT---/----SSHHHHHHHHHH--S-------HHHHHHHHHHHHH-GGGS-HHHHHHHHHHHHHHHHHHS--TTHHHHTTTTGGG---HHHHHHHHHHTTTT-HHHHHHSTTHHHHHHHHHHHHHHHHHHHHHHHHHH-GGGGGS-HHHHHHHHHHHHHHHHTT-HHHHHHHHHHHHHHHH-SS-SS-TTSSHHHHHHHHHTS-HHHHHHHHHHHHHT-S-HHHHHHHHHHHTT-S-HHHHHHHHHHHHH-TT--HHHHHHHHHHHHHSSS-HHHHHHHHHHTGGGS-HHHHHHHHHHT--SHHHHHHHHHHHHHHS-HHHHHHHHHHHHHHHHHHHHHHHHHHHHHHHHHHT---

Solvent-accessible surface area (backbone atoms only — not comparable to full-atom values): 38024 Å² total; per-residue (Å²): 133,84,69,58,94,49,72,68,54,46,54,54,47,59,61,69,52,82,68,87,73,75,69,81,66,46,51,68,56,30,46,54,51,24,54,49,32,55,73,44,49,76,81,45,53,66,71,33,52,36,49,50,50,51,50,31,35,51,48,22,70,70,59,76,43,64,74,53,23,40,56,38,53,51,72,27,40,49,73,51,79,53,46,63,43,48,44,51,52,42,54,66,71,43,64,83,46,47,71,63,33,45,68,37,63,64,44,39,60,52,53,40,67,56,44,49,72,26,48,45,54,49,43,51,53,51,54,50,43,47,72,75,32,56,65,63,67,72,44,58,69,70,56,48,54,24,46,41,50,50,48,39,52,42,38,72,65,59,38,61,69,47,50,48,50,14,45,51,53,43,51,46,53,74,73,34,85,79,54,88,49,65,78,35,77,40,48,46,41,34,18,47,24,22,34,68,42,56,69,67,50,45,48,55,53,50,52,41,60,72,67,59,75,57,60,75,84,28,48,60,26,47,60,52,14,61,41,39,45,64,47,66,46,57,47,47,39,50,54,50,51,48,60,63,36,77,85,50,50,70,64,56,41,52,48,51,46,47,45,20,37,70,29,90,74,23,42,63,55,36,50,52,50,45,68,74,41,44,90,82,46,59,65,70,58,51,49,49,52,59,50,74,65,43,82,46,71,67,48,46,51,39,52,49,52,52,41,65,74,69,44,54,74,71,55,36,52,57,50,49,53,51,48,52,52,46,52,53,50,41,53,52,48,50,54,50,50,52,52,49,47,54,50,47,66,74,64,47,82,130,132,84,70,59,95,49,72,68,55,47,53,53,46,60,60,67,51,82,67,86,70,74,69,81,66,46,52,67,55,30,45,53,50,21,52,50,31,56,74,42,49,77,82,47,54,65,72,34,52,35,47,51,49,49,51,31,34,51,46,21,72,70,60,75,44,63,72,53,24,40,56,39,54,54,70,29,40,49,72,52,79,51,46,64,43,48,45,53,51,41,54,65,72,44,63,82,45,46,71,61,33,45,68,38,64,63,45,38,58,52,53,39,67,56,43,49,73,25,48,46,53,49,42,51,54,50,52,50,43,48,71,75,33,55,64,62,67,72,44,59,68,70,55,47,54,25,46,42,51,50,49,40,51,42,39,73,66,58,39,62,69,47,50,48,50,14,44,52,53,43,52,46,54,74,73,34,85,77,53,88,49,65,78,36,76,40,49,46,42,34,17,46,24,22,34,68,42,55,70,66,50,43,49,55,53,50,52,42,61,72,66,59,75,56,58,75,84,28,48,60,26,48,60,51,15,60,41,39,45,67,47,63,47,57,48,45,39,49,54,50,52,47,59,63,35,77,82,50,50,69,65,57,40,53,50,51,45,49,44,19,36,70,28,91,76,24,42,62,57,35,51,52,50,45,67,74,42,44,88,82,46,59,66,69,56,52,49,51,52,60,51,74,65,43,83,45,71,66,48,46,51,38,51,49,52,53,41,67,74,69,45,52,74,70,55,35,52,56,50,48,53,51,48,54,51,44,51,53,51,42,53,54,47,50,54,50,51,52,52,48,47,54,51,46,66,74,62,46,81,131

Organism: NCBI:txid35019